Protein AF-A0A6P0S660-F1 (afdb_monomer)

Solvent-accessible surface area (backbone atoms only — not comparable to full-atom values): 26305 Å² total; per-residue (Å²): 134,66,50,49,58,50,36,36,39,40,36,33,32,82,85,46,79,47,79,43,80,58,82,64,66,58,41,40,29,13,41,28,92,85,27,76,46,61,42,56,48,92,73,38,41,55,52,30,27,26,38,37,55,44,75,46,98,70,72,25,65,47,44,29,44,31,32,2,41,98,85,70,53,66,30,96,83,47,29,28,46,77,86,39,82,38,65,60,47,75,64,46,70,67,41,41,36,37,54,40,89,79,25,38,32,36,31,42,62,45,78,54,67,82,84,73,91,85,76,81,72,41,60,60,41,39,39,38,75,57,100,56,95,64,76,53,77,39,50,60,60,39,37,42,35,45,32,42,32,52,60,54,39,34,40,38,40,38,39,39,33,32,40,33,90,45,94,53,69,40,36,31,40,34,42,49,74,52,47,86,70,40,45,78,81,47,40,38,36,37,46,77,98,42,76,48,69,64,76,94,61,59,69,73,62,45,53,54,55,37,56,54,32,53,77,68,74,44,75,50,72,45,82,43,75,80,48,81,36,38,39,39,32,46,41,43,78,43,47,52,69,40,46,33,39,44,36,42,30,33,37,34,71,45,52,77,56,94,38,21,39,43,50,68,46,74,47,50,47,53,68,83,83,52,49,66,56,75,46,94,65,92,64,85,70,96,59,96,70,84,77,78,68,81,82,38,68,22,12,78,74,24,69,62,31,30,73,53,78,61,46,54,64,59,90,91,61,76,59,94,32,52,44,48,48,39,37,40,37,33,54,67,44,62,66,75,48,77,52,39,96,63,47,58,69,42,79,50,81,54,87,48,36,35,41,38,30,60,31,90,90,51,26,58,49,73,54,51,46,40,40,40,36,24,59,36,41,85,50,68,44,75,36,73,46,75,52,72,59,98,91,44,78,47,74,48,78,46,79,43,56,33,64,60,76,62,75,90,74,58,77,65,46,80,44,76,46,79,39,80,64,38,83,88,32,62,65,67,59,45,53,51,48,54,55,50,48,53,50,51,62,74,63,52,56,96,71,23,28,32,39,46,30,42,33,58,100,58,77,51,62,78,51,101,56,70,39,113

pLDDT: mean 76.97, std 18.12, range [28.27, 97.56]

Sequence (468 aa):
MTTQHIHRLILEDDQGRKEYPLEGLSYSIGRDKRADIRIASMFVNRQQATLIRQVREDGSYFYQIVDGNAKGKPSTNGVLLNGQKCKAHYLQDQDEIIFGPQVRATYYTTDTRPNVPGKKPKLGGLYVQSPEENTNEFPLKHTEVQAKVTGNISRVEVTQTFENPFNSTLEATYIFPLPDEAAVDDMEIRIGDRTIKGNIKKRIEAQQIYQQAKKQGRTAGLLEQERDNIFTQSLANIKPGEQIDVVIRYTDSLKFLGGNYEFVFPMVVGPRYIPGTTIDTNTVGGGSAPTPMAMNQDTDLVPDASRLNAPILPPGSRSGHDIKVTVDIDAGVEIQDVHSPSHQIQIERQRYQMQVTLAKRDTIPNKDLILRYQVASDRTQTTVLTQADKRGGHFAVYLIPAIDYPQEQFVPKDVLFLIDTSGSQHGEPLKKCQELMRRFINGLNPNDTFNIMDFSDTTRQLSPVPLP

Foldseek 3Di:
DAWEKWKKKWKQAPVGIDIDTDDDQKFFEWCAPPGNHHHPDPFADNGQWMWGWDADPSRYIFIKIAAGDPVQDHDPVAKAWPNHGDRMDTDDAQIWIARGVRIIMGMHIDTPDDDDPDDAQAFFAKWFDDPDLDTDGFAFAEKEKEWEAEAQKIKIKIKIKTWAQDQDWTKIKGKDWAPQAKDWDWKWKDKPPDIDTDDDDDQVVLVVVVVVCVVVVHFDKRWDPPDSTMIMIITGGRHHGIMMMIIIIIMGGFDDDLQKTKDKDQLGPACPVQDADFDPDPDPDPDPDPDQSDDFGAHPVRNVRSVDPGGGHDPPRFRPYFYKYKYKHQNQAAWDDKDWPQADWDWDDDGRIIIIIGDPVRRTSNGMTMMMIGRAAQAWDKGKDWDADPVGIDIDIDTRGHSDDDLVPDDAEEEEAEAEPEPVCPDPNVVVVVVVVVVVVVVHRPRHWYWYWYDDPDIDIPDPDTHD

Secondary structure (DSSP, 8-state):
---EEEEEEEEEETTEEEEEEE-SSEEEEESSTT-SEE---TTS-SS-EEEEEEE-TTS-EEEEEEES-TTS---SS-EEETTEEESEEE--TT-EEEEETTEEEEEEEEEE----SS-----S-EEE--SSS---EE-EEEEEEEEEEETTEEEEEEEEEEE--SSS-EEEEEEEE--TT-EEEEEEEEETTEEEEP----HHHHHHHHHHHHHTT----EEEEEETTEEEEEEEEEPTT-EEEEEEEEEEEPEEETTEEEEEE--S--GGGS-SPBP--------S--S---SSPPBSS-TTGGG---PPPPTTPPPSSEEEEEEEEE-SS----EE-SSS-EEEEEETTEEEEEE-TTS-S-SS-EEEEEE---SS-EEEEEEEEETTEEEEEEEEE--S---GGGSPP-EEEEEEE-SGGGTTHHHHHHHHHHHHHHHTS-TT-EEEEEEESSSEEES-SS-B-

Mean predicted aligned error: 17.57 Å

Structure (mmCIF, N/CA/C/O backbone):
data_AF-A0A6P0S660-F1
#
_entry.id   AF-A0A6P0S660-F1
#
loop_
_atom_site.group_PDB
_atom_site.id
_atom_site.type_symbol
_atom_site.label_atom_id
_atom_site.label_alt_id
_atom_site.label_comp_id
_atom_site.label_asym_id
_atom_site.label_entity_id
_atom_site.label_seq_id
_atom_site.pdbx_PDB_ins_code
_atom_site.Cartn_x
_atom_site.Cartn_y
_atom_site.Cartn_z
_atom_site.occupancy
_atom_site.B_iso_or_equiv
_atom_site.auth_seq_id
_atom_site.auth_comp_id
_atom_site.auth_asym_id
_atom_site.auth_atom_id
_atom_site.pdbx_PDB_model_num
ATOM 1 N N . MET A 1 1 ? 15.408 -18.668 36.030 1.00 36.16 1 MET A N 1
ATOM 2 C CA . MET A 1 1 ? 14.703 -19.206 34.849 1.00 36.16 1 MET A CA 1
ATOM 3 C C . MET A 1 1 ? 15.468 -18.716 33.638 1.00 36.16 1 MET A C 1
ATOM 5 O O . MET A 1 1 ? 15.636 -17.515 33.504 1.00 36.16 1 MET A O 1
ATOM 9 N N . THR A 1 2 ? 16.044 -19.637 32.876 1.00 35.28 2 THR A N 1
ATOM 10 C CA . THR A 1 2 ? 16.971 -19.384 31.767 1.00 35.28 2 THR A CA 1
ATOM 11 C C . THR A 1 2 ? 16.223 -18.748 30.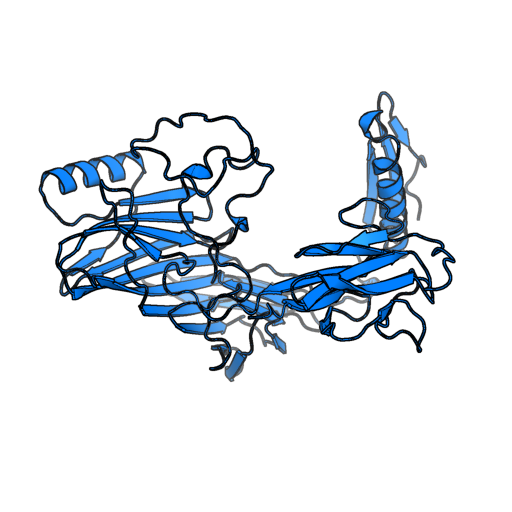597 1.00 35.28 2 THR A C 1
ATOM 13 O O . THR A 1 2 ? 15.323 -19.369 30.033 1.00 35.28 2 THR A O 1
ATOM 16 N N . THR A 1 3 ? 16.559 -17.505 30.250 1.00 43.00 3 THR A N 1
ATOM 17 C CA . THR A 1 3 ? 16.035 -16.815 29.065 1.00 43.00 3 THR A CA 1
ATOM 18 C C . THR A 1 3 ? 16.536 -17.557 27.826 1.00 43.00 3 THR A C 1
ATOM 20 O O . THR A 1 3 ? 17.725 -17.521 27.517 1.00 43.00 3 THR A O 1
ATOM 23 N N . GLN A 1 4 ? 15.663 -18.282 27.128 1.00 49.72 4 GLN A N 1
ATOM 24 C CA . GLN A 1 4 ? 15.999 -18.798 25.803 1.00 49.72 4 GLN A CA 1
ATOM 25 C C . GLN A 1 4 ? 15.756 -17.675 24.789 1.00 49.72 4 GLN A C 1
ATOM 27 O O . GLN A 1 4 ? 14.643 -17.181 24.635 1.00 49.72 4 GLN A O 1
ATOM 32 N N . HIS A 1 5 ? 16.815 -17.224 24.129 1.00 61.94 5 HIS A N 1
ATOM 33 C CA . HIS A 1 5 ? 16.694 -16.369 22.955 1.00 61.94 5 HIS A CA 1
ATOM 34 C C . HIS A 1 5 ? 16.551 -17.285 21.734 1.00 61.94 5 HIS A C 1
ATOM 36 O O . HIS A 1 5 ? 17.304 -18.251 21.584 1.00 61.94 5 HIS A O 1
ATOM 42 N N . ILE A 1 6 ? 15.564 -17.018 20.877 1.00 77.62 6 ILE A N 1
ATOM 43 C CA . ILE A 1 6 ? 15.485 -17.651 19.556 1.00 77.62 6 ILE A CA 1
ATOM 44 C C . ILE 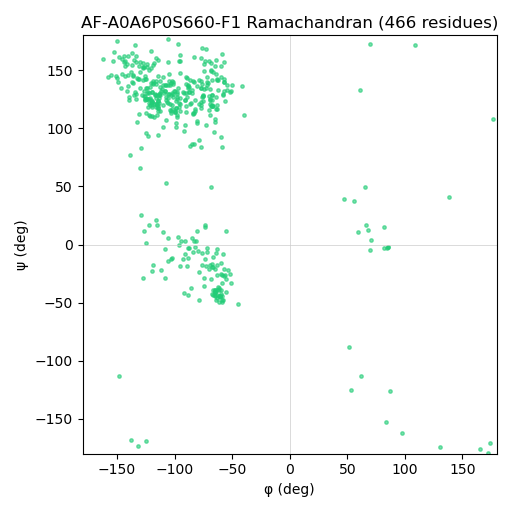A 1 6 ? 16.265 -16.757 18.601 1.00 77.62 6 ILE A C 1
ATOM 46 O O . ILE A 1 6 ? 16.005 -15.558 18.522 1.00 77.62 6 ILE A O 1
ATOM 50 N N . HIS A 1 7 ? 17.212 -17.344 17.880 1.00 84.38 7 HIS A N 1
ATOM 51 C CA . HIS A 1 7 ? 18.078 -16.633 16.948 1.00 84.38 7 HIS A CA 1
ATOM 52 C C . HIS A 1 7 ? 17.739 -17.033 15.519 1.00 84.38 7 HIS A C 1
ATOM 54 O O . HIS A 1 7 ? 17.578 -18.219 15.224 1.00 84.38 7 HIS A O 1
ATOM 60 N N . ARG A 1 8 ? 17.626 -16.053 14.625 1.00 91.00 8 ARG A N 1
ATOM 61 C CA . ARG A 1 8 ? 17.309 -16.271 13.209 1.00 91.00 8 ARG A CA 1
ATOM 62 C C . ARG A 1 8 ? 18.206 -15.412 12.336 1.00 91.00 8 ARG A C 1
ATOM 64 O O . ARG A 1 8 ? 18.523 -14.282 12.690 1.00 91.00 8 ARG A O 1
ATOM 71 N N . LEU A 1 9 ? 18.582 -15.943 11.182 1.00 88.25 9 LEU A N 1
ATOM 72 C CA . LEU A 1 9 ? 19.269 -15.199 10.136 1.00 88.25 9 LEU A CA 1
ATOM 73 C C . LEU A 1 9 ? 18.416 -15.226 8.871 1.00 88.25 9 LEU A C 1
ATOM 75 O O . LEU A 1 9 ? 18.149 -16.293 8.318 1.00 88.25 9 LEU A O 1
ATOM 79 N N . ILE A 1 10 ? 17.986 -14.057 8.414 1.00 88.19 10 ILE A N 1
ATOM 80 C CA . ILE A 1 10 ? 17.231 -13.908 7.172 1.00 88.19 10 ILE A CA 1
ATOM 81 C C . ILE A 1 10 ? 18.213 -13.505 6.086 1.00 88.19 10 ILE A C 1
ATOM 83 O O . ILE A 1 10 ? 18.742 -12.408 6.140 1.00 88.19 10 ILE A O 1
ATOM 87 N N . LEU A 1 11 ? 18.459 -14.387 5.125 1.00 91.62 11 LEU A N 1
ATOM 88 C CA . LEU A 1 11 ? 19.354 -14.172 3.994 1.00 91.62 11 LEU A CA 1
ATOM 89 C C . LEU A 1 11 ? 18.542 -13.792 2.752 1.00 91.62 11 LEU A C 1
ATOM 91 O O . LEU A 1 11 ? 17.595 -14.486 2.394 1.00 91.62 11 LEU A O 1
ATOM 95 N N . GLU A 1 12 ? 18.960 -12.744 2.059 1.00 90.50 12 GLU A N 1
ATOM 96 C CA . GLU A 1 12 ? 18.493 -12.368 0.727 1.00 90.50 12 GLU A CA 1
ATOM 97 C C . GLU A 1 12 ? 19.672 -12.509 -0.241 1.00 90.50 12 GLU A C 1
ATOM 99 O O . GLU A 1 12 ? 20.708 -11.866 -0.059 1.00 90.50 12 GLU A O 1
ATOM 104 N N . ASP A 1 13 ? 19.536 -13.404 -1.221 1.00 90.69 13 ASP A N 1
ATOM 105 C CA . ASP A 1 13 ? 20.529 -13.669 -2.268 1.00 90.69 13 ASP A CA 1
ATOM 106 C C . ASP A 1 13 ? 19.881 -13.685 -3.668 1.00 90.69 13 ASP A C 1
ATOM 108 O O . ASP A 1 13 ? 18.690 -13.399 -3.812 1.00 90.69 13 ASP A O 1
ATOM 112 N N . ASP A 1 14 ? 20.641 -14.046 -4.711 1.00 83.94 14 ASP A N 1
ATOM 113 C CA . ASP A 1 14 ? 20.173 -14.052 -6.111 1.00 83.94 14 ASP A CA 1
ATOM 114 C C . ASP A 1 14 ? 19.027 -15.060 -6.365 1.00 83.94 14 ASP A C 1
ATOM 116 O O . ASP A 1 14 ? 18.479 -15.133 -7.464 1.00 83.94 14 ASP A O 1
ATOM 120 N N . GLN A 1 15 ? 18.681 -15.896 -5.380 1.00 84.44 15 GLN A N 1
ATOM 121 C CA . GLN A 1 15 ? 17.580 -16.862 -5.430 1.00 84.44 15 GLN A CA 1
ATOM 122 C C . GLN A 1 15 ? 16.415 -16.465 -4.509 1.00 84.44 15 GLN A C 1
ATOM 124 O O . GLN A 1 15 ? 15.506 -17.267 -4.289 1.00 84.44 15 GLN A O 1
ATOM 129 N N . GLY A 1 16 ? 16.432 -15.244 -3.972 1.00 81.31 16 GLY A N 1
ATOM 130 C CA . GLY A 1 16 ? 15.388 -14.695 -3.118 1.00 81.31 16 GLY A CA 1
ATOM 131 C C . GLY A 1 16 ? 15.692 -14.808 -1.624 1.00 81.31 16 GLY A C 1
ATOM 132 O O . GLY A 1 16 ? 16.832 -14.966 -1.188 1.00 81.31 16 GLY A O 1
ATOM 133 N N . ARG A 1 17 ? 14.637 -14.677 -0.816 1.00 88.56 17 ARG A N 1
ATOM 134 C CA . ARG A 1 17 ? 14.717 -14.590 0.646 1.00 88.56 17 ARG A CA 1
ATOM 135 C C . ARG A 1 17 ? 14.585 -15.967 1.298 1.00 88.56 17 ARG A C 1
ATOM 137 O O . ARG A 1 17 ? 13.647 -16.704 1.001 1.00 88.56 17 ARG A O 1
ATOM 144 N N . LYS A 1 18 ? 15.496 -16.305 2.212 1.00 87.38 18 LYS A N 1
ATOM 145 C CA . LYS A 1 18 ? 15.530 -17.561 2.980 1.00 87.38 18 LYS A CA 1
ATOM 146 C C . LYS A 1 18 ? 15.761 -17.276 4.458 1.00 87.38 18 LYS A C 1
ATOM 148 O O . LYS A 1 18 ? 16.534 -16.393 4.812 1.00 87.38 18 LYS A O 1
ATOM 153 N N . GLU A 1 19 ? 15.125 -18.054 5.320 1.00 87.56 19 GLU A N 1
ATOM 154 C CA . GLU A 1 19 ? 15.242 -17.923 6.773 1.00 87.56 19 GLU A CA 1
ATOM 155 C C . GLU A 1 19 ? 15.975 -19.132 7.361 1.00 87.56 19 GLU A C 1
ATOM 157 O O . GLU A 1 19 ? 15.648 -20.276 7.046 1.00 87.56 19 GLU A O 1
ATOM 162 N N . TYR A 1 20 ? 16.955 -18.871 8.226 1.00 87.50 20 TYR A N 1
ATOM 163 C CA . TYR A 1 20 ? 17.748 -19.886 8.911 1.00 87.50 20 TYR A CA 1
ATOM 164 C C . TYR A 1 20 ? 17.580 -19.743 10.431 1.00 87.50 20 TYR A C 1
ATOM 166 O O . TYR A 1 20 ? 18.076 -18.765 11.002 1.00 87.50 20 TYR A O 1
ATOM 174 N N . PRO A 1 21 ? 16.906 -20.685 11.116 1.00 88.62 21 PRO A N 1
ATOM 175 C CA . PRO A 1 21 ? 16.933 -20.742 12.573 1.00 88.62 21 PRO A CA 1
ATOM 176 C C . PRO A 1 21 ? 18.331 -21.158 13.054 1.00 88.62 21 PRO A C 1
ATOM 178 O O . PRO A 1 21 ? 18.934 -22.093 12.522 1.00 88.62 21 PRO A O 1
ATOM 181 N N . LEU A 1 22 ? 18.858 -20.452 14.055 1.00 86.75 22 LEU A N 1
ATOM 182 C CA . LEU A 1 22 ? 20.211 -20.645 14.570 1.00 86.75 22 LEU A CA 1
ATOM 183 C C . LEU A 1 22 ? 20.182 -21.257 15.976 1.00 86.75 22 LEU A C 1
ATOM 185 O O . LEU A 1 22 ? 20.028 -20.558 16.975 1.00 86.75 22 LEU A O 1
ATOM 189 N N . GLU A 1 23 ? 20.430 -22.557 16.070 1.00 85.44 23 GLU A N 1
ATOM 190 C CA . GLU A 1 23 ? 20.448 -23.324 17.328 1.00 85.44 23 GLU A CA 1
ATOM 191 C C . GLU A 1 23 ? 21.814 -23.987 17.607 1.00 85.44 23 GLU A C 1
ATOM 193 O O . GLU A 1 23 ? 22.156 -24.290 18.756 1.00 85.44 23 GLU A O 1
ATOM 198 N N . GLY A 1 24 ? 22.610 -24.199 16.554 1.00 78.75 24 GLY A N 1
ATOM 199 C CA . GLY A 1 24 ? 23.901 -24.880 16.578 1.00 78.75 24 GLY A CA 1
ATOM 200 C C . GLY A 1 24 ? 25.037 -24.081 17.226 1.00 78.75 24 GLY A C 1
ATOM 201 O O . GLY A 1 24 ? 24.938 -22.890 17.499 1.00 78.75 24 GLY A O 1
ATOM 202 N N . LEU A 1 25 ? 26.161 -24.754 17.483 1.00 84.69 25 LEU A N 1
ATOM 203 C CA . LEU A 1 25 ? 27.344 -24.124 18.088 1.00 84.69 25 LEU A CA 1
ATOM 204 C C . LEU A 1 25 ? 28.117 -23.234 17.103 1.00 84.69 25 LEU A C 1
ATOM 206 O O . LEU A 1 25 ? 28.754 -22.263 17.511 1.00 84.69 25 LEU A O 1
ATOM 210 N N . SER A 1 26 ? 28.063 -23.550 15.810 1.00 89.50 26 SER A N 1
ATOM 211 C CA . SER A 1 26 ? 28.600 -22.703 14.752 1.00 89.50 26 SER A CA 1
ATOM 212 C C . SER A 1 26 ? 27.881 -22.940 13.428 1.00 89.50 26 SER A C 1
ATOM 214 O O . SER A 1 26 ? 27.279 -23.994 13.224 1.00 89.50 26 SER A O 1
ATOM 216 N N . TYR A 1 27 ? 27.958 -21.950 12.539 1.00 92.81 27 TYR A N 1
ATOM 217 C CA . TYR A 1 27 ? 27.461 -22.038 11.167 1.00 92.81 27 TYR A CA 1
ATOM 218 C C . TYR A 1 27 ? 28.494 -21.465 10.204 1.00 92.81 27 TYR A C 1
ATOM 220 O O . TYR A 1 27 ? 28.961 -20.338 10.374 1.00 92.81 27 TYR A O 1
ATOM 228 N N . SER A 1 28 ? 28.831 -22.222 9.167 1.00 91.25 28 SER A N 1
ATOM 229 C CA . SER A 1 28 ? 29.619 -21.745 8.037 1.00 91.25 28 SER A CA 1
ATOM 230 C C . SER A 1 28 ? 28.722 -21.062 7.002 1.00 91.25 28 SER A C 1
ATOM 232 O O . SER A 1 28 ? 27.702 -21.608 6.585 1.00 91.25 28 SER A O 1
ATOM 234 N N . ILE A 1 29 ? 29.111 -19.860 6.575 1.00 93.12 29 ILE A N 1
ATOM 235 C CA . ILE A 1 29 ? 28.369 -19.044 5.609 1.00 93.12 29 ILE A CA 1
ATOM 236 C C . ILE A 1 29 ? 29.207 -18.863 4.343 1.00 93.12 29 ILE A C 1
ATOM 238 O O . ILE A 1 29 ? 30.364 -18.437 4.407 1.00 93.12 29 ILE A O 1
ATOM 242 N N . GLY A 1 30 ? 28.634 -19.143 3.172 1.00 90.75 30 GLY A N 1
ATOM 243 C CA . GLY A 1 30 ? 29.290 -18.872 1.890 1.00 90.75 30 GLY A CA 1
ATOM 244 C C . GLY A 1 30 ? 28.650 -19.582 0.701 1.00 90.75 30 GLY A C 1
ATOM 245 O O . GLY A 1 30 ? 27.635 -20.261 0.832 1.00 90.75 30 GLY A O 1
ATOM 246 N N . ARG A 1 31 ? 29.253 -19.442 -0.486 1.00 90.75 31 ARG A N 1
ATOM 247 C CA . ARG A 1 31 ? 28.727 -20.069 -1.717 1.00 90.75 31 ARG A CA 1
ATOM 248 C C . ARG A 1 31 ? 29.064 -21.552 -1.881 1.00 90.75 31 ARG A C 1
ATOM 250 O O . ARG A 1 31 ? 28.645 -22.172 -2.863 1.00 90.75 31 ARG A O 1
ATOM 257 N N . ASP A 1 32 ? 29.880 -22.120 -0.989 1.00 89.06 32 ASP A N 1
ATOM 258 C CA . ASP A 1 32 ? 30.222 -23.542 -1.042 1.00 89.06 32 ASP A CA 1
ATOM 259 C C . ASP A 1 32 ? 28.966 -24.405 -0.844 1.00 89.06 32 ASP A C 1
ATOM 261 O O . ASP A 1 32 ? 28.086 -24.088 -0.049 1.00 89.06 32 ASP A O 1
ATOM 265 N N . LYS A 1 33 ? 28.881 -25.526 -1.567 1.00 86.12 33 LYS A N 1
ATOM 266 C CA . LYS A 1 33 ? 27.773 -26.482 -1.424 1.00 86.12 33 LYS A CA 1
ATOM 267 C C . LYS A 1 33 ? 27.749 -27.142 -0.043 1.00 86.12 33 LYS A C 1
ATOM 269 O O . LYS A 1 33 ? 26.717 -27.684 0.326 1.00 86.12 33 LYS A O 1
ATOM 274 N N . ARG A 1 34 ? 28.880 -27.133 0.669 1.00 87.88 34 ARG A N 1
ATOM 275 C CA . ARG A 1 34 ? 29.041 -27.688 2.019 1.00 87.88 34 ARG A CA 1
ATOM 276 C C . ARG A 1 34 ? 28.852 -26.653 3.135 1.00 87.88 34 ARG A C 1
ATOM 278 O O . ARG A 1 34 ? 29.084 -27.006 4.283 1.00 87.88 34 ARG A O 1
ATOM 285 N N . ALA A 1 35 ? 28.517 -25.401 2.813 1.00 87.56 35 ALA A N 1
ATOM 286 C CA . ALA A 1 35 ? 28.239 -24.384 3.825 1.00 87.56 35 ALA A CA 1
ATOM 287 C C . ALA A 1 35 ? 26.895 -24.667 4.513 1.00 87.56 35 ALA A C 1
ATOM 289 O O . ALA A 1 35 ? 25.932 -25.031 3.836 1.00 87.56 35 ALA A O 1
ATOM 290 N N . ASP A 1 36 ? 26.829 -24.463 5.829 1.00 91.06 36 ASP A N 1
ATOM 291 C CA . ASP A 1 36 ? 25.599 -24.646 6.612 1.00 91.06 36 ASP A CA 1
ATOM 292 C C . ASP A 1 36 ? 24.529 -23.634 6.181 1.00 91.06 36 ASP A C 1
ATOM 294 O O . ASP A 1 36 ? 23.354 -23.966 6.033 1.00 91.06 36 ASP A O 1
ATOM 298 N N . ILE A 1 37 ? 24.963 -22.399 5.912 1.00 93.25 37 ILE A N 1
ATOM 299 C CA . ILE A 1 37 ? 24.148 -21.329 5.339 1.00 93.25 37 ILE A CA 1
ATOM 300 C C . ILE A 1 37 ? 24.713 -21.016 3.959 1.00 93.25 37 ILE A C 1
ATOM 302 O O . ILE A 1 37 ? 25.674 -20.255 3.788 1.00 93.25 37 ILE A O 1
ATOM 306 N N . ARG A 1 38 ? 24.123 -21.662 2.954 1.00 93.12 38 ARG A N 1
ATOM 307 C CA . ARG A 1 38 ? 24.566 -21.536 1.571 1.00 93.12 38 ARG A CA 1
ATOM 308 C C . ARG A 1 38 ? 23.989 -20.283 0.930 1.00 93.12 38 ARG A C 1
ATOM 310 O O . ARG A 1 38 ? 22.774 -20.139 0.817 1.00 93.12 38 ARG A O 1
ATOM 317 N N . ILE A 1 39 ? 24.885 -19.449 0.419 1.00 91.31 39 ILE A N 1
ATOM 318 C CA . ILE A 1 39 ? 24.541 -18.241 -0.322 1.00 91.31 39 ILE A CA 1
ATOM 319 C C . ILE A 1 39 ? 24.639 -18.506 -1.823 1.00 91.31 39 ILE A C 1
ATOM 321 O O . ILE A 1 39 ? 25.689 -18.908 -2.334 1.00 91.31 39 ILE A O 1
ATOM 325 N N . ALA A 1 40 ? 23.553 -18.263 -2.548 1.00 89.50 40 ALA A N 1
ATOM 326 C CA . ALA A 1 40 ? 23.536 -18.298 -4.000 1.00 89.50 40 ALA A CA 1
ATOM 327 C C . ALA A 1 40 ? 23.954 -16.934 -4.559 1.00 89.50 40 ALA A C 1
ATOM 329 O O . ALA A 1 40 ? 23.117 -16.097 -4.864 1.00 89.50 40 ALA A O 1
ATOM 330 N N . SER A 1 41 ? 25.266 -16.718 -4.674 1.00 86.88 41 SER A N 1
ATOM 331 C CA . SER A 1 41 ? 25.809 -15.587 -5.425 1.00 86.88 41 SER A CA 1
ATOM 332 C C . SER A 1 41 ? 27.249 -15.827 -5.862 1.00 86.88 41 SER A C 1
ATOM 334 O O . SER A 1 41 ? 28.051 -16.438 -5.145 1.00 86.88 41 SER A O 1
ATOM 336 N N . MET A 1 42 ? 27.597 -15.332 -7.051 1.00 84.12 42 MET A N 1
ATOM 337 C CA . MET A 1 42 ? 28.964 -15.400 -7.576 1.00 84.12 42 MET A CA 1
ATOM 338 C C . MET A 1 42 ? 29.935 -14.442 -6.869 1.00 84.12 42 MET A C 1
ATOM 340 O O . MET A 1 42 ? 31.144 -14.667 -6.924 1.00 84.12 42 MET A O 1
ATOM 344 N N . PHE A 1 43 ? 29.419 -13.423 -6.174 1.00 80.38 43 PHE A N 1
ATOM 345 C CA . PHE A 1 43 ? 30.214 -12.380 -5.510 1.00 80.38 43 PHE A CA 1
ATOM 346 C C . PHE A 1 43 ? 30.638 -12.729 -4.078 1.00 80.38 43 PHE A C 1
ATOM 348 O O . PHE A 1 43 ? 31.375 -11.978 -3.436 1.00 80.38 43 PHE A O 1
ATOM 355 N N . VAL A 1 44 ? 30.195 -13.883 -3.583 1.00 85.75 44 VAL A N 1
ATOM 356 C CA . VAL A 1 44 ? 30.438 -14.354 -2.219 1.00 85.75 44 V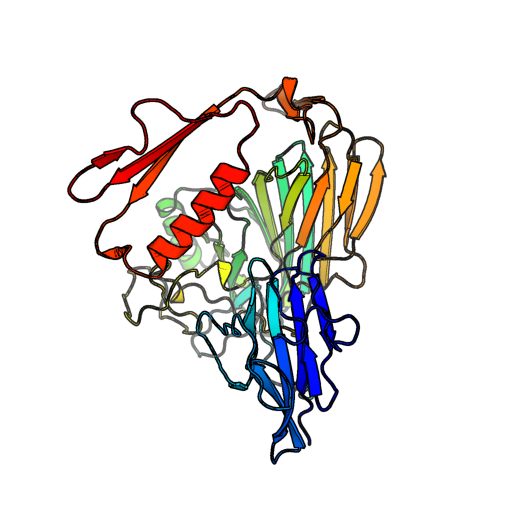AL A CA 1
ATOM 357 C C . VAL A 1 44 ? 31.533 -15.417 -2.222 1.00 85.75 44 VAL A C 1
ATOM 359 O O . VAL A 1 44 ? 31.604 -16.270 -3.112 1.00 85.75 44 VAL A O 1
ATOM 362 N N . ASN A 1 45 ? 32.426 -15.404 -1.231 1.00 84.44 45 ASN A N 1
ATOM 363 C CA . ASN A 1 45 ? 33.468 -16.426 -1.146 1.00 84.44 45 ASN A CA 1
ATOM 364 C C . ASN A 1 45 ? 32.891 -17.796 -0.783 1.00 84.44 45 ASN A C 1
ATOM 366 O O . ASN A 1 45 ? 31.807 -17.925 -0.215 1.00 84.44 45 ASN A O 1
ATOM 370 N N . ARG A 1 46 ? 33.637 -18.859 -1.113 1.00 83.69 46 ARG A N 1
ATOM 371 C CA . ARG A 1 46 ? 33.254 -20.228 -0.724 1.00 83.69 46 ARG A CA 1
ATOM 372 C C . ARG A 1 46 ? 33.042 -20.343 0.788 1.00 83.69 46 ARG A C 1
ATOM 374 O O . ARG A 1 46 ? 32.072 -20.954 1.213 1.00 83.69 46 ARG A O 1
ATOM 381 N N . GLN A 1 47 ? 33.913 -19.702 1.563 1.00 86.00 47 GLN A N 1
ATOM 382 C CA . GLN A 1 47 ? 33.792 -19.517 3.007 1.00 86.00 47 GLN A CA 1
ATOM 383 C C . GLN A 1 47 ? 33.887 -18.016 3.278 1.00 86.00 47 GLN A C 1
ATOM 385 O O . GLN A 1 47 ? 34.981 -17.457 3.273 1.00 86.00 47 GLN A O 1
ATOM 390 N N . GLN A 1 48 ? 32.737 -17.362 3.393 1.00 87.38 48 GLN A N 1
ATOM 391 C CA . GLN A 1 48 ? 32.637 -15.915 3.546 1.00 87.38 48 GLN A CA 1
ATOM 392 C C . GLN A 1 48 ? 32.689 -15.506 5.017 1.00 87.38 48 GLN A C 1
ATOM 394 O O . GLN A 1 48 ? 33.391 -14.560 5.354 1.00 87.38 48 GLN A O 1
ATOM 399 N N . ALA A 1 49 ? 31.974 -16.218 5.885 1.00 91.19 49 ALA A N 1
ATOM 400 C CA . ALA A 1 49 ? 31.927 -15.921 7.309 1.00 91.19 49 ALA A CA 1
ATOM 401 C C . ALA A 1 49 ? 31.632 -17.176 8.131 1.00 91.19 49 ALA A C 1
ATOM 403 O O . ALA A 1 49 ? 31.176 -18.195 7.604 1.00 91.19 49 ALA A O 1
ATOM 404 N N . THR A 1 50 ? 31.860 -17.081 9.435 1.00 90.25 50 THR A N 1
ATOM 405 C CA . THR A 1 50 ? 31.487 -18.106 10.409 1.00 90.25 50 THR A CA 1
ATOM 406 C C . THR A 1 50 ? 30.703 -17.457 11.545 1.00 90.25 50 THR A C 1
ATOM 408 O O . THR A 1 50 ? 31.166 -16.477 12.125 1.00 90.25 50 THR A O 1
ATOM 411 N N . LEU A 1 51 ? 29.534 -18.003 11.880 1.00 92.50 51 LEU A N 1
ATOM 412 C CA . LEU A 1 51 ? 28.827 -17.682 13.120 1.00 92.50 51 LEU A CA 1
ATOM 413 C C . LEU A 1 51 ? 29.304 -18.615 14.221 1.00 92.50 51 LEU A C 1
ATOM 415 O O . LEU A 1 51 ? 29.385 -19.823 14.008 1.00 92.50 51 LEU A O 1
ATOM 419 N N . ILE A 1 52 ? 29.588 -18.067 15.395 1.00 88.81 52 ILE A N 1
ATOM 420 C CA . ILE A 1 52 ? 30.025 -18.815 16.572 1.00 88.81 52 ILE A CA 1
ATOM 421 C C . ILE A 1 52 ? 29.089 -18.471 17.722 1.00 88.81 52 ILE A C 1
ATOM 423 O O . ILE A 1 52 ? 28.926 -17.300 18.068 1.00 88.81 52 ILE A O 1
ATOM 427 N N . ARG A 1 53 ? 28.477 -19.494 18.315 1.00 89.50 53 ARG A N 1
ATOM 428 C CA . ARG A 1 53 ? 27.622 -19.353 19.489 1.00 89.50 53 ARG A CA 1
ATOM 429 C C . ARG A 1 53 ? 28.476 -19.127 20.736 1.00 89.50 53 ARG A C 1
ATOM 431 O O . ARG A 1 53 ? 29.360 -19.922 21.039 1.00 89.50 53 ARG A O 1
ATOM 438 N N . GLN A 1 54 ? 28.166 -18.074 21.477 1.00 83.44 54 GLN A N 1
ATOM 439 C CA . GLN A 1 54 ? 28.741 -17.742 22.777 1.00 83.44 54 GLN A CA 1
ATOM 440 C C . GLN A 1 54 ? 27.657 -17.870 23.845 1.00 83.44 54 GLN A C 1
ATOM 442 O O . GLN A 1 54 ? 26.524 -17.441 23.633 1.00 83.44 54 GLN A O 1
ATOM 447 N N . VAL A 1 55 ? 27.984 -18.483 24.980 1.00 79.12 55 VAL A N 1
ATOM 448 C CA . VAL A 1 55 ? 27.045 -18.695 26.092 1.00 79.12 55 VAL A CA 1
ATOM 449 C C . VAL A 1 55 ? 27.309 -17.642 27.165 1.00 79.12 55 VAL A C 1
ATOM 451 O O . VAL A 1 55 ? 28.460 -17.395 27.519 1.00 79.12 55 VAL A O 1
ATOM 454 N N . ARG A 1 56 ? 26.250 -16.998 27.656 1.00 77.88 56 ARG A N 1
ATOM 455 C CA . ARG A 1 56 ? 26.299 -16.039 28.764 1.00 77.88 56 ARG A CA 1
ATOM 456 C C . ARG A 1 56 ? 26.260 -16.770 30.103 1.00 77.88 56 ARG A C 1
ATOM 458 O O . ARG A 1 56 ? 25.806 -17.908 30.192 1.00 77.88 56 ARG A O 1
ATOM 465 N N . GLU A 1 57 ? 26.682 -16.086 31.162 1.00 67.56 57 GLU A N 1
ATOM 466 C CA . GLU A 1 57 ? 26.649 -16.622 32.532 1.00 67.56 57 GLU A CA 1
ATOM 467 C C . GLU A 1 57 ? 25.231 -17.012 32.992 1.00 67.56 57 GLU A C 1
ATOM 469 O O . GLU A 1 57 ? 25.072 -17.918 33.805 1.00 67.56 57 GLU A O 1
ATOM 474 N N . ASP A 1 58 ? 24.192 -16.386 32.427 1.00 61.47 58 ASP A N 1
ATOM 475 C CA . ASP A 1 58 ? 22.780 -16.672 32.713 1.00 61.47 58 ASP A CA 1
ATOM 476 C C . ASP A 1 58 ? 22.208 -17.891 31.954 1.00 61.47 58 ASP A C 1
ATOM 478 O O . ASP A 1 58 ? 21.019 -18.197 32.080 1.00 61.47 58 ASP A O 1
ATOM 482 N N . GLY A 1 59 ? 23.039 -18.595 31.173 1.00 65.38 59 GLY A N 1
ATOM 483 C CA . GLY A 1 59 ? 22.672 -19.771 30.378 1.00 65.38 59 GLY A CA 1
ATOM 484 C C . GLY A 1 59 ? 22.009 -19.461 29.030 1.00 65.38 59 GLY A C 1
ATOM 485 O O . GLY A 1 59 ? 21.739 -20.387 28.259 1.00 65.38 59 GLY A O 1
ATOM 486 N N . SER A 1 60 ? 21.767 -18.186 28.717 1.00 73.06 60 SER A N 1
ATOM 487 C CA . SER A 1 60 ? 21.370 -17.744 27.381 1.00 73.06 60 SER A CA 1
ATOM 488 C C . SER A 1 60 ? 22.574 -17.735 26.428 1.00 73.06 60 SER A C 1
ATOM 490 O O . SER A 1 60 ? 23.721 -17.919 26.843 1.00 73.06 60 SER A O 1
ATOM 492 N N . TYR A 1 61 ? 22.352 -17.572 25.125 1.00 78.19 61 TYR A N 1
ATOM 493 C CA . TYR A 1 61 ? 23.441 -17.523 24.150 1.00 78.19 61 TYR A CA 1
ATOM 494 C C . TYR A 1 61 ? 23.236 -16.418 23.118 1.00 78.19 61 TYR A C 1
ATOM 496 O O . TYR A 1 61 ? 22.167 -15.829 23.026 1.00 78.19 61 TYR A O 1
ATOM 504 N N . PHE A 1 62 ? 24.294 -16.086 22.387 1.00 84.25 62 PHE A N 1
ATOM 505 C CA . PHE A 1 62 ? 24.304 -15.100 21.310 1.00 84.25 62 PHE A CA 1
ATOM 506 C C . PHE A 1 62 ? 25.321 -15.516 20.253 1.00 84.25 62 PHE A C 1
ATOM 508 O O . PHE A 1 62 ? 26.203 -16.332 20.525 1.00 84.25 62 PHE A O 1
ATOM 515 N N . TYR A 1 63 ? 25.204 -14.978 19.043 1.00 88.69 63 TYR A N 1
ATOM 516 C CA . TYR A 1 63 ? 26.131 -15.294 17.964 1.00 88.69 63 TYR A CA 1
ATOM 517 C C . TYR A 1 63 ? 27.124 -14.165 17.734 1.00 88.69 63 TYR A C 1
ATOM 519 O O . TYR A 1 63 ? 26.772 -12.990 17.694 1.00 88.69 63 TYR A O 1
ATOM 527 N N . GLN A 1 64 ? 28.379 -14.545 17.544 1.00 91.62 64 GLN A N 1
ATOM 528 C CA . GLN A 1 64 ? 29.408 -13.691 16.982 1.00 91.62 64 GLN A CA 1
ATOM 529 C C . GLN A 1 64 ? 29.605 -14.071 15.519 1.00 91.62 64 GLN A C 1
ATOM 531 O O . GLN A 1 64 ? 29.810 -15.247 15.220 1.00 91.62 64 GLN A O 1
ATOM 536 N N . ILE A 1 65 ? 29.576 -13.098 14.614 1.00 91.31 65 ILE A N 1
ATOM 537 C CA . ILE A 1 65 ? 30.040 -13.299 13.244 1.00 91.31 65 ILE A CA 1
ATOM 538 C C . ILE A 1 65 ? 31.536 -13.016 13.162 1.00 91.31 65 ILE A C 1
ATOM 540 O O . ILE A 1 65 ? 32.022 -12.046 13.739 1.00 91.31 65 ILE A O 1
ATOM 544 N N . VAL A 1 66 ? 32.262 -13.864 12.441 1.00 87.31 66 VAL A N 1
ATOM 545 C CA . VAL A 1 66 ? 33.690 -13.719 12.153 1.00 87.31 66 VAL A CA 1
ATOM 546 C C . VAL A 1 66 ? 33.894 -13.798 10.644 1.00 87.31 66 VAL A C 1
ATOM 548 O O . VAL A 1 66 ? 33.356 -14.692 9.989 1.00 87.31 66 VAL A O 1
ATOM 551 N N . ASP A 1 67 ? 34.659 -12.860 10.090 1.00 84.62 67 ASP A N 1
ATOM 552 C CA . ASP A 1 67 ? 35.022 -12.836 8.673 1.00 84.62 67 ASP A CA 1
ATOM 553 C C . ASP A 1 67 ? 35.944 -14.016 8.326 1.00 84.62 67 ASP A C 1
ATOM 555 O O . ASP A 1 67 ? 36.980 -14.235 8.961 1.00 84.62 67 ASP A O 1
ATOM 559 N N . GLY A 1 68 ? 35.575 -14.767 7.288 1.00 77.94 68 GLY A N 1
ATOM 560 C CA . GLY A 1 68 ? 36.308 -15.937 6.831 1.00 77.94 68 GLY A CA 1
ATOM 561 C C . GLY A 1 68 ? 35.981 -17.225 7.590 1.00 77.94 68 GLY A C 1
ATOM 562 O O . GLY A 1 68 ? 34.861 -17.446 8.058 1.00 77.94 68 GLY A O 1
ATOM 563 N N . ASN A 1 69 ? 36.948 -18.143 7.640 1.00 71.38 69 ASN A N 1
ATOM 564 C CA . ASN A 1 69 ? 36.740 -19.474 8.214 1.00 71.38 69 ASN A CA 1
ATOM 565 C C . ASN A 1 69 ? 37.170 -19.577 9.685 1.00 71.38 69 ASN A C 1
ATOM 567 O O . ASN A 1 69 ? 37.987 -18.798 10.169 1.00 71.38 69 ASN A O 1
ATOM 571 N N . ALA A 1 70 ? 36.700 -20.621 10.374 1.00 57.47 70 ALA A N 1
ATOM 572 C CA . ALA A 1 70 ? 37.035 -20.912 11.775 1.00 57.47 70 ALA A CA 1
ATOM 573 C C . ALA A 1 70 ? 38.546 -21.102 12.068 1.00 57.47 70 ALA A C 1
ATOM 575 O O . ALA A 1 70 ? 38.933 -21.204 13.226 1.00 57.47 70 ALA A O 1
ATOM 576 N N . LYS A 1 71 ? 39.409 -21.158 11.038 1.00 61.28 71 LYS A N 1
ATOM 577 C CA . LYS A 1 71 ? 40.879 -21.220 11.159 1.00 61.28 71 LYS A CA 1
ATOM 578 C C . LYS A 1 71 ? 41.553 -19.844 11.011 1.00 61.28 71 LYS A C 1
ATOM 580 O O . LYS A 1 71 ? 42.777 -19.781 10.950 1.00 61.28 71 LYS A O 1
ATOM 585 N N . GLY A 1 72 ? 40.775 -18.761 10.927 1.00 58.94 72 GLY A N 1
ATOM 586 C CA . GLY A 1 72 ? 41.269 -17.382 10.892 1.00 58.94 72 GLY A CA 1
ATOM 587 C C . GLY A 1 72 ? 41.735 -16.893 9.519 1.00 58.94 72 GLY A C 1
ATOM 588 O O . GLY A 1 72 ? 42.418 -15.873 9.444 1.00 58.94 72 GLY A O 1
ATOM 589 N N . LYS A 1 73 ? 41.400 -17.595 8.424 1.00 69.50 73 LYS A N 1
ATOM 590 C CA . LYS A 1 73 ? 41.683 -17.100 7.068 1.00 69.50 73 LYS A CA 1
ATOM 591 C C . LYS A 1 73 ? 40.560 -16.138 6.644 1.00 69.50 73 LYS A C 1
ATOM 593 O O . LYS A 1 73 ? 39.446 -16.632 6.461 1.00 69.50 73 LYS A O 1
ATOM 598 N N . PRO A 1 74 ? 40.832 -14.830 6.465 1.00 69.94 74 PRO A N 1
ATOM 599 C CA . PRO A 1 74 ? 39.810 -13.837 6.133 1.00 69.94 74 PRO A CA 1
ATOM 600 C C . PRO A 1 74 ? 39.248 -14.054 4.725 1.00 69.94 74 PRO A C 1
ATOM 602 O O . PRO A 1 74 ? 39.915 -14.641 3.861 1.00 69.94 74 PRO A O 1
ATOM 605 N N . SER A 1 75 ? 38.029 -13.572 4.483 1.00 72.19 75 SER A N 1
ATOM 606 C CA . SER A 1 75 ? 37.450 -13.569 3.142 1.00 72.19 75 SER A CA 1
ATOM 607 C C . SER A 1 75 ? 38.091 -12.474 2.276 1.00 72.19 75 SER A C 1
ATOM 609 O O . SER A 1 75 ? 38.625 -11.485 2.773 1.00 72.19 75 SER A O 1
ATOM 611 N N . THR A 1 76 ? 38.067 -12.636 0.952 1.00 65.62 76 THR A N 1
ATOM 612 C CA . THR A 1 76 ? 38.713 -11.686 0.026 1.00 65.62 76 THR A CA 1
ATOM 613 C C . THR A 1 76 ? 38.015 -10.323 0.001 1.00 65.62 76 THR A C 1
ATOM 615 O O . THR A 1 76 ? 38.668 -9.305 -0.211 1.00 65.62 76 THR A O 1
ATOM 618 N N . ASN A 1 77 ? 36.703 -10.296 0.257 1.00 65.12 77 ASN A N 1
ATOM 619 C CA . ASN A 1 77 ? 35.882 -9.083 0.175 1.00 65.12 77 ASN A CA 1
ATOM 620 C C . ASN A 1 77 ? 35.549 -8.489 1.556 1.00 65.12 77 ASN A C 1
ATOM 622 O O . ASN A 1 77 ? 35.128 -7.334 1.640 1.00 65.12 77 ASN A O 1
ATOM 626 N N . GLY A 1 78 ? 35.804 -9.238 2.634 1.00 71.81 78 GLY A N 1
ATOM 627 C CA . GLY A 1 78 ? 35.376 -8.899 3.987 1.00 71.81 78 GLY A CA 1
ATOM 628 C C . GLY A 1 78 ? 33.862 -9.017 4.167 1.00 71.81 78 GLY A C 1
ATOM 629 O O . GLY A 1 78 ? 33.111 -9.222 3.211 1.00 71.81 78 GLY A O 1
ATOM 630 N N . VAL A 1 79 ? 33.413 -8.869 5.409 1.00 79.38 79 VAL A N 1
ATOM 631 C CA . VAL A 1 79 ? 31.994 -8.737 5.759 1.00 79.38 79 VAL A CA 1
ATOM 632 C C . VAL A 1 79 ? 31.741 -7.294 6.177 1.00 79.38 79 VAL A C 1
ATOM 634 O O . VAL A 1 79 ? 32.512 -6.721 6.951 1.00 79.38 79 VAL A O 1
ATOM 637 N N . LEU A 1 80 ? 30.685 -6.696 5.634 1.00 80.94 80 LEU A N 1
ATOM 638 C CA . LEU A 1 80 ? 30.204 -5.379 6.034 1.00 80.94 80 LEU A CA 1
ATOM 639 C C . LEU A 1 80 ? 29.052 -5.580 7.014 1.00 80.94 80 LEU A C 1
ATOM 641 O O . LEU A 1 80 ? 28.096 -6.272 6.688 1.00 80.94 80 LEU A O 1
ATOM 645 N N . LEU A 1 81 ? 29.141 -4.980 8.192 1.00 81.12 81 LEU A N 1
ATOM 646 C CA . LEU A 1 81 ? 28.087 -5.000 9.194 1.00 81.12 81 LEU A CA 1
ATOM 647 C C . LEU A 1 81 ? 27.644 -3.565 9.469 1.00 81.12 81 LEU A C 1
ATOM 649 O O . LEU A 1 81 ? 28.485 -2.713 9.761 1.00 81.12 81 LEU A O 1
ATOM 653 N N . ASN A 1 82 ? 26.353 -3.282 9.280 1.00 76.06 82 ASN A N 1
ATOM 654 C CA . ASN A 1 82 ? 25.764 -1.939 9.369 1.00 76.06 82 ASN A CA 1
ATOM 655 C C . ASN A 1 82 ? 26.580 -0.878 8.590 1.00 76.06 82 ASN A C 1
ATOM 657 O O . ASN A 1 82 ? 26.809 0.241 9.044 1.00 76.06 82 ASN A O 1
ATOM 661 N N . GLY A 1 83 ? 27.093 -1.265 7.414 1.00 72.88 83 GLY A N 1
ATOM 662 C CA . GLY A 1 83 ? 27.896 -0.410 6.534 1.00 72.88 83 GLY A CA 1
ATOM 663 C C . GLY A 1 83 ? 29.400 -0.330 6.843 1.00 72.88 83 GLY A C 1
ATOM 664 O O . GLY A 1 83 ? 30.131 0.283 6.065 1.00 72.88 83 GLY A O 1
ATOM 665 N N . GLN A 1 84 ? 29.901 -0.969 7.907 1.00 76.81 84 GLN A N 1
ATOM 666 C CA . GLN A 1 84 ? 31.322 -0.951 8.284 1.00 76.81 84 GLN A CA 1
ATOM 667 C C . GLN A 1 84 ? 31.988 -2.323 8.138 1.00 76.81 84 GLN A C 1
ATOM 669 O O . GLN A 1 84 ? 31.406 -3.352 8.467 1.00 76.81 84 GLN A O 1
ATOM 674 N N . LYS A 1 85 ? 33.241 -2.371 7.657 1.00 80.38 85 LYS A N 1
ATOM 675 C CA . LYS A 1 85 ? 33.981 -3.642 7.558 1.00 80.38 85 LYS A CA 1
ATOM 676 C C . LYS A 1 85 ? 34.287 -4.176 8.953 1.00 80.38 85 LYS A C 1
ATOM 678 O O . LYS A 1 85 ? 34.965 -3.509 9.731 1.00 80.38 85 LYS A O 1
ATOM 683 N N . CYS A 1 86 ? 33.877 -5.407 9.233 1.00 75.19 86 CYS A N 1
ATOM 684 C CA . CYS A 1 86 ? 34.136 -6.067 10.507 1.00 75.19 86 CYS A CA 1
ATOM 685 C C . CYS A 1 86 ? 34.980 -7.335 10.314 1.00 75.19 86 CYS A C 1
ATOM 687 O O . CYS A 1 86 ? 34.740 -8.119 9.399 1.00 75.19 86 CYS A O 1
ATOM 689 N N . LYS A 1 87 ? 35.958 -7.558 11.203 1.00 80.62 87 LYS A N 1
ATOM 690 C CA . LYS A 1 87 ? 36.666 -8.850 11.306 1.00 80.62 87 LYS A CA 1
ATOM 691 C C . LYS A 1 87 ? 35.922 -9.828 12.211 1.00 80.62 87 LYS A C 1
ATOM 693 O O . LYS A 1 87 ? 35.898 -11.023 11.941 1.00 80.62 87 LYS A O 1
ATOM 698 N N . ALA A 1 88 ? 35.327 -9.308 13.280 1.00 81.75 88 ALA A N 1
ATOM 699 C CA . ALA A 1 88 ? 34.423 -10.029 14.155 1.00 81.75 88 ALA A CA 1
ATOM 700 C C . ALA A 1 88 ? 33.426 -9.042 14.774 1.00 81.75 88 ALA A C 1
ATOM 702 O O . ALA A 1 88 ? 33.798 -7.900 15.052 1.00 81.75 88 ALA A O 1
ATOM 703 N N . HIS A 1 89 ? 32.187 -9.470 14.992 1.00 85.44 89 HIS A N 1
ATOM 704 C CA . HIS A 1 89 ? 31.150 -8.656 15.621 1.00 85.44 89 HIS A CA 1
ATOM 705 C C . HIS A 1 89 ? 30.167 -9.530 16.398 1.00 85.44 89 HIS A C 1
ATOM 707 O O . HIS A 1 89 ? 29.804 -10.612 15.938 1.00 85.44 89 HIS A O 1
ATOM 713 N N . TYR A 1 90 ? 29.746 -9.077 17.577 1.00 85.75 90 TYR A N 1
ATOM 714 C CA . TYR A 1 90 ? 28.698 -9.742 18.348 1.00 85.75 90 TYR A CA 1
ATOM 715 C C . TYR A 1 90 ? 27.342 -9.275 17.847 1.00 85.75 90 TYR A C 1
ATOM 717 O O . TYR A 1 90 ? 27.008 -8.111 18.028 1.00 85.75 90 TYR A O 1
ATOM 725 N N . LEU A 1 91 ? 26.595 -10.180 17.222 1.00 83.00 91 LEU A N 1
ATOM 726 C CA . LEU A 1 91 ? 25.366 -9.832 16.528 1.00 83.00 91 LEU A CA 1
ATOM 727 C C . LEU A 1 91 ? 24.278 -9.371 17.503 1.00 83.00 91 LEU A C 1
ATOM 729 O O . LEU A 1 91 ? 23.954 -10.071 18.472 1.00 83.00 91 LEU A O 1
ATOM 733 N N . GLN A 1 92 ? 23.705 -8.214 17.199 1.00 83.81 92 GLN A N 1
ATOM 734 C CA . GLN A 1 92 ? 22.566 -7.592 17.863 1.00 83.81 92 GLN A CA 1
ATOM 735 C C . GLN A 1 92 ? 21.315 -7.715 16.992 1.00 83.81 92 GLN A C 1
ATOM 737 O O . GLN A 1 92 ? 21.409 -7.916 15.783 1.00 83.81 92 GLN A O 1
ATOM 742 N N . ASP A 1 93 ? 20.135 -7.635 17.612 1.00 78.75 93 ASP A N 1
ATOM 743 C CA . ASP A 1 93 ? 18.874 -7.694 16.868 1.00 78.75 93 ASP A CA 1
ATOM 744 C C . ASP A 1 93 ? 18.850 -6.634 15.756 1.00 78.75 93 ASP A C 1
ATOM 746 O O . ASP A 1 93 ? 19.196 -5.479 15.990 1.00 78.75 93 ASP A O 1
ATOM 750 N N . GLN A 1 94 ? 18.444 -7.057 14.560 1.00 79.75 94 GLN A N 1
ATOM 751 C CA . GLN A 1 94 ? 18.389 -6.276 13.323 1.00 79.75 94 GLN A CA 1
ATOM 752 C C . GLN A 1 94 ? 19.734 -5.864 12.715 1.00 79.75 94 GLN A C 1
ATOM 754 O O . GLN A 1 94 ? 19.737 -5.088 11.759 1.00 79.75 94 GLN A O 1
ATOM 759 N N . ASP A 1 95 ? 20.859 -6.428 13.165 1.00 83.44 95 ASP A N 1
ATOM 760 C CA . ASP A 1 95 ? 22.138 -6.223 12.479 1.00 83.44 95 ASP A CA 1
ATOM 761 C C . ASP A 1 95 ? 22.048 -6.650 11.007 1.00 83.44 95 ASP A C 1
ATOM 763 O O . ASP A 1 95 ? 21.732 -7.805 10.688 1.00 83.44 95 ASP A O 1
ATOM 767 N N . GLU A 1 96 ? 22.364 -5.713 10.109 1.00 86.81 96 GLU A N 1
ATOM 768 C CA . GLU A 1 96 ? 22.454 -5.957 8.675 1.00 86.81 96 GLU A CA 1
ATOM 769 C C . GLU A 1 96 ? 23.886 -6.357 8.306 1.00 86.81 96 GLU A C 1
ATOM 771 O O . GLU A 1 96 ? 24.859 -5.643 8.557 1.00 86.81 96 GLU A O 1
ATOM 776 N N . ILE A 1 97 ? 24.005 -7.517 7.670 1.00 90.19 97 ILE A N 1
ATOM 777 C CA . ILE A 1 97 ? 25.250 -8.150 7.258 1.00 90.19 97 ILE A CA 1
ATOM 778 C C . ILE A 1 97 ? 25.275 -8.202 5.736 1.00 90.19 97 ILE A C 1
ATOM 780 O O . ILE A 1 97 ? 24.533 -8.955 5.114 1.00 90.19 97 ILE A O 1
ATOM 784 N N . ILE A 1 98 ? 26.155 -7.437 5.110 1.00 87.94 98 ILE A N 1
ATOM 785 C CA . ILE A 1 98 ? 26.322 -7.415 3.659 1.00 87.94 98 ILE A CA 1
ATOM 786 C C . ILE A 1 98 ? 27.520 -8.298 3.295 1.00 87.94 98 ILE A C 1
ATOM 788 O O . ILE A 1 98 ? 28.664 -8.037 3.682 1.00 87.94 98 ILE A O 1
ATOM 792 N N . PHE A 1 99 ? 27.249 -9.357 2.529 1.00 85.25 99 PHE A N 1
ATOM 793 C CA . PHE A 1 99 ? 28.258 -10.317 2.064 1.00 85.25 99 PHE A CA 1
ATOM 794 C C . PHE A 1 99 ? 28.780 -9.999 0.659 1.00 85.25 99 PHE A C 1
ATOM 796 O O . PHE A 1 99 ? 29.838 -10.490 0.265 1.00 85.25 99 PHE A O 1
ATOM 803 N N . GLY A 1 100 ? 28.037 -9.197 -0.101 1.00 81.31 100 GLY A N 1
ATOM 804 C CA . GLY A 1 100 ? 28.366 -8.805 -1.463 1.00 81.31 100 GLY A CA 1
ATOM 805 C C . GLY A 1 100 ? 27.216 -8.031 -2.109 1.00 81.31 100 GLY A C 1
ATOM 806 O O . GLY A 1 100 ? 26.187 -7.800 -1.473 1.00 81.31 100 GLY A O 1
ATOM 807 N N . PRO A 1 101 ? 27.363 -7.612 -3.373 1.00 78.88 101 PRO A N 1
ATOM 808 C CA . PRO A 1 101 ? 26.301 -6.919 -4.084 1.00 78.88 101 PRO A CA 1
ATOM 809 C C . PRO A 1 101 ? 25.026 -7.761 -4.142 1.00 78.88 101 PRO A C 1
ATOM 811 O O . PRO A 1 101 ? 25.094 -8.920 -4.533 1.00 78.88 101 PRO A O 1
ATOM 814 N N . GLN A 1 102 ? 23.891 -7.168 -3.754 1.00 79.81 102 GLN A N 1
ATOM 815 C CA . GLN A 1 102 ? 22.574 -7.827 -3.683 1.00 79.81 102 GLN A CA 1
ATOM 816 C C . GLN A 1 102 ? 22.506 -9.045 -2.745 1.00 79.81 102 GLN A C 1
ATOM 818 O O . GLN A 1 102 ? 21.497 -9.739 -2.719 1.00 79.81 102 GLN A O 1
ATOM 823 N N . VAL A 1 103 ? 23.539 -9.263 -1.924 1.00 87.62 103 VAL A N 1
ATOM 824 C CA . VAL A 1 103 ? 23.564 -10.320 -0.919 1.00 87.62 103 VAL A CA 1
ATOM 825 C C . VAL A 1 103 ? 23.680 -9.709 0.462 1.00 87.62 103 VAL A C 1
ATOM 827 O O . VAL A 1 103 ? 24.751 -9.240 0.871 1.00 87.62 103 VAL A O 1
ATOM 830 N N . ARG A 1 104 ? 22.592 -9.801 1.215 1.00 92.19 104 ARG A N 1
ATOM 831 C CA . ARG A 1 104 ? 22.544 -9.358 2.605 1.00 92.19 104 ARG 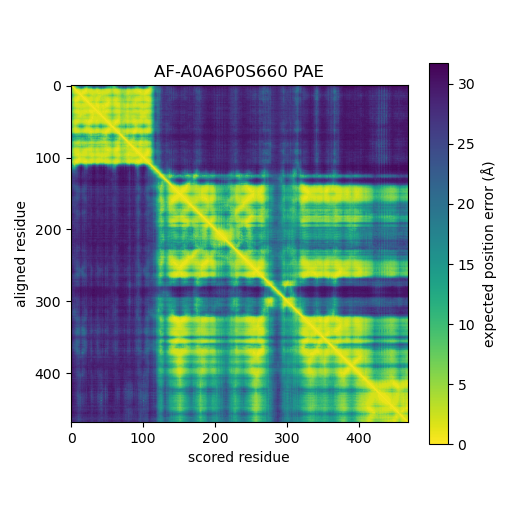A CA 1
ATOM 832 C C . ARG A 1 104 ? 21.884 -10.396 3.486 1.00 92.19 104 ARG A C 1
ATOM 834 O O . ARG A 1 104 ? 21.091 -11.208 3.022 1.00 92.19 104 ARG A O 1
ATOM 841 N N . ALA A 1 105 ? 22.195 -10.348 4.766 1.00 91.25 105 ALA A N 1
ATOM 842 C CA . ALA A 1 105 ? 21.425 -11.019 5.780 1.00 91.25 105 ALA A CA 1
ATOM 843 C C . ALA A 1 105 ? 21.084 -10.065 6.916 1.00 91.25 105 ALA A C 1
ATOM 845 O O . ALA A 1 105 ? 21.871 -9.184 7.238 1.00 91.25 105 ALA A O 1
ATOM 846 N N . THR A 1 106 ? 19.941 -10.278 7.546 1.00 85.25 106 THR A N 1
ATOM 847 C CA . THR A 1 106 ? 19.546 -9.572 8.762 1.00 85.25 106 THR A CA 1
ATOM 848 C C . THR A 1 106 ? 19.430 -10.589 9.880 1.00 85.25 106 THR A C 1
ATOM 850 O O . THR A 1 106 ? 18.760 -11.619 9.734 1.00 85.25 106 THR A O 1
ATOM 853 N N . TYR A 1 107 ? 20.125 -10.335 10.980 1.00 85.06 107 TYR A N 1
ATOM 854 C CA . TYR A 1 107 ? 20.064 -11.184 12.159 1.00 85.06 107 TYR A CA 1
ATOM 855 C C . TYR A 1 107 ? 18.959 -10.707 13.102 1.00 85.06 107 TYR A C 1
ATOM 857 O O . TYR A 1 107 ? 18.798 -9.513 13.317 1.00 85.06 107 TYR A O 1
ATOM 865 N N . TYR A 1 108 ? 18.205 -11.644 13.668 1.00 78.19 108 TYR A N 1
ATOM 866 C CA . TYR A 1 108 ? 17.129 -11.368 14.613 1.00 78.19 108 TYR A CA 1
ATOM 867 C C . TYR A 1 108 ? 17.307 -12.182 15.888 1.00 78.19 108 TYR A C 1
ATOM 869 O O . TYR A 1 108 ? 17.653 -13.371 15.835 1.00 78.19 108 TYR A O 1
ATOM 877 N N . THR A 1 109 ? 17.004 -11.566 17.029 1.00 74.31 109 THR A N 1
ATOM 878 C CA . THR A 1 109 ? 16.862 -12.265 18.309 1.00 74.31 109 THR A CA 1
ATOM 879 C C . THR A 1 109 ? 15.485 -11.981 18.893 1.00 74.31 109 THR A C 1
ATOM 881 O O . THR A 1 109 ? 15.040 -10.841 18.968 1.00 74.31 109 THR A O 1
ATOM 884 N N . THR A 1 110 ? 14.774 -13.026 19.311 1.00 63.34 110 THR A N 1
ATOM 885 C CA . THR A 1 110 ? 13.512 -12.863 20.042 1.00 63.34 110 THR A CA 1
ATOM 886 C C . THR A 1 110 ? 13.655 -13.469 21.428 1.00 63.34 110 THR A C 1
ATOM 888 O O . THR A 1 110 ? 13.924 -14.667 21.558 1.00 63.34 110 THR A O 1
ATOM 891 N N . ASP A 1 111 ? 13.456 -12.658 22.465 1.00 50.12 111 ASP A N 1
ATOM 892 C CA . ASP A 1 111 ? 13.348 -13.119 23.849 1.00 50.12 111 ASP A CA 1
ATOM 893 C C . ASP A 1 111 ? 12.112 -14.014 23.997 1.00 50.12 111 ASP A C 1
ATOM 895 O O . ASP A 1 111 ? 10.985 -13.523 23.915 1.00 50.12 111 ASP A O 1
ATOM 899 N N . THR A 1 112 ? 12.277 -15.301 24.327 1.00 36.88 112 THR A N 1
ATOM 900 C CA . THR A 1 112 ? 11.178 -16.015 24.987 1.00 36.88 112 THR A CA 1
ATOM 901 C C . THR A 1 112 ? 11.247 -15.707 26.476 1.00 36.88 112 THR A C 1
ATOM 903 O O . THR A 1 112 ? 11.863 -16.436 27.254 1.00 36.88 112 THR A O 1
ATOM 906 N N . ARG A 1 113 ? 10.631 -14.599 26.894 1.00 32.75 113 ARG A N 1
ATOM 907 C CA . ARG A 1 113 ? 10.194 -14.469 28.288 1.00 32.75 113 ARG A CA 1
ATOM 908 C C . ARG A 1 113 ? 8.788 -15.049 28.408 1.00 32.75 113 ARG A C 1
ATOM 910 O O . ARG A 1 113 ? 7.939 -14.741 27.568 1.00 32.75 113 ARG A O 1
ATOM 917 N N . PRO A 1 114 ? 8.491 -15.833 29.458 1.00 29.08 114 PRO A N 1
ATOM 918 C CA . PRO A 1 114 ? 7.118 -15.997 29.892 1.00 29.08 114 PRO A CA 1
ATOM 919 C C . PRO A 1 114 ? 6.563 -14.607 30.208 1.00 29.08 114 PRO A C 1
ATOM 921 O O . PRO A 1 114 ? 7.211 -13.796 30.869 1.00 29.08 114 PRO A O 1
ATOM 924 N N . ASN A 1 115 ? 5.376 -14.354 29.676 1.00 28.31 115 ASN A N 1
ATOM 925 C CA . ASN A 1 115 ? 4.588 -13.138 29.796 1.00 28.31 115 ASN A CA 1
ATOM 926 C C . ASN A 1 115 ? 4.659 -12.542 31.221 1.00 28.31 115 ASN A C 1
ATOM 928 O O . ASN A 1 115 ? 4.131 -13.134 32.163 1.00 28.31 115 ASN A O 1
ATOM 932 N N . VAL A 1 116 ? 5.299 -11.379 31.387 1.00 28.27 116 VAL A N 1
ATOM 933 C CA . VAL A 1 116 ? 5.138 -10.569 32.604 1.00 28.27 116 VAL A CA 1
ATOM 934 C C . VAL A 1 116 ? 3.787 -9.858 32.473 1.00 28.27 116 VAL A C 1
ATOM 936 O O . VAL A 1 116 ? 3.598 -9.109 31.510 1.00 28.27 116 VAL A O 1
ATOM 939 N N . PRO A 1 117 ? 2.823 -10.068 33.385 1.00 30.77 117 PRO A N 1
ATOM 940 C CA . PRO A 1 117 ? 1.572 -9.332 33.344 1.00 30.77 117 PRO A CA 1
ATOM 941 C C . PRO A 1 117 ? 1.864 -7.875 33.705 1.00 30.77 117 PRO A C 1
ATOM 943 O O . PRO A 1 117 ? 2.223 -7.584 34.843 1.00 30.77 117 PRO A O 1
ATOM 946 N N . GLY A 1 118 ? 1.723 -6.964 32.739 1.00 32.03 118 GLY A N 1
ATOM 947 C CA . GLY A 1 118 ? 1.754 -5.527 33.031 1.00 32.03 118 GLY A CA 1
ATOM 948 C C . GLY A 1 118 ? 2.525 -4.626 32.068 1.00 32.03 118 GLY A C 1
ATOM 949 O O . GLY A 1 118 ? 3.197 -3.720 32.532 1.00 32.03 118 GLY A O 1
ATOM 950 N N . LYS A 1 119 ? 2.445 -4.838 30.752 1.00 29.34 119 LYS A N 1
ATOM 951 C CA . LYS A 1 119 ? 2.346 -3.771 29.729 1.00 29.34 119 LYS A CA 1
ATOM 952 C C . LYS A 1 119 ? 2.360 -4.430 28.355 1.00 29.34 119 LYS A C 1
ATOM 954 O O . LYS A 1 119 ? 3.377 -4.957 27.917 1.00 29.34 119 LYS A O 1
ATOM 959 N N . LYS A 1 120 ? 1.206 -4.423 27.690 1.00 31.58 120 LYS A N 1
ATOM 960 C CA . LYS A 1 120 ? 1.092 -4.811 26.283 1.00 31.58 120 LYS A CA 1
ATOM 961 C C . LYS A 1 120 ? 1.662 -3.670 25.426 1.00 31.58 120 LYS A C 1
ATOM 963 O O . LYS A 1 120 ? 1.316 -2.520 25.704 1.00 31.58 120 LYS A O 1
ATOM 968 N N . PRO A 1 121 ? 2.511 -3.936 24.425 1.00 28.88 121 PRO A N 1
ATOM 969 C CA . PRO A 1 121 ? 2.764 -2.969 23.366 1.00 28.88 121 PRO A CA 1
ATOM 970 C C . PRO A 1 121 ? 1.524 -2.880 22.458 1.00 28.88 121 PRO A C 1
ATOM 972 O O . PRO A 1 121 ? 0.811 -3.871 22.292 1.00 28.88 121 PRO A O 1
ATOM 975 N N . LYS A 1 122 ? 1.220 -1.681 21.950 1.00 44.56 122 LYS A N 1
ATOM 976 C CA . LYS A 1 122 ? -0.125 -1.280 21.484 1.00 44.56 122 LYS A CA 1
ATOM 977 C C . LYS A 1 122 ? -0.034 -0.733 20.049 1.00 44.56 122 LYS A C 1
ATOM 979 O O . LYS A 1 122 ? 1.029 -0.273 19.673 1.00 44.56 122 LYS A O 1
ATOM 984 N N . LEU A 1 123 ? -1.102 -0.840 19.256 1.00 41.09 123 LEU A N 1
ATOM 985 C CA . LEU A 1 123 ? -1.208 -0.415 17.842 1.00 41.09 123 LEU A CA 1
ATOM 986 C C . LEU A 1 123 ? -2.043 0.868 17.720 1.00 41.09 123 LEU A C 1
ATOM 988 O O . LEU A 1 123 ? -2.612 1.307 18.722 1.00 41.09 123 LEU A O 1
ATOM 992 N N . GLY A 1 124 ? -2.168 1.407 16.496 1.00 47.91 124 GLY A N 1
ATOM 993 C CA . GLY A 1 124 ? -3.190 2.398 16.135 1.00 47.91 124 GLY A CA 1
ATOM 994 C C . GLY A 1 124 ? -4.550 2.058 16.743 1.00 47.91 124 GLY A C 1
ATOM 995 O O . GLY A 1 124 ? -4.946 0.892 16.818 1.00 47.91 124 GLY A O 1
ATOM 996 N N . GLY A 1 125 ? -5.217 3.074 17.273 1.00 53.09 125 GLY A N 1
ATOM 997 C CA . GLY A 1 125 ? -6.346 2.864 18.158 1.00 53.09 125 GLY A CA 1
ATOM 998 C C . GLY A 1 125 ? -6.860 4.153 18.769 1.00 53.09 125 GLY A C 1
ATOM 999 O O . GLY A 1 125 ? -6.484 5.253 18.366 1.00 53.09 125 GLY A O 1
ATOM 1000 N N . LEU A 1 126 ? -7.758 3.986 19.734 1.00 49.38 126 LEU A N 1
ATOM 1001 C CA . LEU A 1 126 ? -8.424 5.058 20.451 1.00 49.38 126 LEU A CA 1
ATOM 1002 C C . LEU A 1 126 ? -7.766 5.208 21.840 1.00 49.38 126 LEU A C 1
ATOM 1004 O O . LEU A 1 126 ? -7.722 4.264 22.631 1.00 49.38 126 LEU A O 1
ATOM 1008 N N . TYR A 1 127 ? -7.206 6.382 22.129 1.00 57.47 127 TYR A N 1
ATOM 1009 C CA . TYR A 1 127 ? -6.391 6.645 23.323 1.00 57.47 127 TYR A CA 1
ATOM 1010 C C . TYR A 1 127 ? -7.086 7.617 24.268 1.00 57.47 127 TYR A C 1
ATOM 1012 O O . TYR A 1 127 ? -7.473 8.695 23.840 1.00 57.47 127 TYR A O 1
ATOM 1020 N N . VAL A 1 128 ? -7.207 7.281 25.553 1.00 50.41 128 VAL A N 1
ATOM 1021 C CA . VAL A 1 128 ? -7.878 8.139 26.544 1.00 50.41 128 VAL A CA 1
ATOM 1022 C C . VAL A 1 128 ? -6.984 9.306 26.968 1.00 50.41 128 VAL A C 1
ATOM 1024 O O . VAL A 1 128 ? -5.820 9.097 27.311 1.00 50.41 128 VAL A O 1
ATOM 1027 N N . GLN A 1 129 ? -7.537 10.521 27.028 1.00 47.34 129 GLN A N 1
ATOM 1028 C CA . GLN A 1 129 ? -6.879 11.659 27.682 1.00 47.34 129 GLN A CA 1
ATOM 1029 C C . GLN A 1 129 ? -7.159 11.628 29.195 1.00 47.34 129 GLN A C 1
ATOM 1031 O O . GLN A 1 129 ? -8.300 11.800 29.618 1.00 47.34 129 GLN A O 1
ATOM 1036 N N . SER A 1 130 ? -6.126 11.406 30.017 1.00 39.47 130 SER A N 1
ATOM 1037 C CA . SER A 1 130 ? -6.196 11.471 31.487 1.00 39.47 130 SER A CA 1
ATOM 1038 C C . SER A 1 130 ? -5.218 12.533 32.022 1.00 39.47 130 SER A C 1
ATOM 1040 O O . SER A 1 130 ? -4.099 12.602 31.516 1.00 39.47 130 SER A O 1
ATOM 1042 N N . PRO A 1 131 ? -5.590 13.342 33.038 1.00 35.31 131 PRO A N 1
ATOM 1043 C CA . PRO A 1 131 ? -4.679 14.280 33.712 1.00 35.31 131 PRO A CA 1
ATOM 1044 C C . PRO A 1 131 ? -3.567 13.593 34.522 1.00 35.31 131 PRO A C 1
ATOM 1046 O O . PRO A 1 131 ? -2.561 14.218 34.839 1.00 35.31 131 PRO A O 1
ATOM 1049 N N . GLU A 1 132 ? -3.753 12.320 34.871 1.00 33.22 132 GLU A N 1
ATOM 1050 C CA . GLU A 1 132 ? -2.736 11.470 35.492 1.00 33.22 132 GLU A CA 1
ATOM 1051 C C . GLU A 1 132 ? -2.084 10.613 34.398 1.00 33.22 132 GLU A C 1
ATOM 1053 O O . GLU A 1 132 ? -2.810 9.997 33.616 1.00 33.22 132 GLU A O 1
ATOM 1058 N N . GLU A 1 133 ? -0.747 10.552 34.351 1.00 34.91 133 GLU A N 1
ATOM 1059 C CA . GLU A 1 133 ? 0.131 9.935 33.324 1.00 34.91 133 GLU A CA 1
ATOM 1060 C C . GLU A 1 133 ? -0.110 8.436 32.995 1.00 34.91 133 GLU A C 1
ATOM 1062 O O . GLU A 1 133 ? 0.684 7.800 32.300 1.00 34.91 133 GLU A O 1
ATOM 1067 N N . ASN A 1 134 ? -1.213 7.839 33.444 1.00 37.50 134 ASN A N 1
ATOM 1068 C CA . ASN A 1 134 ? -1.641 6.502 33.059 1.00 37.50 134 ASN A CA 1
ATOM 1069 C C . ASN A 1 134 ? -2.575 6.560 31.842 1.00 37.50 134 ASN A C 1
ATOM 1071 O O . ASN A 1 134 ? -3.785 6.759 31.961 1.00 37.50 134 ASN A O 1
ATOM 1075 N N . THR A 1 135 ? -2.015 6.333 30.651 1.00 45.69 135 THR A N 1
ATOM 1076 C CA . THR A 1 135 ? -2.787 6.119 29.419 1.00 45.69 135 THR A CA 1
ATOM 1077 C C . THR A 1 135 ? -3.578 4.813 29.523 1.00 45.69 135 THR A C 1
ATOM 1079 O O . THR A 1 135 ? -3.063 3.716 29.277 1.00 45.69 135 THR A O 1
ATOM 1082 N N . ASN A 1 136 ? -4.845 4.938 29.898 1.00 47.38 136 ASN A N 1
ATOM 1083 C CA . ASN A 1 136 ? -5.811 3.852 29.873 1.00 47.38 136 ASN A CA 1
ATOM 1084 C C . ASN A 1 136 ? -6.237 3.592 28.418 1.00 47.38 136 ASN A C 1
ATOM 1086 O O . ASN A 1 136 ? -6.636 4.503 27.697 1.00 47.38 136 ASN A O 1
ATOM 1090 N N . GLU A 1 137 ? -6.068 2.357 27.947 1.00 54.12 137 GLU A N 1
ATOM 1091 C CA . GLU A 1 137 ? -6.386 1.980 26.566 1.00 54.12 137 GLU A CA 1
ATOM 1092 C C . GLU A 1 137 ? -7.877 1.823 26.361 1.00 54.12 137 GLU A C 1
ATOM 1094 O O . GLU A 1 137 ? -8.544 1.153 27.147 1.00 54.12 137 GLU A O 1
ATOM 1099 N N . PHE A 1 138 ? -8.358 2.326 25.233 1.00 62.00 138 PHE A N 1
ATOM 1100 C CA . PHE A 1 138 ? -9.663 1.977 24.721 1.00 62.00 138 PHE A CA 1
ATOM 1101 C C . PHE A 1 138 ? -9.489 0.763 23.776 1.00 62.00 138 PHE A C 1
ATOM 1103 O O . PHE A 1 138 ? -8.952 0.908 22.676 1.00 62.00 138 PHE A O 1
ATOM 1110 N N . PRO A 1 139 ? -9.821 -0.467 24.209 1.00 65.12 139 PRO A N 1
ATOM 1111 C CA . PRO A 1 139 ? -9.475 -1.692 23.500 1.00 65.12 139 PRO A CA 1
ATOM 1112 C C . PRO A 1 139 ? -10.146 -1.763 22.125 1.00 65.12 139 PRO A C 1
ATOM 1114 O O . PRO A 1 139 ? -11.372 -1.810 22.021 1.00 65.12 139 PRO A O 1
ATOM 1117 N N . LEU A 1 140 ? -9.320 -1.846 21.078 1.00 75.50 140 LEU A N 1
ATOM 1118 C CA . LEU A 1 140 ? -9.737 -2.264 19.741 1.00 75.50 140 LEU A CA 1
ATOM 1119 C C . LEU A 1 140 ? -10.139 -3.744 19.794 1.00 75.50 140 LEU A C 1
ATOM 1121 O O . LEU A 1 140 ? -9.332 -4.596 20.171 1.00 75.50 140 LEU A O 1
ATOM 1125 N N . LYS A 1 141 ? -11.395 -4.037 19.460 1.00 79.19 141 LYS A N 1
ATOM 1126 C CA . LYS A 1 141 ? -11.994 -5.378 19.487 1.00 79.19 141 LYS A CA 1
ATOM 1127 C C . LYS A 1 141 ? -11.864 -6.091 18.152 1.00 79.19 141 LYS A C 1
ATOM 1129 O O . LYS A 1 141 ? -11.587 -7.287 18.135 1.00 79.19 141 LYS A O 1
ATOM 1134 N N . HIS A 1 142 ? -12.088 -5.365 17.061 1.00 84.25 142 HIS A N 1
ATOM 1135 C CA . HIS A 1 142 ? -12.110 -5.918 15.710 1.00 84.25 142 HIS A CA 1
ATOM 1136 C C . HIS A 1 142 ? -11.772 -4.844 14.683 1.00 84.25 142 HIS A C 1
ATOM 1138 O O . HIS A 1 142 ? -12.158 -3.687 14.851 1.00 84.25 142 HIS A O 1
ATOM 1144 N N . THR A 1 143 ? -11.092 -5.249 13.613 1.00 87.75 143 THR A N 1
ATOM 1145 C CA . THR A 1 143 ? -10.939 -4.439 12.402 1.00 87.75 143 THR A CA 1
ATOM 1146 C C . THR A 1 143 ? -11.503 -5.212 11.213 1.00 87.75 143 THR A C 1
ATOM 1148 O O . THR A 1 143 ? -11.096 -6.342 10.943 1.00 87.75 143 THR A O 1
ATOM 1151 N N . GLU A 1 144 ? -12.418 -4.588 10.481 1.00 92.81 144 GLU A N 1
ATOM 1152 C CA . GLU A 1 144 ? -12.949 -5.077 9.212 1.00 92.81 144 GLU A CA 1
ATOM 1153 C C . GLU A 1 144 ? -12.491 -4.145 8.091 1.00 92.81 144 GLU A C 1
ATOM 1155 O O . GLU A 1 144 ? -12.658 -2.929 8.178 1.00 92.81 144 GLU A O 1
ATOM 1160 N N . VAL A 1 145 ? -11.942 -4.714 7.025 1.00 94.62 145 VAL A N 1
ATOM 1161 C CA . VAL A 1 145 ? -11.484 -3.980 5.848 1.00 94.62 145 VAL A CA 1
ATOM 1162 C C . VAL A 1 145 ? -12.168 -4.545 4.616 1.00 94.62 145 VAL A C 1
ATOM 1164 O O . VAL A 1 145 ? -12.082 -5.742 4.333 1.00 94.62 145 VAL A O 1
ATOM 1167 N N . GLN A 1 146 ? -12.815 -3.665 3.863 1.00 97.56 146 GLN A N 1
ATOM 1168 C CA . GLN A 1 146 ? -13.408 -3.966 2.568 1.00 97.56 146 GLN A CA 1
ATOM 1169 C C . GLN A 1 146 ? -12.788 -3.045 1.527 1.00 97.56 146 GLN A C 1
ATOM 1171 O O . GLN A 1 146 ? -13.019 -1.838 1.535 1.00 97.56 146 GLN A O 1
ATOM 1176 N N . ALA A 1 147 ? -11.993 -3.611 0.630 1.00 97.12 147 ALA A N 1
ATOM 1177 C CA . ALA A 1 147 ? -11.386 -2.896 -0.476 1.00 97.12 147 ALA A CA 1
ATOM 1178 C C . ALA A 1 147 ? -12.052 -3.306 -1.789 1.00 97.12 147 ALA A C 1
ATOM 1180 O O . ALA A 1 147 ? -12.299 -4.484 -2.032 1.00 97.12 147 ALA A O 1
ATOM 1181 N N . LYS A 1 148 ? -12.325 -2.325 -2.645 1.00 96.31 148 LYS A N 1
ATOM 1182 C CA . LYS A 1 148 ? -12.770 -2.523 -4.023 1.00 96.31 148 LYS A CA 1
ATOM 1183 C C . LYS A 1 148 ? -11.782 -1.857 -4.953 1.00 96.31 148 LYS A C 1
ATOM 1185 O O . LYS A 1 148 ? -11.572 -0.652 -4.864 1.00 96.31 148 LYS A O 1
ATOM 1190 N N . VAL A 1 149 ? -11.182 -2.635 -5.831 1.00 95.44 149 VAL A N 1
ATOM 1191 C CA . VAL A 1 149 ? -10.206 -2.186 -6.809 1.00 95.44 149 VAL A CA 1
ATOM 1192 C C . VAL A 1 149 ? -10.857 -2.200 -8.182 1.00 95.44 149 VAL A C 1
ATOM 1194 O O . VAL A 1 149 ? -11.424 -3.207 -8.597 1.00 95.44 149 VAL A O 1
ATOM 1197 N N . THR A 1 150 ? -10.787 -1.076 -8.884 1.00 92.75 150 THR A N 1
ATOM 1198 C CA . THR A 1 150 ? -11.291 -0.918 -10.248 1.00 92.75 150 THR A CA 1
ATOM 1199 C C . THR A 1 150 ? -10.200 -0.277 -11.097 1.00 92.75 150 THR A C 1
ATOM 1201 O O . THR A 1 150 ? -9.812 0.870 -10.870 1.00 92.75 150 THR A O 1
ATOM 1204 N N . GLY A 1 151 ? -9.655 -1.040 -12.045 1.00 90.81 151 GLY A N 1
ATOM 1205 C CA . GLY A 1 151 ? -8.463 -0.655 -12.799 1.00 90.81 151 GLY A CA 1
ATOM 1206 C C . GLY A 1 151 ? -7.254 -0.484 -11.874 1.00 90.81 151 GLY A C 1
ATOM 1207 O O . GLY A 1 151 ? -6.783 -1.451 -11.275 1.00 90.81 151 GLY A O 1
ATOM 1208 N N . ASN A 1 152 ? -6.769 0.754 -11.750 1.00 91.19 152 ASN A N 1
ATOM 1209 C CA . ASN A 1 152 ? -5.658 1.130 -10.869 1.00 91.19 152 ASN A CA 1
ATOM 1210 C C . ASN A 1 152 ? -6.096 1.891 -9.608 1.00 91.19 152 ASN A C 1
ATOM 1212 O O . ASN A 1 152 ? -5.236 2.389 -8.892 1.00 91.19 152 ASN A O 1
ATOM 1216 N N . ILE A 1 153 ? -7.395 2.047 -9.354 1.00 92.56 153 ILE A N 1
ATOM 1217 C CA . ILE A 1 153 ? -7.897 2.794 -8.196 1.00 92.56 153 ILE A CA 1
ATOM 1218 C C . ILE A 1 153 ? -8.484 1.804 -7.202 1.00 92.56 153 ILE A C 1
ATOM 1220 O O . ILE A 1 153 ? -9.292 0.952 -7.568 1.00 92.56 153 ILE A O 1
ATOM 1224 N N . SER A 1 154 ? -8.109 1.936 -5.936 1.00 94.81 154 SER A N 1
ATOM 1225 C CA . SER A 1 154 ? -8.743 1.233 -4.830 1.00 94.81 154 SER A CA 1
ATOM 1226 C C . SER A 1 154 ? -9.637 2.184 -4.042 1.00 94.81 154 SER A C 1
ATOM 1228 O O . SER A 1 154 ? -9.296 3.345 -3.834 1.00 94.81 154 SER A O 1
ATOM 1230 N N . ARG A 1 155 ? -10.795 1.693 -3.605 1.00 95.12 155 ARG A N 1
ATOM 1231 C CA . ARG A 1 155 ? -11.637 2.315 -2.586 1.00 95.12 155 ARG A CA 1
ATOM 1232 C C . ARG A 1 155 ? -11.696 1.380 -1.396 1.00 95.12 155 ARG A C 1
ATOM 1234 O O . ARG A 1 155 ? -12.148 0.246 -1.533 1.00 95.12 155 ARG A O 1
ATOM 1241 N N . VAL A 1 156 ? -11.258 1.859 -0.243 1.00 95.31 156 VAL A N 1
ATOM 1242 C CA . VAL A 1 156 ? -11.142 1.057 0.971 1.00 95.31 156 VAL A CA 1
ATOM 1243 C C . VAL A 1 156 ? -12.074 1.617 2.030 1.00 95.31 156 VAL A C 1
ATOM 1245 O O . VAL A 1 156 ? -12.060 2.813 2.303 1.00 95.31 156 VAL A O 1
ATOM 1248 N N . GLU A 1 157 ? -12.886 0.747 2.621 1.00 95.50 157 GLU A N 1
ATOM 1249 C CA . GLU A 1 157 ? -13.653 1.007 3.831 1.00 95.50 157 GLU A CA 1
ATOM 1250 C C . GLU A 1 157 ? -13.030 0.228 4.988 1.00 95.50 157 GLU A C 1
ATOM 1252 O O . GLU A 1 157 ? -12.888 -0.994 4.926 1.00 95.50 157 GLU A O 1
ATOM 1257 N N . VAL A 1 158 ? -12.672 0.943 6.048 1.00 91.81 158 VAL A N 1
ATOM 1258 C CA . VAL A 1 158 ? -12.130 0.373 7.280 1.00 91.81 158 VAL A CA 1
ATOM 1259 C C . VAL A 1 158 ? -13.126 0.633 8.392 1.00 91.81 158 VAL A C 1
ATOM 1261 O O . VAL A 1 158 ? -13.474 1.783 8.636 1.00 91.81 158 VAL A O 1
ATOM 1264 N N . THR A 1 159 ? -13.572 -0.423 9.066 1.00 91.81 159 THR A N 1
ATOM 1265 C CA . THR A 1 159 ? -14.402 -0.341 10.270 1.00 91.81 159 THR A CA 1
ATOM 1266 C C . THR A 1 159 ? -13.624 -0.890 11.455 1.00 91.81 159 THR A C 1
ATOM 1268 O O . THR A 1 159 ? -13.243 -2.060 11.462 1.00 91.81 159 THR A O 1
ATOM 1271 N N . GLN A 1 160 ? -13.399 -0.054 12.463 1.00 87.00 160 GLN A N 1
ATOM 1272 C CA . GLN A 1 160 ? -12.740 -0.434 13.707 1.00 87.00 160 GLN A CA 1
ATOM 1273 C C . GLN A 1 160 ? -13.712 -0.328 14.872 1.00 87.00 160 GLN A C 1
ATOM 1275 O O . GLN A 1 160 ? -14.276 0.738 15.121 1.00 87.00 160 GLN A O 1
ATOM 1280 N N . THR A 1 161 ? -13.885 -1.435 15.588 1.00 87.19 161 THR A N 1
ATOM 1281 C CA . THR A 1 161 ? -14.801 -1.523 16.724 1.00 87.19 161 THR A CA 1
ATOM 1282 C C . THR A 1 161 ? -14.039 -1.427 18.034 1.00 87.19 161 THR A C 1
ATOM 1284 O O . THR A 1 161 ? -13.124 -2.203 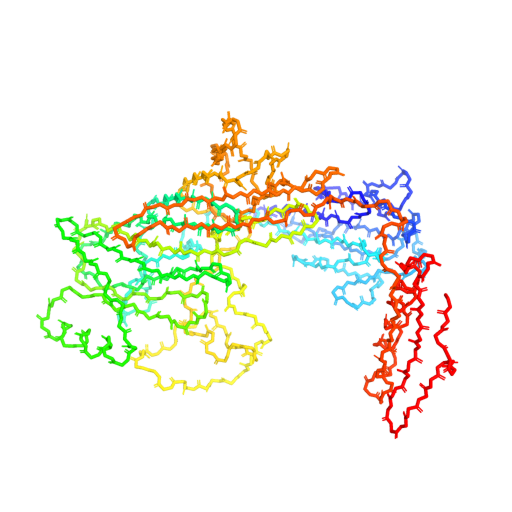18.306 1.00 87.19 161 THR A O 1
ATOM 1287 N N . PHE A 1 162 ? -14.472 -0.508 18.878 1.00 82.69 162 PHE A N 1
ATOM 1288 C CA . PHE A 1 162 ? -13.912 -0.196 20.179 1.00 82.69 162 PHE A CA 1
ATOM 1289 C C . PHE A 1 162 ? -14.992 -0.324 21.261 1.00 82.69 162 PHE A C 1
ATOM 1291 O O . PHE A 1 162 ? -16.174 -0.153 20.982 1.00 82.69 162 PHE A O 1
ATOM 1298 N N . GLU A 1 163 ? -14.611 -0.578 22.510 1.00 81.62 163 GLU A N 1
ATOM 1299 C CA . GLU A 1 163 ? -15.541 -0.616 23.654 1.00 81.62 163 GLU A CA 1
ATOM 1300 C C . GLU A 1 163 ? -14.915 0.102 24.849 1.00 81.62 163 GLU A C 1
ATOM 1302 O O . GLU A 1 163 ? -13.721 -0.077 25.069 1.00 81.62 163 GLU A O 1
ATOM 1307 N N . ASN A 1 164 ? -15.685 0.884 25.618 1.00 78.12 164 ASN A N 1
ATOM 1308 C CA . ASN A 1 164 ? -15.202 1.494 26.863 1.00 78.12 164 ASN A CA 1
ATOM 1309 C C . ASN A 1 164 ? -15.240 0.474 28.020 1.00 78.12 164 ASN A C 1
ATOM 1311 O O . ASN A 1 164 ? -16.322 0.238 28.561 1.00 78.12 164 ASN A O 1
ATOM 1315 N N . PRO A 1 165 ? -14.107 -0.097 28.477 1.00 72.19 165 PRO A N 1
ATOM 1316 C CA . PRO A 1 165 ? -14.110 -1.083 29.553 1.00 72.19 165 PRO A CA 1
ATOM 1317 C C . PRO A 1 165 ? -14.153 -0.443 30.950 1.00 72.19 165 PRO A C 1
ATOM 1319 O O . PRO A 1 165 ? -14.121 -1.162 31.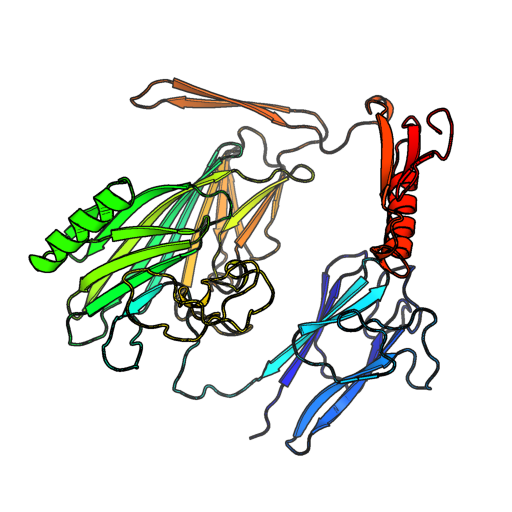947 1.00 72.19 165 PRO A O 1
ATOM 1322 N N . PHE A 1 166 ? -14.141 0.889 31.049 1.00 74.31 166 PHE A N 1
ATOM 1323 C CA . PHE A 1 166 ? -14.027 1.608 32.313 1.00 74.31 166 PHE A CA 1
ATOM 1324 C C . PHE A 1 166 ? -15.394 2.031 32.847 1.00 74.31 166 PHE A C 1
ATOM 1326 O O . PHE A 1 166 ? -16.354 2.211 32.105 1.00 74.31 166 PHE A O 1
ATOM 1333 N N . ASN A 1 167 ? -15.455 2.266 34.158 1.00 75.56 167 ASN A N 1
ATOM 1334 C CA . ASN A 1 167 ? -16.670 2.706 34.850 1.00 75.56 167 ASN A CA 1
ATOM 1335 C C . ASN A 1 167 ? -16.882 4.231 34.801 1.00 75.56 167 ASN A C 1
ATOM 1337 O O . ASN A 1 167 ? -17.801 4.745 35.437 1.00 75.56 167 ASN A O 1
ATOM 1341 N N . SER A 1 168 ? -16.041 4.960 34.066 1.00 72.62 168 SER A N 1
ATOM 1342 C CA . SER A 1 168 ? -16.127 6.408 33.877 1.00 72.62 168 SER A CA 1
ATOM 1343 C C . SER A 1 168 ? -16.348 6.777 32.411 1.00 72.62 168 SER A C 1
ATOM 1345 O O . SER A 1 168 ? -16.016 6.028 31.491 1.00 72.62 168 SER A O 1
ATOM 1347 N N . THR A 1 169 ? -16.916 7.963 32.201 1.00 73.25 169 THR A N 1
ATOM 1348 C CA . THR A 1 169 ? -17.014 8.575 30.876 1.00 73.25 169 THR A CA 1
ATOM 1349 C C . THR A 1 169 ? -15.640 9.054 30.414 1.00 73.25 169 THR A C 1
ATOM 1351 O O . THR A 1 169 ? -14.920 9.664 31.203 1.00 73.25 169 THR A O 1
ATOM 1354 N N . LEU A 1 170 ? -15.295 8.824 29.145 1.00 69.69 170 LEU A N 1
ATOM 1355 C CA . LEU A 1 170 ? -13.961 9.103 28.607 1.00 69.69 170 LEU A CA 1
ATOM 1356 C C . LEU A 1 170 ? -13.980 10.069 27.418 1.00 69.69 170 LEU A C 1
ATOM 1358 O O . LEU A 1 170 ? -14.933 10.114 26.636 1.00 69.69 170 LEU A O 1
ATOM 1362 N N . GLU A 1 171 ? -12.890 10.824 27.281 1.00 65.75 171 GLU A N 1
ATOM 1363 C CA . GLU A 1 171 ? -12.478 11.479 26.036 1.00 65.75 171 GLU A CA 1
ATOM 1364 C C . GLU A 1 171 ? -11.333 10.665 25.436 1.00 65.75 171 GLU A C 1
ATOM 1366 O O . GLU A 1 171 ? -10.460 10.203 26.176 1.00 65.75 171 GLU A O 1
ATOM 1371 N N . ALA A 1 172 ? -11.331 10.475 24.117 1.00 65.19 172 ALA A N 1
ATOM 1372 C CA . ALA A 1 172 ? -10.300 9.691 23.469 1.00 65.19 172 ALA A CA 1
ATOM 1373 C C . ALA A 1 172 ? -9.915 10.183 22.069 1.00 65.19 172 ALA A C 1
ATOM 1375 O O . ALA A 1 172 ? -10.751 10.673 21.320 1.00 65.19 172 ALA A O 1
ATOM 1376 N N . THR A 1 173 ? -8.645 10.022 21.711 1.00 66.19 173 THR A N 1
ATOM 1377 C CA . THR A 1 173 ? -8.073 10.393 20.417 1.00 66.19 173 THR A CA 1
ATOM 1378 C C . THR A 1 173 ? -7.821 9.142 19.590 1.00 66.19 173 THR A C 1
ATOM 1380 O O . THR A 1 173 ? -7.110 8.242 20.020 1.00 66.19 173 THR A O 1
ATOM 1383 N N . TYR A 1 174 ? -8.418 9.075 18.412 1.00 70.56 174 TYR A N 1
ATOM 1384 C CA . TYR A 1 174 ? -8.262 8.015 17.432 1.00 70.56 174 TYR A CA 1
ATOM 1385 C C . TYR A 1 174 ? -7.152 8.373 16.442 1.00 70.56 174 TYR A C 1
ATOM 1387 O O . TYR A 1 174 ? -7.171 9.480 15.907 1.00 70.56 174 TYR A O 1
ATOM 1395 N N . ILE A 1 175 ? -6.216 7.456 16.189 1.00 66.88 175 ILE A N 1
ATOM 1396 C CA . ILE A 1 175 ? -5.128 7.642 15.216 1.00 66.88 175 ILE A CA 1
ATOM 1397 C C . ILE A 1 175 ? -5.159 6.503 14.197 1.00 66.88 175 ILE A C 1
ATOM 1399 O O . ILE A 1 175 ? -5.072 5.334 14.584 1.00 66.88 175 ILE A O 1
ATOM 1403 N N . PHE A 1 176 ? -5.228 6.844 12.907 1.00 69.81 176 PHE A N 1
ATOM 1404 C CA . PHE A 1 176 ? -5.225 5.873 11.812 1.00 69.81 176 PHE A CA 1
ATOM 1405 C C . PHE A 1 176 ? -4.144 6.173 10.764 1.00 69.81 176 PHE A C 1
ATOM 1407 O O . PHE A 1 176 ? -4.092 7.298 10.253 1.00 69.81 176 PHE A O 1
ATOM 1414 N N . PRO A 1 177 ? -3.295 5.184 10.429 1.00 66.44 177 PRO A N 1
ATOM 1415 C CA . PRO A 1 177 ? -2.341 5.297 9.338 1.00 66.44 177 PRO A CA 1
ATOM 1416 C C . PRO A 1 177 ? -3.038 5.128 7.985 1.00 66.44 177 PRO A C 1
ATOM 1418 O O . PRO A 1 177 ? -3.882 4.247 7.822 1.00 66.44 177 PRO A O 1
ATOM 1421 N N . LEU A 1 178 ? -2.638 5.914 6.991 1.00 67.38 178 LEU A N 1
ATOM 1422 C CA . LEU A 1 178 ? -3.052 5.726 5.604 1.00 67.38 178 LEU A CA 1
ATOM 1423 C C . LEU A 1 178 ? -1.875 5.353 4.693 1.00 67.38 178 LEU A C 1
ATOM 1425 O O . LEU A 1 178 ? -0.718 5.593 5.054 1.00 67.38 178 LEU A O 1
ATOM 1429 N N . PRO A 1 179 ? -2.156 4.737 3.528 1.00 68.69 179 PRO A N 1
ATOM 1430 C CA . PRO A 1 179 ? -1.199 4.659 2.428 1.00 68.69 179 PRO A CA 1
ATOM 1431 C C . PRO A 1 179 ? -0.728 6.045 1.969 1.00 68.69 179 PRO A C 1
ATOM 1433 O O . PRO A 1 179 ? -1.440 7.030 2.149 1.00 68.69 179 PRO A O 1
ATOM 1436 N N . ASP A 1 180 ? 0.448 6.091 1.333 1.00 61.62 180 ASP A N 1
ATOM 1437 C CA . ASP A 1 180 ? 1.135 7.350 1.010 1.00 61.62 180 ASP A CA 1
ATOM 1438 C C . ASP A 1 180 ? 0.370 8.278 0.041 1.00 61.62 180 ASP A C 1
ATOM 1440 O O . ASP A 1 180 ? 0.560 9.487 0.072 1.00 61.62 180 ASP A O 1
ATOM 1444 N N . GLU A 1 181 ? -0.493 7.721 -0.813 1.00 69.56 181 GLU A N 1
ATOM 1445 C CA . GLU A 1 181 ? -1.260 8.454 -1.838 1.00 69.56 181 GLU A CA 1
ATOM 1446 C C . GLU A 1 181 ? -2.778 8.407 -1.567 1.00 69.56 181 GLU A C 1
ATOM 1448 O O . GLU A 1 181 ? -3.603 8.669 -2.449 1.00 69.56 181 GLU A O 1
ATOM 1453 N N . ALA A 1 182 ? -3.172 8.045 -0.342 1.00 78.94 182 ALA A N 1
ATOM 1454 C CA . ALA A 1 182 ? -4.571 7.864 0.003 1.00 78.94 182 ALA A CA 1
ATOM 1455 C C . ALA A 1 182 ? -5.279 9.191 0.305 1.00 78.94 182 ALA A C 1
ATOM 1457 O O . ALA A 1 182 ? -4.808 10.027 1.074 1.00 78.94 182 ALA A O 1
ATOM 1458 N N . ALA A 1 183 ? -6.490 9.338 -0.226 1.00 80.81 183 ALA A N 1
ATOM 1459 C CA . ALA A 1 183 ? -7.365 10.473 0.040 1.00 80.81 183 ALA A CA 1
ATOM 1460 C C . ALA A 1 183 ? -8.625 10.017 0.785 1.00 80.81 183 ALA A C 1
ATOM 1462 O O . ALA A 1 183 ? -9.415 9.239 0.250 1.00 80.81 183 ALA A O 1
ATOM 1463 N N . VAL A 1 184 ? -8.829 10.513 2.012 1.00 80.88 184 VAL A N 1
ATOM 1464 C CA . VAL A 1 184 ? -10.065 10.282 2.782 1.00 80.88 184 VAL A CA 1
ATOM 1465 C C . VAL A 1 184 ? -11.181 11.156 2.232 1.00 80.88 184 VAL A C 1
ATOM 1467 O O . VAL A 1 184 ? -11.042 12.377 2.167 1.00 80.88 184 VAL A O 1
ATOM 1470 N N . ASP A 1 185 ? -12.311 10.542 1.898 1.00 81.81 185 ASP A N 1
ATOM 1471 C CA . ASP A 1 185 ? -13.490 11.252 1.394 1.00 81.81 185 ASP A CA 1
ATOM 1472 C C . ASP A 1 185 ? -14.731 11.107 2.282 1.00 81.81 185 ASP A C 1
ATOM 1474 O O . ASP A 1 185 ? -15.648 11.924 2.179 1.00 81.81 185 ASP A O 1
ATOM 1478 N N . ASP A 1 186 ? -14.764 10.120 3.181 1.00 85.12 186 ASP A N 1
ATOM 1479 C CA . ASP A 1 186 ? -15.885 9.925 4.098 1.00 85.12 186 ASP A CA 1
ATOM 1480 C C . ASP A 1 186 ? -15.420 9.303 5.419 1.00 85.12 186 ASP A C 1
ATOM 1482 O O . ASP A 1 186 ? -14.535 8.445 5.465 1.00 85.12 186 ASP A O 1
ATOM 1486 N N . MET A 1 187 ? -16.042 9.748 6.506 1.00 83.62 187 MET A N 1
ATOM 1487 C CA . MET A 1 187 ? -15.794 9.237 7.840 1.00 83.62 187 MET A CA 1
ATOM 1488 C C . MET A 1 187 ? -17.067 9.274 8.674 1.00 83.62 187 MET A C 1
ATOM 1490 O O . MET A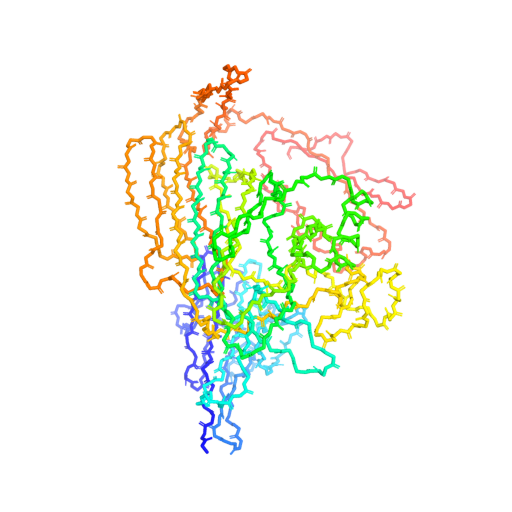 1 187 ? -17.782 10.277 8.735 1.00 83.62 187 MET A O 1
ATOM 1494 N N . GLU A 1 188 ? -17.327 8.178 9.371 1.00 87.62 188 GLU A N 1
ATOM 1495 C CA . GLU A 1 188 ? -18.501 7.997 10.203 1.00 87.62 188 GLU A CA 1
ATOM 1496 C C . GLU A 1 188 ? -18.103 7.363 11.533 1.00 87.62 188 GLU A C 1
ATOM 1498 O O . GLU A 1 188 ? -17.293 6.445 11.580 1.00 87.62 188 GLU A O 1
ATOM 1503 N N . ILE A 1 189 ? -18.690 7.844 12.623 1.00 84.50 189 ILE A N 1
ATOM 1504 C CA . ILE A 1 189 ? -18.536 7.250 13.945 1.00 84.50 189 ILE A CA 1
ATOM 1505 C C . ILE A 1 189 ? -19.907 6.888 14.476 1.00 84.50 189 ILE A C 1
ATOM 1507 O O . ILE A 1 189 ? -20.796 7.737 14.559 1.00 84.50 189 ILE A O 1
ATOM 1511 N N . ARG A 1 190 ? -20.075 5.629 14.859 1.00 88.06 190 ARG A N 1
ATOM 1512 C CA . ARG A 1 190 ? -21.302 5.103 15.451 1.00 88.06 190 ARG A CA 1
ATOM 1513 C C . ARG A 1 190 ? -21.053 4.875 16.931 1.00 88.06 190 ARG A C 1
ATOM 1515 O O . ARG A 1 190 ? -20.115 4.172 17.277 1.00 88.06 190 ARG A O 1
ATOM 1522 N N . ILE A 1 191 ? -21.855 5.500 17.786 1.00 82.31 191 ILE A N 1
ATOM 1523 C CA . ILE A 1 191 ? -21.757 5.418 19.247 1.00 82.31 191 ILE A CA 1
ATOM 1524 C C . ILE A 1 191 ? -23.164 5.147 19.785 1.00 82.31 191 ILE A C 1
ATOM 1526 O O . ILE A 1 191 ? -24.014 6.043 19.762 1.00 82.31 191 ILE A O 1
ATOM 1530 N N . GLY A 1 192 ? -23.433 3.912 20.219 1.00 76.25 192 GLY A N 1
ATOM 1531 C CA . GLY A 1 192 ? -24.797 3.477 20.543 1.00 76.25 192 GLY A CA 1
ATOM 1532 C C . GLY A 1 192 ? -25.762 3.742 19.376 1.00 76.25 192 GLY A C 1
ATOM 1533 O O . GLY A 1 192 ? -25.480 3.371 18.240 1.00 76.25 192 GLY A O 1
ATOM 1534 N N . ASP A 1 193 ? -26.858 4.461 19.630 1.00 77.12 193 ASP A N 1
ATOM 1535 C CA . ASP A 1 193 ? -27.859 4.825 18.606 1.00 77.12 193 ASP A CA 1
ATOM 1536 C C . ASP A 1 193 ? -27.483 6.069 17.774 1.00 77.12 193 ASP A C 1
ATOM 1538 O O . ASP A 1 193 ? -28.278 6.569 16.973 1.00 77.12 193 ASP A O 1
ATOM 1542 N N . ARG A 1 194 ? -26.297 6.647 17.997 1.00 78.25 194 ARG A N 1
ATOM 1543 C CA . ARG A 1 194 ? -25.889 7.922 17.397 1.00 78.25 194 ARG A CA 1
ATOM 1544 C C . ARG A 1 194 ? -24.871 7.693 16.295 1.00 78.25 194 ARG A C 1
ATOM 1546 O O . ARG A 1 194 ? -23.828 7.092 16.519 1.00 78.25 194 ARG A O 1
ATOM 1553 N N . THR A 1 195 ? -25.123 8.289 15.136 1.00 84.50 195 THR A N 1
ATOM 1554 C CA . THR A 1 195 ? -24.167 8.341 14.027 1.00 84.50 195 THR A CA 1
ATOM 1555 C C . THR A 1 195 ? -23.658 9.765 13.849 1.00 84.50 195 THR A C 1
ATOM 1557 O O . THR A 1 195 ? -24.427 10.690 13.588 1.00 84.50 195 THR A O 1
ATOM 1560 N N . ILE A 1 196 ? -22.350 9.943 13.978 1.00 79.06 196 ILE A N 1
ATOM 1561 C CA . ILE A 1 196 ? -21.637 11.192 13.731 1.00 79.06 196 ILE A CA 1
ATOM 1562 C C . ILE A 1 196 ? -20.973 11.058 12.368 1.00 79.06 196 ILE A C 1
ATOM 1564 O O . ILE A 1 196 ? -20.101 10.217 12.189 1.00 79.06 196 ILE A O 1
ATOM 1568 N N . LYS A 1 197 ? -21.372 11.887 11.406 1.00 80.38 197 LYS A N 1
ATOM 1569 C CA . LYS A 1 197 ? -20.707 11.954 10.102 1.00 80.38 197 LYS A CA 1
ATOM 1570 C C . LYS A 1 197 ? -19.730 13.116 10.075 1.00 80.38 197 LYS A C 1
ATOM 1572 O O . LYS A 1 197 ? -20.098 14.239 10.430 1.00 80.38 197 LYS A O 1
ATOM 1577 N N . GLY A 1 198 ? -18.500 12.839 9.661 1.00 71.38 198 GLY A N 1
ATOM 1578 C CA . GLY A 1 198 ? -17.501 13.856 9.382 1.00 71.38 198 GLY A CA 1
ATOM 1579 C C . GLY A 1 198 ? -17.973 14.719 8.218 1.00 71.38 198 GLY A C 1
ATOM 1580 O O . GLY A 1 198 ? -18.342 14.211 7.164 1.00 71.38 198 GLY A O 1
ATOM 1581 N N . ASN A 1 199 ? -17.993 16.034 8.412 1.00 68.06 199 ASN A N 1
ATOM 1582 C CA . ASN A 1 199 ? -18.209 16.975 7.322 1.00 68.06 199 ASN A CA 1
ATOM 1583 C C . ASN A 1 199 ? -16.860 17.604 6.983 1.00 68.06 199 ASN A C 1
ATOM 1585 O O . ASN A 1 199 ? -16.267 18.269 7.836 1.00 68.06 199 ASN A O 1
ATOM 1589 N N . ILE A 1 200 ? -16.365 17.365 5.769 1.00 65.44 200 ILE A N 1
ATOM 1590 C CA . ILE A 1 200 ? -15.063 17.870 5.335 1.00 65.44 200 ILE A CA 1
ATOM 1591 C C . ILE A 1 200 ? -15.148 19.395 5.218 1.00 65.44 200 ILE A C 1
ATOM 1593 O O . ILE A 1 200 ? -15.942 19.946 4.454 1.00 65.44 200 ILE A O 1
ATOM 1597 N N . LYS A 1 201 ? -14.322 20.084 6.005 1.00 67.50 201 LYS A N 1
ATOM 1598 C CA . LYS A 1 201 ? -14.263 21.546 6.107 1.00 67.50 201 LYS A CA 1
ATOM 1599 C C . LYS A 1 201 ? -12.814 22.016 6.057 1.00 67.50 201 LYS A C 1
ATOM 1601 O O . LYS A 1 201 ? -11.891 21.247 6.309 1.00 67.50 201 LYS A O 1
ATOM 1606 N N . LYS A 1 202 ? -12.601 23.303 5.770 1.00 66.69 202 LYS A N 1
ATOM 1607 C CA . LYS A 1 202 ? -11.265 23.910 5.890 1.00 66.69 202 LYS A CA 1
ATOM 1608 C C . LYS A 1 202 ? -10.811 23.864 7.358 1.00 66.69 202 LYS A C 1
ATOM 1610 O O . LYS A 1 202 ? -11.617 24.123 8.248 1.00 66.69 202 LYS A O 1
ATOM 1615 N N . ARG A 1 203 ? -9.520 23.601 7.606 1.00 65.19 203 ARG A N 1
ATOM 1616 C CA . ARG A 1 203 ? -8.931 23.376 8.949 1.00 65.19 203 ARG A CA 1
ATOM 1617 C C . ARG A 1 203 ? -9.391 24.387 10.018 1.00 65.19 203 ARG A C 1
ATOM 1619 O O . ARG A 1 203 ? -9.879 23.982 11.067 1.00 65.19 203 ARG A O 1
ATOM 1626 N N . ILE A 1 204 ? -9.301 25.692 9.739 1.00 69.69 204 ILE A N 1
ATOM 1627 C CA . ILE A 1 204 ? -9.662 26.757 10.702 1.00 69.69 204 ILE A CA 1
ATOM 1628 C C . ILE A 1 204 ? -11.163 26.737 11.045 1.00 69.69 204 ILE A C 1
ATOM 1630 O O . ILE A 1 204 ? -11.540 26.892 12.205 1.00 69.69 204 ILE A O 1
ATOM 1634 N N . GLU A 1 205 ? -12.022 26.520 10.045 1.00 73.56 205 GLU A N 1
ATOM 1635 C CA . GLU A 1 205 ? -13.478 26.439 10.229 1.00 73.56 205 GLU A CA 1
ATOM 1636 C C . GLU A 1 205 ? -13.848 25.221 11.092 1.00 73.56 205 GLU A C 1
ATOM 1638 O O . GLU A 1 205 ? -14.640 25.336 12.028 1.00 73.56 205 GLU A O 1
ATOM 1643 N N . ALA A 1 206 ? -13.224 24.067 10.826 1.00 68.44 206 ALA A N 1
ATOM 1644 C CA . ALA A 1 206 ? -13.449 22.835 11.579 1.00 68.44 206 ALA A CA 1
ATOM 1645 C C . ALA A 1 206 ? -13.083 22.986 13.071 1.00 68.44 206 ALA A C 1
ATOM 1647 O O . ALA A 1 206 ? -13.876 22.621 13.945 1.00 68.44 206 ALA A O 1
ATOM 1648 N N . GLN A 1 207 ? -11.928 23.593 13.374 1.00 67.19 207 GLN A N 1
ATOM 1649 C CA . GLN A 1 207 ? -11.457 23.821 14.749 1.00 67.19 207 GLN A CA 1
ATOM 1650 C C . GLN A 1 207 ? -12.425 24.680 15.575 1.00 67.19 207 GLN A C 1
ATOM 1652 O O . GLN A 1 207 ? -12.712 24.364 16.732 1.00 67.19 207 GLN A O 1
ATOM 1657 N N . GLN A 1 208 ? -12.965 25.752 14.989 1.00 75.50 208 GLN A N 1
ATOM 1658 C CA . GLN A 1 208 ? -13.900 26.647 15.679 1.00 75.50 208 GLN A CA 1
ATOM 1659 C C . GLN A 1 208 ? -15.210 25.937 16.047 1.00 75.50 208 GLN A C 1
ATOM 1661 O O . GLN A 1 208 ? -15.678 26.055 17.185 1.00 75.50 208 GLN A O 1
ATOM 1666 N N . ILE A 1 209 ? -15.765 25.155 15.113 1.00 73.00 209 ILE A N 1
ATOM 1667 C CA . ILE A 1 209 ? -16.995 24.374 15.320 1.00 73.00 209 ILE A CA 1
ATOM 1668 C C . ILE A 1 209 ? -16.804 23.371 16.466 1.00 73.00 209 ILE A C 1
ATOM 1670 O O . ILE A 1 209 ? -17.658 23.269 17.353 1.00 73.00 209 ILE A O 1
ATOM 1674 N N . TYR A 1 210 ? -15.667 22.670 16.491 1.00 68.44 210 TYR A N 1
ATOM 1675 C CA . TYR A 1 210 ? -15.346 21.705 17.542 1.00 68.44 210 TYR A CA 1
ATOM 1676 C C . TYR A 1 210 ? -15.255 22.350 18.929 1.00 68.44 210 TYR A C 1
ATOM 1678 O O . TYR A 1 210 ? -15.900 21.887 19.872 1.00 68.44 210 TYR A O 1
ATOM 1686 N N . GLN A 1 211 ? -14.512 23.453 19.059 1.00 72.75 211 GLN A N 1
ATOM 1687 C CA . GLN A 1 211 ? -14.348 24.143 20.343 1.00 72.75 211 GLN A CA 1
ATOM 1688 C C . GLN A 1 211 ? -15.684 24.652 20.899 1.00 72.75 211 GLN A C 1
ATOM 1690 O O . GLN A 1 211 ? -15.934 24.580 22.105 1.00 72.75 211 GLN A O 1
ATOM 1695 N N . GLN A 1 212 ? -16.574 25.134 20.029 1.00 76.56 212 GLN A N 1
ATOM 1696 C CA . GLN A 1 212 ? -17.913 25.555 20.428 1.00 76.56 212 GLN A CA 1
ATOM 1697 C C . GLN A 1 212 ? -18.766 24.372 20.908 1.00 76.56 212 GLN A C 1
ATOM 1699 O O . GLN A 1 212 ? -19.434 24.481 21.936 1.00 76.56 212 GLN A O 1
ATOM 1704 N N . ALA A 1 213 ? -18.724 23.237 20.206 1.00 71.06 213 ALA A N 1
ATOM 1705 C CA . ALA A 1 213 ? -19.470 22.042 20.589 1.00 71.06 213 ALA A CA 1
ATOM 1706 C C . ALA A 1 213 ? -18.968 21.434 21.912 1.00 71.06 213 ALA A C 1
ATOM 1708 O O . ALA A 1 213 ? -19.792 21.068 22.756 1.00 71.06 213 ALA A O 1
ATOM 1709 N N . LYS A 1 214 ? -17.643 21.423 22.140 1.00 68.19 214 LYS A N 1
ATOM 1710 C CA . LYS A 1 214 ? -17.030 20.990 23.409 1.00 68.19 214 LYS A CA 1
ATOM 1711 C C . LYS A 1 214 ? -17.522 21.835 24.584 1.00 68.19 214 LYS A C 1
ATOM 1713 O O . LYS A 1 214 ? -17.986 21.290 25.581 1.00 68.19 214 LYS A O 1
ATOM 1718 N N . LYS A 1 215 ? -17.518 23.167 24.443 1.00 74.88 215 LYS A N 1
ATOM 1719 C CA . LYS A 1 215 ? -18.041 24.092 25.471 1.00 74.88 215 LYS A CA 1
ATOM 1720 C C . LYS A 1 215 ? -19.521 23.867 25.798 1.00 74.88 215 LYS A C 1
ATOM 1722 O O . LYS A 1 215 ? -19.957 24.199 26.893 1.00 74.88 215 LYS A O 1
ATOM 1727 N N . GLN A 1 216 ? -20.290 23.313 24.863 1.00 76.50 216 GLN A N 1
ATOM 1728 C CA . GLN A 1 216 ? -21.717 23.020 25.026 1.00 76.50 216 GLN A CA 1
ATOM 1729 C C . GLN A 1 216 ? -21.994 21.606 25.570 1.00 76.50 216 GLN A C 1
ATOM 1731 O O . GLN A 1 216 ? -23.156 21.212 25.642 1.00 76.50 216 GLN A O 1
ATOM 1736 N N . GLY A 1 217 ? -20.961 20.818 25.903 1.00 69.38 217 GLY A N 1
ATOM 1737 C CA . GLY A 1 217 ? -21.115 19.436 26.375 1.00 69.38 217 GLY A CA 1
ATOM 1738 C C . GLY A 1 217 ? -21.665 18.472 25.314 1.00 69.38 217 GLY A C 1
ATOM 1739 O O . GLY A 1 217 ? -22.161 17.395 25.646 1.00 69.38 217 GLY A O 1
ATOM 1740 N N . ARG A 1 218 ? -21.618 18.851 24.030 1.00 68.94 218 ARG A N 1
ATOM 1741 C CA . ARG A 1 218 ? -22.061 17.997 22.923 1.00 68.94 218 ARG A CA 1
ATOM 1742 C C . ARG A 1 218 ? -20.942 17.037 22.536 1.00 68.94 218 ARG A C 1
ATOM 1744 O O . ARG A 1 218 ? -19.788 17.437 22.435 1.00 68.94 218 ARG A O 1
ATOM 1751 N N . THR A 1 219 ? -21.296 15.790 22.232 1.00 57.50 219 THR A N 1
ATOM 1752 C CA . THR A 1 219 ? -20.377 14.878 21.535 1.00 57.50 219 THR A CA 1
ATOM 1753 C C . THR A 1 219 ? -20.087 15.454 20.153 1.00 57.50 219 THR A C 1
ATOM 1755 O O . THR A 1 219 ? -21.003 15.592 19.339 1.00 57.50 219 THR A O 1
ATOM 1758 N N . ALA A 1 220 ? -18.830 15.797 19.906 1.00 59.06 220 ALA A N 1
ATOM 1759 C CA . ALA A 1 220 ? -18.344 16.309 18.636 1.00 59.06 220 ALA A CA 1
ATOM 1760 C C . ALA A 1 220 ? -17.026 15.620 18.290 1.00 59.06 220 ALA A C 1
ATOM 1762 O O . ALA A 1 220 ? -16.245 15.298 19.183 1.00 59.06 220 ALA A O 1
ATOM 1763 N N . GLY A 1 221 ? -16.808 15.397 16.997 1.00 58.88 221 GLY A N 1
ATOM 1764 C CA . GLY A 1 221 ? -15.546 14.918 16.453 1.00 58.88 221 GLY A CA 1
ATOM 1765 C C . GLY A 1 221 ? -14.870 16.024 15.655 1.00 58.88 221 GLY A C 1
ATOM 1766 O O . GLY A 1 221 ? -15.545 16.720 14.898 1.00 58.88 221 GLY A O 1
ATOM 1767 N N . LEU A 1 222 ? -13.561 16.186 15.822 1.00 59.56 222 LEU A N 1
ATOM 1768 C CA . LEU A 1 222 ? -12.731 17.003 14.938 1.00 59.56 222 LEU A CA 1
ATOM 1769 C C . LEU A 1 222 ? -11.738 16.085 14.245 1.00 59.56 222 LEU A C 1
ATOM 1771 O O . LEU A 1 222 ? -10.958 15.426 14.926 1.00 59.56 222 LEU A O 1
ATOM 1775 N N . LEU A 1 223 ? -11.801 16.048 12.916 1.00 58.94 223 LEU A N 1
ATOM 1776 C CA . LEU A 1 223 ? -10.846 15.334 12.083 1.00 58.94 223 LEU A CA 1
ATOM 1777 C C . LEU A 1 223 ? -9.781 16.323 11.618 1.00 58.94 223 LEU A C 1
ATOM 1779 O O . LEU A 1 223 ? -10.103 17.309 10.950 1.00 58.94 223 LEU A O 1
ATOM 1783 N N . GLU A 1 224 ? -8.525 16.054 11.956 1.00 56.25 224 GLU A N 1
ATOM 1784 C CA . GLU A 1 224 ? -7.387 16.813 11.451 1.00 56.25 224 GLU A CA 1
ATOM 1785 C C . GLU A 1 224 ? -6.451 15.867 10.702 1.00 56.25 224 GLU A C 1
ATOM 1787 O O . GLU A 1 224 ? -5.983 14.863 11.239 1.00 56.25 224 GLU A O 1
ATOM 1792 N N . GLN A 1 225 ? -6.172 16.198 9.441 1.00 53.38 225 GLN A N 1
ATOM 1793 C CA . GLN A 1 225 ? -5.024 15.642 8.741 1.00 53.38 225 GLN A CA 1
ATOM 1794 C C . GLN A 1 225 ? -3.792 16.313 9.350 1.00 53.38 225 GLN A C 1
ATOM 1796 O O . GLN A 1 225 ? -3.553 17.503 9.111 1.00 53.38 225 GLN A O 1
ATOM 1801 N N . GLU A 1 226 ? -3.073 15.605 10.221 1.00 47.84 226 GLU A N 1
ATOM 1802 C CA . GLU A 1 226 ? -1.837 16.127 10.809 1.00 47.84 226 GLU A CA 1
ATOM 1803 C C . GLU A 1 226 ? -0.707 16.092 9.772 1.00 47.84 226 GLU A C 1
ATOM 1805 O O . GLU A 1 226 ? 0.067 17.049 9.713 1.00 47.84 226 GLU A O 1
ATOM 1810 N N . ARG A 1 227 ? -0.674 15.059 8.907 1.00 54.78 227 ARG A N 1
ATOM 1811 C CA . ARG A 1 227 ? 0.265 14.879 7.778 1.00 54.78 227 ARG A CA 1
ATOM 1812 C C . ARG A 1 227 ? -0.362 14.081 6.633 1.00 54.78 227 ARG A C 1
ATOM 1814 O O . ARG A 1 227 ? -1.462 13.558 6.791 1.00 54.78 227 ARG A O 1
ATOM 1821 N N . ASP A 1 228 ? 0.363 13.944 5.523 1.00 52.06 228 ASP A N 1
ATOM 1822 C CA . ASP A 1 228 ? -0.093 13.251 4.310 1.00 52.06 228 ASP A CA 1
ATOM 1823 C C . ASP A 1 228 ? -0.645 11.838 4.605 1.00 52.06 228 ASP A C 1
ATOM 1825 O O . ASP A 1 228 ? -1.664 11.470 4.031 1.00 52.06 228 ASP A O 1
ATOM 1829 N N . ASN A 1 229 ? -0.104 11.118 5.608 1.00 56.66 229 ASN A N 1
ATOM 1830 C CA . ASN A 1 229 ? -0.406 9.689 5.827 1.00 56.66 229 ASN A CA 1
ATOM 1831 C C . ASN A 1 229 ? -0.883 9.317 7.249 1.00 56.66 229 ASN A C 1
ATOM 1833 O O . ASN A 1 229 ? -0.923 8.133 7.589 1.00 56.66 229 ASN A O 1
ATOM 1837 N N . ILE A 1 230 ? -1.222 10.292 8.107 1.00 61.62 230 ILE A N 1
ATOM 1838 C CA . ILE A 1 230 ? -1.783 10.034 9.451 1.00 61.62 230 ILE A CA 1
ATOM 1839 C C . ILE A 1 230 ? -2.976 10.942 9.729 1.00 61.62 230 ILE A C 1
ATOM 1841 O O . ILE A 1 230 ? -2.898 12.168 9.602 1.00 61.62 230 ILE A O 1
ATOM 1845 N N . PHE A 1 231 ? -4.058 10.315 10.191 1.00 64.38 231 PHE A N 1
ATOM 1846 C CA . PHE A 1 231 ? -5.304 10.970 10.557 1.00 64.38 231 PHE A CA 1
ATOM 1847 C C . PHE A 1 231 ? -5.549 10.844 12.054 1.00 64.38 231 PHE A C 1
ATOM 1849 O O . PHE A 1 231 ? -5.517 9.738 12.598 1.00 64.38 231 PHE A O 1
ATOM 1856 N N . THR A 1 232 ? -5.843 11.979 12.689 1.00 61.75 232 THR A N 1
ATOM 1857 C CA . THR A 1 232 ? -6.120 12.060 14.123 1.00 61.75 232 THR A CA 1
ATOM 1858 C C . THR A 1 232 ? -7.535 12.601 14.338 1.00 61.75 232 THR A C 1
ATOM 1860 O O . THR A 1 232 ? -7.924 13.613 13.748 1.00 61.75 232 THR A O 1
ATOM 1863 N N . GLN A 1 233 ? -8.322 11.935 15.187 1.00 68.06 233 GLN A N 1
ATOM 1864 C CA . GLN A 1 233 ? -9.662 12.381 15.558 1.00 68.06 233 GLN A CA 1
ATOM 1865 C C . GLN A 1 233 ? -9.916 12.330 17.061 1.00 68.06 233 GLN A C 1
ATOM 1867 O O . GLN A 1 233 ? -9.854 11.277 17.680 1.00 68.06 233 GLN A O 1
ATOM 1872 N N . SER A 1 234 ? -10.332 13.456 17.633 1.00 65.81 234 SER A N 1
ATOM 1873 C CA . SER A 1 234 ? -10.753 13.529 19.036 1.00 65.81 234 SER A CA 1
ATOM 1874 C C . SER A 1 234 ? -12.241 13.204 19.194 1.00 65.81 234 SER A C 1
ATOM 1876 O O . SER A 1 234 ? -13.083 13.775 18.499 1.00 65.81 234 SER A O 1
ATOM 1878 N N . LEU A 1 235 ? -12.566 12.317 20.132 1.00 70.31 235 LEU A N 1
ATOM 1879 C CA . LEU A 1 235 ? -13.905 11.943 20.580 1.00 70.31 235 LEU A CA 1
ATOM 1880 C C . LEU A 1 235 ? -14.092 12.331 22.045 1.00 70.31 235 LEU A C 1
ATOM 1882 O O . LEU A 1 235 ? -13.194 12.161 22.863 1.00 70.31 235 LEU A O 1
ATOM 1886 N N . ALA A 1 236 ? -15.281 12.816 22.394 1.00 65.69 236 ALA A N 1
ATOM 1887 C CA . ALA A 1 236 ? -15.607 13.217 23.758 1.00 65.69 236 ALA A CA 1
ATOM 1888 C C . ALA A 1 236 ? -16.893 12.551 24.258 1.00 65.69 236 ALA A C 1
ATOM 1890 O O . ALA A 1 236 ? -17.813 12.310 23.476 1.00 65.69 236 ALA A O 1
ATOM 1891 N N . ASN A 1 237 ? -16.991 12.362 25.577 1.00 69.19 237 ASN A N 1
ATOM 1892 C CA . ASN A 1 237 ? -18.199 11.910 26.275 1.00 69.19 237 ASN A CA 1
ATOM 1893 C C . ASN A 1 237 ? -18.648 10.472 25.925 1.00 69.19 237 ASN A C 1
ATOM 1895 O O . ASN A 1 237 ? -19.816 10.248 25.609 1.00 69.19 237 ASN A O 1
ATOM 1899 N N . ILE A 1 238 ? -17.720 9.512 25.976 1.00 76.25 238 ILE A N 1
ATOM 1900 C CA . ILE A 1 238 ? -17.973 8.082 25.740 1.00 76.25 238 ILE A CA 1
ATOM 1901 C C . ILE A 1 238 ? -18.328 7.389 27.059 1.00 76.25 238 ILE A C 1
ATOM 1903 O O . ILE A 1 238 ? -17.506 7.377 27.973 1.00 76.25 238 ILE A O 1
ATOM 1907 N N . LYS A 1 239 ? -19.516 6.796 27.183 1.00 83.19 239 LYS A N 1
ATOM 1908 C CA . LYS A 1 239 ? -20.013 6.203 28.438 1.00 83.19 239 LYS A CA 1
ATOM 1909 C C . LYS A 1 239 ? -19.382 4.838 28.756 1.00 83.19 239 LYS A C 1
ATOM 1911 O O . LYS A 1 239 ? -18.880 4.174 27.849 1.00 83.19 239 LYS A O 1
ATOM 1916 N N . PRO A 1 240 ? -19.428 4.388 30.024 1.00 82.88 240 PRO A N 1
ATOM 1917 C CA . PRO A 1 240 ? -19.062 3.023 30.411 1.00 82.88 240 PRO A CA 1
ATOM 1918 C C . PRO A 1 240 ? -19.793 1.954 29.590 1.00 82.88 240 PRO A C 1
ATOM 1920 O O . PRO A 1 240 ? -21.013 2.028 29.445 1.00 82.88 240 PRO A O 1
ATOM 1923 N N . GLY A 1 241 ? -19.057 0.971 29.062 1.00 80.94 241 GLY A N 1
ATOM 1924 C CA . GLY A 1 241 ? -19.594 -0.132 28.252 1.00 80.94 241 GLY A CA 1
ATOM 1925 C C . GLY A 1 241 ? -20.093 0.258 26.856 1.00 80.94 241 GLY A C 1
ATOM 1926 O O . GLY A 1 241 ? -20.642 -0.583 26.149 1.00 80.94 241 GLY A O 1
ATOM 1927 N N . GLU A 1 242 ? -19.944 1.519 26.443 1.00 84.12 242 GLU A N 1
ATOM 1928 C CA . GLU A 1 242 ? -20.416 1.983 25.139 1.00 84.12 242 GLU A CA 1
ATOM 1929 C C . GLU A 1 242 ? -19.480 1.493 24.022 1.00 84.12 242 GLU A C 1
ATOM 1931 O O . GLU A 1 242 ? -18.258 1.670 24.092 1.00 84.12 242 GLU A O 1
ATOM 1936 N N . GLN A 1 243 ? -20.062 0.861 22.999 1.00 86.31 243 GLN A N 1
ATOM 1937 C CA . GLN A 1 243 ? -19.352 0.446 21.791 1.00 86.31 243 GLN A CA 1
ATOM 1938 C C . GLN A 1 243 ? -19.269 1.610 20.800 1.00 86.31 243 GLN A C 1
ATOM 1940 O O . GLN A 1 243 ? -20.237 2.355 20.611 1.00 86.31 243 GLN A O 1
ATOM 1945 N N . ILE A 1 244 ? -18.115 1.728 20.148 1.00 84.50 244 ILE A N 1
ATOM 1946 C CA . ILE A 1 244 ? -17.843 2.709 19.104 1.00 84.50 244 ILE A CA 1
ATOM 1947 C C . ILE A 1 244 ? -17.374 1.987 17.849 1.00 84.50 244 ILE A C 1
ATOM 1949 O O . ILE A 1 244 ? -16.361 1.294 17.898 1.00 84.50 244 ILE A O 1
ATOM 1953 N N . ASP A 1 245 ? -18.039 2.225 16.723 1.00 88.56 245 ASP A N 1
ATOM 1954 C CA . ASP A 1 245 ? -17.505 1.858 15.412 1.00 88.56 245 ASP A CA 1
ATOM 1955 C C . ASP A 1 245 ? -16.991 3.110 14.703 1.00 88.56 245 ASP A C 1
ATOM 1957 O O . ASP A 1 245 ? -17.748 4.052 14.456 1.00 88.56 245 ASP A O 1
ATOM 1961 N N . VAL A 1 246 ? -15.706 3.114 14.363 1.00 86.19 246 VAL A N 1
ATOM 1962 C CA . VAL A 1 246 ? -15.078 4.139 13.526 1.00 86.19 246 VAL A CA 1
ATOM 1963 C C . VAL A 1 246 ? -14.986 3.595 12.107 1.00 86.19 246 VAL A C 1
ATOM 1965 O O . VAL A 1 246 ? -14.321 2.589 11.876 1.00 86.19 246 VAL A O 1
ATOM 1968 N N . VAL A 1 247 ? -15.662 4.249 11.165 1.00 90.44 247 VAL A N 1
ATOM 1969 C CA . VAL A 1 247 ? -15.710 3.878 9.749 1.00 90.44 247 VAL A CA 1
ATOM 1970 C C . VAL A 1 247 ? -15.014 4.951 8.926 1.00 90.44 247 VAL A C 1
ATOM 1972 O O . VAL A 1 247 ? -15.426 6.109 8.942 1.00 90.44 247 VAL A O 1
ATOM 1975 N N . ILE A 1 248 ? -13.981 4.573 8.181 1.00 87.62 248 ILE A N 1
ATOM 1976 C CA . ILE A 1 248 ? -13.214 5.471 7.310 1.00 87.62 248 ILE A CA 1
ATOM 1977 C C . ILE A 1 248 ? -13.286 4.941 5.894 1.00 87.62 248 ILE A C 1
ATOM 1979 O O . ILE A 1 248 ? -13.099 3.743 5.676 1.00 87.62 248 ILE A O 1
ATOM 1983 N N . ARG A 1 249 ? -13.524 5.833 4.933 1.00 91.00 249 ARG A N 1
ATOM 1984 C CA . ARG A 1 249 ? -13.459 5.520 3.510 1.00 91.00 249 ARG A CA 1
ATOM 1985 C C . ARG A 1 249 ? -12.449 6.416 2.825 1.00 91.00 249 ARG A C 1
ATOM 1987 O O . ARG A 1 249 ? -12.487 7.639 2.972 1.00 91.00 249 ARG A O 1
ATOM 1994 N N . TYR A 1 250 ? -11.570 5.789 2.063 1.00 89.69 250 TYR A N 1
ATOM 1995 C CA . TYR A 1 250 ? -10.566 6.488 1.283 1.00 89.69 250 TYR A CA 1
ATOM 1996 C C . TYR A 1 250 ? -10.376 5.836 -0.079 1.00 89.69 250 TYR A C 1
ATOM 1998 O O . TYR A 1 250 ? -10.760 4.682 -0.303 1.00 89.69 250 TYR A O 1
ATOM 2006 N N . THR A 1 251 ? -9.770 6.589 -0.987 1.00 91.69 251 THR A N 1
ATOM 2007 C CA . THR A 1 251 ? -9.304 6.091 -2.280 1.00 91.69 251 THR A CA 1
ATOM 2008 C C . THR A 1 251 ? -7.792 6.151 -2.368 1.00 91.69 251 THR A C 1
ATOM 2010 O O . THR A 1 251 ? -7.208 7.098 -1.856 1.00 91.69 251 THR A O 1
ATOM 2013 N N . ASP A 1 252 ? -7.180 5.188 -3.047 1.00 89.81 252 ASP A N 1
ATOM 2014 C CA . ASP A 1 252 ? -5.733 5.140 -3.278 1.00 89.81 252 ASP A CA 1
ATOM 2015 C C . ASP A 1 252 ? -5.419 4.655 -4.704 1.00 89.81 252 ASP A C 1
ATOM 2017 O O . ASP A 1 252 ? -6.148 3.824 -5.258 1.00 89.81 252 ASP A O 1
ATOM 2021 N N . SER A 1 253 ? -4.344 5.179 -5.298 1.00 90.56 253 SER A N 1
ATOM 2022 C CA . SER A 1 253 ? -3.885 4.813 -6.644 1.00 90.56 253 SER A CA 1
ATOM 2023 C C . SER A 1 253 ? -2.789 3.753 -6.578 1.00 90.56 253 SER A C 1
ATOM 2025 O O . SER A 1 253 ? -1.717 3.962 -6.020 1.00 90.56 253 SER A O 1
ATOM 2027 N N . LEU A 1 254 ? -3.032 2.616 -7.220 1.00 92.56 254 LEU A N 1
ATOM 2028 C CA . LEU A 1 254 ? -2.146 1.461 -7.179 1.00 92.56 254 LEU A CA 1
ATOM 2029 C C . LEU A 1 254 ? -0.928 1.648 -8.078 1.00 92.56 254 LEU A C 1
ATOM 2031 O O . LEU A 1 254 ? -1.035 2.038 -9.247 1.00 92.56 254 LEU A O 1
ATOM 2035 N N . LYS A 1 255 ? 0.244 1.297 -7.543 1.00 90.50 255 LYS A N 1
ATOM 2036 C CA . LYS A 1 255 ? 1.504 1.328 -8.289 1.00 90.50 255 LYS A CA 1
ATOM 2037 C C . LYS A 1 255 ? 1.544 0.184 -9.294 1.00 90.50 255 LYS A C 1
ATOM 2039 O O . LYS A 1 255 ? 1.231 -0.953 -8.949 1.00 90.50 255 LYS A O 1
ATOM 2044 N N . PHE A 1 256 ? 1.965 0.493 -10.519 1.00 89.94 256 PHE A N 1
ATOM 2045 C CA . PHE A 1 256 ? 2.200 -0.492 -11.571 1.00 89.94 256 PHE A CA 1
ATOM 2046 C C . PHE A 1 256 ? 3.702 -0.738 -11.730 1.00 89.94 256 PHE A C 1
ATOM 2048 O O . PHE A 1 256 ? 4.440 0.171 -12.113 1.00 89.94 256 PHE A O 1
ATOM 2055 N N . LEU A 1 257 ? 4.163 -1.954 -11.437 1.00 86.94 257 LEU A N 1
ATOM 2056 C CA . LEU A 1 257 ? 5.574 -2.325 -11.527 1.00 86.94 257 LEU A CA 1
ATOM 2057 C C . LEU A 1 257 ? 5.727 -3.731 -12.109 1.00 86.94 257 LEU A C 1
ATOM 2059 O O . LEU A 1 257 ? 5.141 -4.691 -11.610 1.00 86.94 257 LEU A O 1
ATOM 2063 N N . GLY A 1 258 ? 6.536 -3.854 -13.165 1.00 86.06 258 GLY A N 1
ATOM 2064 C CA . GLY A 1 258 ? 6.862 -5.148 -13.773 1.00 86.06 258 GLY A CA 1
ATOM 2065 C C . GLY A 1 258 ? 5.630 -5.954 -14.198 1.00 86.06 258 GLY A C 1
ATOM 2066 O O . GLY A 1 258 ? 5.592 -7.159 -13.981 1.00 86.06 258 GLY A O 1
ATOM 2067 N N . GLY A 1 259 ? 4.590 -5.290 -14.713 1.00 90.62 259 GLY A N 1
ATOM 2068 C CA . GLY A 1 259 ? 3.351 -5.946 -15.146 1.00 90.62 259 GLY A CA 1
ATOM 2069 C C . GLY A 1 259 ? 2.305 -6.196 -14.052 1.00 90.62 259 GLY A C 1
ATOM 2070 O O . GLY A 1 259 ? 1.215 -6.695 -14.351 1.00 90.62 259 GLY A O 1
ATOM 2071 N N . ASN A 1 260 ? 2.614 -5.839 -12.805 1.00 93.25 260 ASN A N 1
ATOM 2072 C CA . ASN A 1 260 ? 1.755 -6.045 -11.645 1.00 93.25 260 ASN A CA 1
ATOM 2073 C C . ASN A 1 260 ? 1.211 -4.723 -11.121 1.00 93.25 260 ASN A C 1
ATOM 2075 O O . ASN A 1 260 ? 1.938 -3.731 -11.081 1.00 93.25 260 ASN A O 1
ATOM 2079 N N . TYR A 1 261 ? -0.026 -4.743 -10.638 1.00 94.69 261 TYR A N 1
ATOM 2080 C CA . TYR A 1 261 ? -0.486 -3.748 -9.678 1.00 94.69 261 TYR A CA 1
ATOM 2081 C C . TYR A 1 261 ? -0.201 -4.232 -8.255 1.00 94.69 261 TYR A C 1
ATOM 2083 O O . TYR A 1 261 ? -0.303 -5.427 -7.958 1.00 94.69 261 TYR A O 1
ATOM 2091 N N . GLU A 1 262 ? 0.155 -3.298 -7.376 1.00 94.19 262 GLU A N 1
ATOM 2092 C CA . GLU A 1 262 ? 0.393 -3.559 -5.958 1.00 94.19 262 GLU A CA 1
ATOM 2093 C C . GLU A 1 262 ? -0.628 -2.805 -5.100 1.00 94.19 262 GLU A C 1
ATOM 2095 O O . GLU A 1 262 ? -0.677 -1.575 -5.120 1.00 94.19 262 GLU A O 1
ATOM 2100 N N . PHE A 1 263 ? -1.431 -3.556 -4.344 1.00 94.06 263 PHE A N 1
ATOM 2101 C CA . PHE A 1 263 ? -2.302 -3.046 -3.290 1.00 94.06 263 PHE A CA 1
ATOM 2102 C C . PHE A 1 263 ? -1.625 -3.229 -1.936 1.00 94.06 263 PHE A C 1
ATOM 2104 O O . PHE A 1 263 ? -1.207 -4.336 -1.588 1.00 94.06 263 PHE A O 1
ATOM 2111 N N . VAL A 1 264 ? -1.533 -2.143 -1.168 1.00 89.81 264 VAL A N 1
ATOM 2112 C CA . VAL A 1 264 ? -0.925 -2.140 0.163 1.00 89.81 264 VAL A CA 1
ATOM 2113 C C . VAL A 1 264 ? -1.943 -1.640 1.173 1.00 89.81 264 VAL A C 1
ATOM 2115 O O . VAL A 1 264 ? -2.430 -0.519 1.068 1.00 89.81 264 VAL A O 1
ATOM 2118 N N . PHE A 1 265 ? -2.232 -2.460 2.179 1.00 88.31 265 PHE A N 1
ATOM 2119 C CA . PHE A 1 265 ? -3.030 -2.053 3.325 1.00 88.31 265 PHE A CA 1
ATOM 2120 C C . PHE A 1 265 ? -2.157 -2.034 4.589 1.00 88.31 265 PHE A C 1
ATOM 2122 O O . PHE A 1 265 ? -1.685 -3.100 5.011 1.00 88.31 265 PHE A O 1
ATOM 2129 N N . PRO A 1 266 ? -1.936 -0.855 5.200 1.00 79.44 266 PRO A N 1
ATOM 2130 C CA . PRO A 1 266 ? -1.162 -0.751 6.426 1.00 79.44 266 PRO A CA 1
ATOM 2131 C C . PRO A 1 266 ? -1.940 -1.374 7.587 1.00 79.44 266 PRO A C 1
ATOM 2133 O O . PRO A 1 266 ? -3.052 -0.957 7.908 1.00 79.44 266 PRO A O 1
ATOM 2136 N N . MET A 1 267 ? -1.352 -2.383 8.228 1.00 76.38 267 MET A N 1
ATOM 2137 C CA . MET A 1 267 ? -1.947 -3.037 9.406 1.00 76.38 267 MET A CA 1
ATOM 2138 C C . MET A 1 267 ? -1.244 -2.643 10.703 1.00 76.38 267 MET A C 1
ATOM 2140 O O . MET A 1 267 ? -1.757 -2.908 11.790 1.00 76.38 267 MET A O 1
ATOM 2144 N N . VAL A 1 268 ? -0.064 -2.028 10.600 1.00 63.38 268 VAL A N 1
ATOM 2145 C CA . VAL A 1 268 ? 0.747 -1.613 11.742 1.00 63.38 268 VAL A CA 1
ATOM 2146 C C . VAL A 1 268 ? 1.050 -0.128 11.635 1.00 63.38 268 VAL A C 1
ATOM 2148 O O . VAL A 1 268 ? 1.470 0.364 10.592 1.00 63.38 268 VAL A O 1
ATOM 2151 N N . VAL A 1 269 ? 0.904 0.589 12.748 1.00 53.12 269 VAL A N 1
ATOM 2152 C CA . VAL A 1 269 ? 1.475 1.932 12.876 1.00 53.12 269 VAL A CA 1
ATOM 2153 C C . VAL A 1 269 ? 2.963 1.758 13.186 1.00 53.12 269 VAL A C 1
ATOM 2155 O O . VAL A 1 269 ? 3.349 1.546 14.332 1.00 53.12 269 VAL A O 1
ATOM 2158 N N . GLY A 1 270 ? 3.792 1.701 12.143 1.00 49.62 270 GLY A N 1
ATOM 2159 C CA . GLY A 1 270 ? 5.244 1.533 12.261 1.00 49.62 270 GLY A CA 1
ATOM 2160 C C . GLY A 1 270 ? 6.020 2.857 12.179 1.00 49.62 270 GLY A C 1
ATOM 2161 O O . GLY A 1 270 ? 5.453 3.884 11.809 1.00 49.62 270 GLY A O 1
ATOM 2162 N N . PRO A 1 271 ? 7.344 2.851 12.424 1.00 39.66 271 PRO A N 1
ATOM 2163 C CA . PRO A 1 271 ? 8.205 4.040 12.329 1.00 39.66 271 PRO A CA 1
ATOM 2164 C C . PRO A 1 271 ? 8.297 4.650 10.917 1.00 39.66 271 PRO A C 1
ATOM 2166 O O . PRO A 1 271 ? 8.866 5.723 10.754 1.00 39.66 271 PRO A O 1
ATOM 2169 N N . ARG A 1 272 ? 7.683 4.030 9.894 1.00 46.56 272 ARG A N 1
ATOM 2170 C CA . ARG A 1 272 ? 7.532 4.586 8.534 1.00 46.56 272 ARG A CA 1
ATOM 2171 C C . ARG A 1 272 ? 6.924 5.995 8.525 1.00 46.56 272 ARG A C 1
ATOM 2173 O O . ARG A 1 272 ? 7.189 6.755 7.603 1.00 46.56 272 ARG A O 1
ATOM 2180 N N . TYR A 1 273 ? 6.147 6.347 9.548 1.00 50.75 273 TYR A N 1
ATOM 2181 C CA . TYR A 1 273 ? 5.522 7.663 9.678 1.00 50.75 273 TYR A CA 1
ATOM 2182 C C . TYR A 1 273 ? 6.382 8.717 10.404 1.00 50.75 273 TYR A C 1
ATOM 2184 O O . TYR A 1 273 ? 5.973 9.875 10.524 1.00 50.75 273 TYR A O 1
ATOM 2192 N N . ILE A 1 274 ? 7.567 8.320 10.883 1.00 53.69 274 ILE A N 1
ATOM 2193 C CA . ILE A 1 274 ? 8.600 9.185 11.464 1.00 53.69 274 ILE A CA 1
ATOM 2194 C C . ILE A 1 274 ? 9.943 8.861 10.778 1.00 53.69 274 ILE A C 1
ATOM 2196 O O . ILE A 1 274 ? 10.841 8.288 11.394 1.00 53.69 274 ILE A O 1
ATOM 2200 N N . PRO A 1 275 ? 10.089 9.129 9.466 1.00 45.78 275 PRO A N 1
ATOM 2201 C CA . PRO A 1 275 ? 11.384 9.002 8.804 1.00 45.78 275 PRO A CA 1
ATOM 2202 C C . PRO A 1 275 ? 12.391 10.010 9.372 1.00 45.78 275 PRO A C 1
ATOM 2204 O O . PRO A 1 275 ? 12.000 11.039 9.911 1.00 45.78 275 PRO A O 1
ATOM 2207 N N . GLY A 1 276 ? 13.688 9.752 9.206 1.00 46.94 276 GLY A N 1
ATOM 2208 C CA . GLY A 1 276 ? 14.754 10.699 9.550 1.00 46.94 276 GLY A CA 1
ATOM 2209 C C . GLY A 1 276 ? 15.586 10.309 10.771 1.00 46.94 276 GLY A C 1
ATOM 2210 O O . GLY A 1 276 ? 15.304 9.339 11.472 1.00 46.94 276 GLY A O 1
ATOM 2211 N N . THR A 1 277 ? 16.653 11.065 10.997 1.00 61.84 277 THR A N 1
ATOM 2212 C CA . THR A 1 277 ? 17.502 10.975 12.187 1.00 61.84 277 THR A CA 1
ATOM 2213 C C . THR A 1 277 ? 16.946 11.856 13.291 1.00 61.84 277 THR A C 1
ATOM 2215 O O . THR A 1 277 ? 16.571 12.998 13.037 1.00 61.84 277 THR A O 1
ATOM 2218 N N . THR A 1 278 ? 16.908 11.334 14.514 1.00 59.03 278 THR A N 1
ATOM 2219 C CA . THR A 1 278 ? 16.415 12.050 15.694 1.00 59.03 278 THR A CA 1
ATOM 2220 C C . THR A 1 278 ? 17.199 13.342 15.917 1.00 59.03 278 THR A C 1
ATOM 2222 O O . THR A 1 278 ? 18.431 13.320 15.942 1.00 59.03 278 THR A O 1
ATOM 2225 N N . ILE A 1 279 ? 16.493 14.460 16.077 1.00 70.06 279 ILE A N 1
ATOM 2226 C CA . ILE A 1 279 ? 17.073 15.765 16.399 1.00 70.06 279 ILE A CA 1
ATOM 2227 C C . ILE A 1 279 ? 16.836 16.070 17.879 1.00 70.06 279 ILE A C 1
ATOM 2229 O O . ILE A 1 279 ? 15.712 16.025 18.366 1.00 70.06 279 ILE A O 1
ATOM 2233 N N . ASP A 1 280 ? 17.894 16.432 18.606 1.00 54.59 280 ASP A N 1
ATOM 2234 C CA . ASP A 1 280 ? 17.836 16.728 20.051 1.00 54.59 280 ASP A CA 1
ATOM 2235 C C . ASP A 1 280 ? 17.173 18.087 20.389 1.00 54.59 280 ASP A C 1
ATOM 2237 O O . ASP A 1 280 ? 17.304 18.614 21.496 1.00 54.59 280 ASP A O 1
ATOM 2241 N N . THR A 1 281 ? 16.455 18.708 19.450 1.00 49.19 281 THR A N 1
ATOM 2242 C CA . THR A 1 281 ? 15.875 20.043 19.632 1.00 49.19 281 THR A CA 1
ATOM 2243 C C . THR A 1 281 ? 14.398 19.971 20.003 1.00 49.19 281 THR A C 1
ATOM 2245 O O . THR A 1 281 ? 13.545 19.854 19.127 1.00 49.19 281 THR A O 1
ATOM 2248 N N . ASN A 1 282 ? 14.097 20.142 21.297 1.00 45.50 282 ASN A N 1
ATOM 2249 C CA . ASN A 1 282 ? 12.761 20.475 21.811 1.00 45.50 282 ASN A CA 1
ATOM 2250 C C . ASN A 1 282 ? 12.272 21.800 21.195 1.00 45.50 282 ASN A C 1
ATOM 2252 O O . ASN A 1 282 ? 12.416 22.870 21.795 1.00 45.50 282 ASN A O 1
ATOM 2256 N N . THR A 1 283 ? 11.700 21.753 19.994 1.00 42.03 283 THR A N 1
ATOM 2257 C CA . THR A 1 283 ? 11.117 22.932 19.352 1.00 42.03 283 THR A CA 1
ATOM 2258 C C . THR A 1 283 ? 9.617 22.897 19.579 1.00 42.03 283 THR A C 1
ATOM 2260 O O . THR A 1 283 ? 8.884 22.120 18.981 1.00 42.03 283 THR A O 1
ATOM 2263 N N . VAL A 1 284 ? 9.168 23.744 20.501 1.00 43.28 284 VAL A N 1
ATOM 2264 C CA . VAL A 1 284 ? 7.768 23.935 20.883 1.00 43.28 284 VAL A CA 1
ATOM 2265 C C . VAL A 1 284 ? 6.964 24.387 19.655 1.00 43.28 284 VAL A C 1
ATOM 2267 O O . VAL A 1 284 ? 6.896 25.574 19.342 1.00 43.28 284 VAL A O 1
ATOM 2270 N N . GLY A 1 285 ? 6.365 23.443 18.928 1.00 35.72 285 GLY A N 1
ATOM 2271 C CA . GLY A 1 285 ? 5.389 23.741 17.884 1.00 35.72 285 GLY A CA 1
ATOM 2272 C C . GLY A 1 285 ? 4.126 24.322 18.520 1.00 35.72 285 GLY A C 1
ATOM 2273 O O . GLY A 1 285 ? 3.497 23.668 19.347 1.00 35.72 285 GLY A O 1
ATOM 2274 N N . GLY A 1 286 ? 3.761 25.555 18.157 1.00 31.14 286 GLY A N 1
ATOM 2275 C CA . GLY A 1 286 ? 2.642 26.331 18.713 1.00 31.14 286 GLY A CA 1
ATOM 2276 C C . GLY A 1 286 ? 1.233 25.810 18.385 1.00 31.14 286 GLY A C 1
ATOM 2277 O O . GLY A 1 286 ? 0.383 26.576 17.935 1.00 31.14 286 GLY A O 1
ATOM 2278 N N . GLY A 1 287 ? 0.978 24.516 18.584 1.00 38.16 287 GLY A N 1
ATOM 2279 C CA . GLY A 1 287 ? -0.340 23.887 18.508 1.00 38.16 287 GLY A CA 1
ATOM 2280 C C . GLY A 1 287 ? -0.988 23.770 19.889 1.00 38.16 287 GLY A C 1
ATOM 2281 O O . GLY A 1 287 ? -0.313 23.590 20.896 1.00 38.16 287 GLY A O 1
ATOM 2282 N N . SER A 1 288 ? -2.316 23.856 19.950 1.00 36.28 288 SER A N 1
ATOM 2283 C CA . SER A 1 288 ? -3.113 23.877 21.191 1.00 36.28 288 SER A CA 1
ATOM 2284 C C . SER A 1 288 ? -3.224 22.527 21.929 1.00 36.28 288 SER A C 1
ATOM 2286 O O . SER A 1 288 ? -4.121 22.367 22.757 1.00 36.28 288 SER A O 1
ATOM 2288 N N . ALA A 1 289 ? -2.364 21.550 21.630 1.00 34.69 289 ALA A N 1
ATOM 2289 C CA . ALA A 1 289 ? -2.317 20.274 22.338 1.00 34.69 289 ALA A CA 1
ATOM 2290 C C . ALA A 1 289 ? -1.427 20.422 23.591 1.00 34.69 289 ALA A C 1
ATOM 2292 O O . ALA A 1 289 ? -0.266 20.812 23.459 1.00 34.69 289 ALA A O 1
ATOM 2293 N N . PRO A 1 290 ? -1.933 20.166 24.810 1.00 34.75 290 PRO A N 1
ATOM 2294 C CA . PRO A 1 290 ? -1.141 20.345 26.019 1.00 34.75 290 PRO A CA 1
ATOM 2295 C C . PRO A 1 290 ? -0.147 19.184 26.201 1.00 34.75 290 PRO A C 1
ATOM 2297 O O . PRO A 1 290 ? -0.561 18.038 26.325 1.00 34.75 290 PRO A O 1
ATOM 2300 N N . THR A 1 291 ? 1.147 19.530 26.289 1.00 33.78 291 THR A N 1
ATOM 2301 C CA . THR A 1 291 ? 2.321 18.731 26.736 1.00 33.78 291 THR A CA 1
ATOM 2302 C C . THR A 1 291 ? 2.694 17.441 25.962 1.00 33.78 291 THR A C 1
ATOM 2304 O O . THR A 1 291 ? 1.837 16.598 25.712 1.00 33.78 291 THR A O 1
ATOM 2307 N N . PRO A 1 292 ? 3.988 17.228 25.616 1.00 33.47 292 PRO A N 1
ATOM 2308 C CA . PRO A 1 292 ? 4.436 16.051 24.871 1.00 33.47 292 PRO A CA 1
ATOM 2309 C C . PRO A 1 292 ? 4.519 14.819 25.782 1.00 33.47 292 PRO A C 1
ATOM 2311 O O . PRO A 1 292 ? 5.295 14.778 26.735 1.00 33.47 292 PRO A O 1
ATOM 2314 N N . MET A 1 293 ? 3.719 13.798 25.480 1.00 41.38 293 MET A N 1
ATOM 2315 C CA . MET A 1 293 ? 3.773 12.486 26.128 1.00 41.38 293 MET A CA 1
ATOM 2316 C C . MET A 1 293 ? 4.843 11.639 25.420 1.00 41.38 293 MET A C 1
ATOM 2318 O O . MET A 1 293 ? 4.561 10.952 24.449 1.00 41.38 293 MET A O 1
ATOM 2322 N N . ALA A 1 294 ? 6.101 11.755 25.849 1.00 42.34 294 ALA A N 1
ATOM 2323 C CA . ALA A 1 294 ? 7.271 11.283 25.104 1.00 42.34 294 ALA A CA 1
ATOM 2324 C C . ALA A 1 294 ? 7.343 9.748 24.912 1.00 42.34 294 ALA A C 1
ATOM 2326 O O . ALA A 1 294 ? 7.727 9.014 25.823 1.00 42.34 294 ALA A O 1
ATOM 2327 N N . MET A 1 295 ? 7.060 9.267 23.695 1.00 48.91 295 MET A N 1
ATOM 2328 C CA . MET A 1 295 ? 7.602 7.993 23.181 1.00 48.91 295 MET A CA 1
ATOM 2329 C C . MET A 1 295 ? 8.287 8.131 21.817 1.00 48.91 295 MET A C 1
ATOM 2331 O O . MET A 1 295 ? 9.235 7.397 21.551 1.00 48.91 295 MET A O 1
ATOM 2335 N N . ASN A 1 296 ? 7.863 9.084 20.987 1.00 49.12 296 ASN A N 1
ATOM 2336 C CA . ASN A 1 296 ? 8.482 9.374 19.697 1.00 49.12 296 ASN A CA 1
ATOM 2337 C C . ASN A 1 296 ? 9.386 10.615 19.793 1.00 49.12 296 ASN A C 1
ATOM 2339 O O . ASN A 1 296 ? 9.047 11.576 20.483 1.00 49.12 296 ASN A O 1
ATOM 2343 N N . GLN A 1 297 ? 10.547 10.574 19.134 1.00 58.31 297 GLN A N 1
ATOM 2344 C CA . GLN A 1 297 ? 11.503 11.686 19.068 1.00 58.31 297 GLN A CA 1
ATOM 2345 C C . GLN A 1 297 ? 11.370 12.401 17.727 1.00 58.31 297 GLN A C 1
ATOM 2347 O O . GLN A 1 297 ? 11.233 11.741 16.696 1.00 58.31 297 GLN A O 1
ATOM 2352 N N . ASP A 1 298 ? 11.418 13.733 17.756 1.00 65.19 298 ASP A N 1
ATOM 2353 C CA . ASP A 1 298 ? 11.462 14.564 16.553 1.00 65.19 298 ASP A CA 1
ATOM 2354 C C . ASP A 1 298 ? 12.674 14.177 15.701 1.00 65.19 298 ASP A C 1
ATOM 2356 O O . ASP A 1 298 ? 13.741 13.860 16.228 1.00 65.19 298 ASP A O 1
ATOM 2360 N N . THR A 1 299 ? 12.517 14.181 14.383 1.00 65.94 299 THR A N 1
ATOM 2361 C CA . THR A 1 299 ? 13.591 13.898 13.427 1.00 65.94 299 THR A CA 1
ATOM 2362 C C . THR A 1 299 ? 13.815 15.083 12.493 1.00 65.94 299 THR A C 1
ATOM 2364 O O . THR A 1 299 ? 12.995 15.994 12.398 1.00 65.94 299 THR A O 1
ATOM 2367 N N . ASP A 1 300 ? 14.930 15.075 11.772 1.00 59.31 300 ASP A N 1
ATOM 2368 C CA . ASP A 1 300 ? 15.261 16.067 10.744 1.00 59.31 300 ASP A CA 1
ATOM 2369 C C . ASP A 1 300 ? 14.223 16.139 9.610 1.00 59.31 300 ASP A C 1
ATOM 2371 O O . ASP A 1 300 ? 13.958 17.215 9.075 1.00 59.31 300 ASP A O 1
ATOM 2375 N N . LEU A 1 301 ? 13.607 15.005 9.272 1.00 50.53 301 LEU A N 1
ATOM 2376 C CA . LEU A 1 301 ? 12.522 14.927 8.292 1.00 50.53 301 LEU A CA 1
ATOM 2377 C C . LEU A 1 301 ? 11.141 15.124 8.926 1.00 50.53 301 LEU A C 1
ATOM 2379 O O . LEU A 1 301 ? 10.176 15.426 8.223 1.00 50.53 301 LEU A O 1
ATOM 2383 N N . VAL A 1 302 ? 11.040 14.958 10.246 1.00 55.91 302 VAL A N 1
ATOM 2384 C CA . VAL A 1 302 ? 9.794 15.024 11.008 1.00 55.91 302 VAL A CA 1
ATOM 2385 C C . VAL A 1 302 ? 9.994 15.778 12.332 1.00 55.91 302 VAL A C 1
ATOM 2387 O O . VAL A 1 302 ? 10.038 15.167 13.404 1.00 55.91 302 VAL A O 1
ATOM 2390 N N . PRO A 1 303 ? 10.061 17.121 12.291 1.00 51.38 303 PRO A N 1
ATOM 2391 C CA . PRO A 1 303 ? 10.438 17.938 13.449 1.00 51.38 303 PRO A CA 1
ATOM 2392 C C . PRO A 1 303 ? 9.392 18.016 14.572 1.00 51.38 303 PRO A C 1
ATOM 2394 O O . PRO A 1 303 ? 9.632 18.675 15.574 1.00 51.38 303 PRO A O 1
ATOM 2397 N N . ASP A 1 304 ? 8.221 17.402 14.392 1.00 54.22 304 ASP A N 1
ATOM 2398 C CA . ASP A 1 304 ? 7.140 17.317 15.379 1.00 54.22 304 ASP A CA 1
ATOM 2399 C C . ASP A 1 304 ? 6.648 15.870 15.586 1.00 54.22 304 ASP A C 1
ATOM 2401 O O . ASP A 1 304 ? 5.490 15.624 15.934 1.00 54.22 304 ASP A O 1
ATOM 2405 N N . ALA A 1 305 ? 7.501 14.875 15.322 1.00 57.06 305 ALA A N 1
ATOM 2406 C CA . ALA A 1 305 ? 7.199 13.454 15.505 1.00 57.06 305 ALA A CA 1
ATOM 2407 C C . ALA A 1 305 ? 6.735 13.094 16.921 1.00 57.06 305 ALA A C 1
ATOM 2409 O O . ALA A 1 305 ? 5.922 12.186 17.081 1.00 57.06 305 ALA A O 1
ATOM 2410 N N . SER A 1 306 ? 7.198 13.831 17.928 1.00 58.88 306 SER A N 1
ATOM 2411 C CA . SER A 1 306 ? 6.785 13.715 19.329 1.00 58.88 306 SER A CA 1
ATOM 2412 C C . SER A 1 306 ? 5.287 13.947 19.567 1.00 58.88 306 SER A C 1
ATOM 2414 O O . SER A 1 306 ? 4.760 13.566 20.613 1.00 58.88 306 SER A O 1
ATOM 2416 N N . ARG A 1 307 ? 4.564 14.534 18.603 1.00 55.69 307 ARG A N 1
ATOM 2417 C CA . ARG A 1 307 ? 3.097 14.671 18.648 1.00 55.69 307 ARG A CA 1
ATOM 2418 C C . ARG A 1 307 ? 2.358 13.391 18.261 1.00 55.69 307 ARG A C 1
ATOM 2420 O O . ARG A 1 307 ? 1.212 13.206 18.666 1.00 55.69 307 ARG A O 1
ATOM 2427 N N . LEU A 1 308 ? 2.999 12.507 17.498 1.00 52.16 308 LEU A N 1
ATOM 2428 C CA . LEU A 1 308 ? 2.432 11.220 17.123 1.00 52.16 308 LEU A CA 1
ATOM 2429 C C . LEU A 1 308 ? 2.623 10.259 18.291 1.00 52.16 308 LEU A C 1
ATOM 2431 O O . LEU A 1 308 ? 3.727 9.795 18.527 1.00 52.16 308 LEU A O 1
ATOM 2435 N N . ASN A 1 309 ? 1.564 9.935 19.025 1.00 51.50 309 ASN A N 1
ATOM 2436 C CA . ASN A 1 309 ? 1.651 9.058 20.199 1.00 51.50 309 ASN A CA 1
ATOM 2437 C C . ASN A 1 309 ? 1.039 7.683 19.926 1.00 51.50 309 ASN A C 1
ATOM 2439 O O . ASN A 1 309 ? 0.176 7.214 20.667 1.00 51.50 309 ASN A O 1
ATOM 2443 N N . ALA A 1 310 ? 1.486 7.036 18.848 1.00 45.47 310 ALA A N 1
ATOM 2444 C CA . ALA A 1 310 ? 1.145 5.650 18.562 1.00 45.47 310 ALA A CA 1
ATOM 2445 C C . ALA A 1 310 ? 2.307 4.738 18.994 1.00 45.47 310 ALA A C 1
ATOM 2447 O O . ALA A 1 310 ? 3.398 4.840 18.428 1.00 45.47 310 ALA A O 1
ATOM 2448 N N . PRO A 1 311 ? 2.125 3.865 19.999 1.00 42.09 311 PRO A N 1
ATOM 2449 C CA . PRO A 1 311 ? 3.113 2.839 20.311 1.00 42.09 311 PRO A CA 1
ATOM 2450 C C . PRO A 1 311 ? 3.388 1.953 19.085 1.00 42.09 311 PRO A C 1
ATOM 2452 O O . PRO A 1 311 ? 2.486 1.608 18.325 1.00 42.09 311 PRO A O 1
ATOM 2455 N N . ILE A 1 312 ? 4.657 1.598 18.891 1.00 46.19 312 ILE A N 1
ATOM 2456 C CA . ILE A 1 312 ? 5.096 0.657 17.857 1.00 46.19 312 ILE A CA 1
ATOM 2457 C C . ILE A 1 312 ? 5.076 -0.742 18.480 1.00 46.19 312 ILE A C 1
ATOM 2459 O O . ILE A 1 312 ? 5.616 -0.944 19.571 1.00 46.19 312 ILE A O 1
ATOM 2463 N N . LEU A 1 313 ? 4.465 -1.723 17.807 1.00 40.91 313 LEU A N 1
ATOM 2464 C CA . LEU A 1 313 ? 4.553 -3.120 18.240 1.00 40.91 313 LEU A CA 1
ATOM 2465 C C . LEU A 1 313 ? 5.980 -3.655 18.043 1.00 40.91 313 LEU A C 1
ATOM 2467 O O . LEU A 1 313 ? 6.471 -3.656 16.914 1.00 40.91 313 LEU A O 1
ATOM 2471 N N . PRO A 1 314 ? 6.630 -4.193 19.091 1.00 41.09 314 PRO A N 1
ATOM 2472 C CA . PRO A 1 314 ? 7.859 -4.953 18.948 1.00 41.09 314 PRO A CA 1
ATOM 2473 C C . PRO A 1 314 ? 7.644 -6.186 18.055 1.00 41.09 314 PRO A C 1
ATOM 2475 O O . PRO A 1 314 ? 6.592 -6.836 18.159 1.00 41.09 314 PRO A O 1
ATOM 2478 N N . PRO A 1 315 ? 8.633 -6.568 17.230 1.00 38.97 315 PRO A N 1
ATOM 2479 C CA . PRO A 1 315 ? 8.588 -7.805 16.456 1.00 38.97 315 PRO A CA 1
ATOM 2480 C C . PRO A 1 315 ? 8.251 -9.023 17.336 1.00 38.97 315 PRO A C 1
ATOM 2482 O O . PRO A 1 315 ? 8.815 -9.203 18.412 1.00 38.97 315 PRO A O 1
ATOM 2485 N N . GLY A 1 316 ? 7.301 -9.858 16.900 1.00 39.75 316 GLY A N 1
ATOM 2486 C CA . GLY A 1 316 ? 6.869 -11.057 17.639 1.00 39.75 316 GLY A CA 1
ATOM 2487 C C . GLY A 1 316 ? 5.795 -10.828 18.713 1.00 39.75 316 GLY A C 1
ATOM 2488 O O . GLY A 1 316 ? 5.325 -11.795 19.314 1.00 39.75 316 GLY A O 1
ATOM 2489 N N . SER A 1 317 ? 5.355 -9.586 18.935 1.00 39.78 317 SER A N 1
ATOM 2490 C CA . SER A 1 317 ? 4.197 -9.300 19.788 1.00 39.78 317 SER A CA 1
ATOM 2491 C C . SER A 1 317 ? 2.873 -9.560 19.051 1.00 39.78 317 SER A C 1
ATOM 2493 O O . SER A 1 317 ? 2.746 -9.328 17.848 1.00 39.78 317 SER A O 1
ATOM 2495 N N . ARG A 1 318 ? 1.875 -10.102 19.766 1.00 44.31 318 ARG A N 1
ATOM 2496 C CA . ARG A 1 318 ? 0.545 -10.382 19.207 1.00 44.31 318 ARG A CA 1
ATOM 2497 C C . ARG A 1 318 ? -0.397 -9.221 19.512 1.00 44.31 318 ARG A C 1
ATOM 2499 O O . ARG A 1 318 ? -0.606 -8.886 20.678 1.00 44.31 318 ARG A O 1
ATOM 2506 N N . SER A 1 319 ? -1.020 -8.688 18.467 1.00 53.94 319 SER A N 1
ATOM 2507 C CA . SER A 1 319 ? -2.236 -7.884 18.577 1.00 53.94 319 SER A CA 1
ATOM 2508 C C . SER A 1 319 ? -3.297 -8.606 19.428 1.00 53.94 319 SER A C 1
ATOM 2510 O O . SER A 1 319 ? -3.512 -9.810 19.292 1.00 53.94 319 SER A O 1
ATOM 2512 N N . GLY A 1 320 ? -3.978 -7.880 20.316 1.00 58.62 320 GLY A N 1
ATOM 2513 C CA . GLY A 1 320 ? -5.087 -8.430 21.105 1.00 58.62 320 GLY A CA 1
ATOM 2514 C C . GLY A 1 320 ? -6.371 -8.695 20.306 1.00 58.62 320 GLY A C 1
ATOM 2515 O O . GLY A 1 320 ? -7.302 -9.255 20.878 1.00 58.62 320 GLY A O 1
ATOM 2516 N N . HIS A 1 321 ? -6.422 -8.292 19.034 1.00 67.75 321 HIS A N 1
ATOM 2517 C CA . HIS A 1 321 ? -7.580 -8.404 18.149 1.00 67.75 321 HIS A CA 1
ATOM 2518 C C . HIS A 1 321 ? -7.198 -9.035 16.808 1.00 67.75 321 HIS A C 1
ATOM 2520 O O . HIS A 1 321 ? -6.039 -8.970 16.382 1.00 67.75 321 HIS A O 1
ATOM 2526 N N . ASP A 1 322 ? -8.198 -9.601 16.141 1.00 76.19 322 ASP A N 1
ATOM 2527 C CA . ASP A 1 322 ? -8.062 -10.116 14.787 1.00 76.19 322 ASP A CA 1
ATOM 2528 C C . ASP A 1 322 ? -8.521 -9.058 13.764 1.00 76.19 322 ASP A C 1
ATOM 2530 O O . ASP A 1 322 ? -9.272 -8.129 14.081 1.00 76.19 322 ASP A O 1
ATOM 2534 N N . ILE A 1 323 ? -8.040 -9.195 12.531 1.00 85.12 323 ILE A N 1
ATOM 2535 C CA . ILE A 1 323 ? -8.436 -8.390 11.378 1.00 85.12 323 ILE A CA 1
ATOM 2536 C C . ILE A 1 323 ? -9.043 -9.285 10.301 1.00 85.12 323 ILE A C 1
ATOM 2538 O O . ILE A 1 323 ? -8.541 -10.376 10.016 1.00 85.12 323 ILE A O 1
ATOM 2542 N N . LYS A 1 324 ? -10.114 -8.807 9.672 1.00 92.44 324 LYS A N 1
ATOM 2543 C CA . LYS A 1 324 ? -10.677 -9.406 8.464 1.00 92.44 324 LYS A CA 1
ATOM 2544 C C . LYS A 1 324 ? -10.504 -8.437 7.308 1.00 92.44 324 LYS A C 1
ATOM 2546 O O . LYS A 1 324 ? -10.911 -7.284 7.400 1.00 92.44 324 LYS A O 1
ATOM 2551 N N . VAL A 1 325 ? -9.902 -8.917 6.224 1.00 94.56 325 VAL A N 1
ATOM 2552 C CA . VAL A 1 325 ? -9.716 -8.142 4.995 1.00 94.56 325 VAL A CA 1
ATOM 2553 C C . VAL A 1 325 ? -10.351 -8.888 3.838 1.00 94.56 325 VAL A C 1
ATOM 2555 O O . VAL A 1 325 ? -10.113 -10.085 3.668 1.00 94.56 325 VAL A O 1
ATOM 2558 N N . THR A 1 326 ? -11.145 -8.162 3.059 1.00 97.31 326 THR A N 1
ATOM 2559 C CA . THR A 1 326 ? -11.713 -8.602 1.784 1.00 97.31 326 THR A CA 1
ATOM 2560 C C . THR A 1 326 ? -11.338 -7.583 0.717 1.00 97.31 326 THR A C 1
ATOM 2562 O O . THR A 1 326 ? -11.557 -6.389 0.914 1.00 97.31 326 THR A O 1
ATOM 2565 N N . VAL A 1 327 ? -10.762 -8.041 -0.391 1.00 97.56 327 VAL A N 1
ATOM 2566 C CA . VAL A 1 327 ? -10.382 -7.208 -1.537 1.00 97.56 327 VAL A CA 1
ATOM 2567 C C . VAL A 1 327 ? -11.084 -7.744 -2.778 1.00 97.56 327 VAL A C 1
ATOM 2569 O O . VAL A 1 327 ? -10.754 -8.830 -3.246 1.00 97.56 327 VAL A O 1
ATOM 2572 N N . ASP A 1 328 ? -12.036 -6.986 -3.310 1.00 97.06 328 ASP A N 1
ATOM 2573 C CA . ASP A 1 328 ? -12.665 -7.255 -4.601 1.00 97.06 328 ASP A CA 1
ATOM 2574 C C . ASP A 1 328 ? -11.880 -6.524 -5.692 1.00 97.06 328 ASP A C 1
ATOM 2576 O O . ASP A 1 328 ? -11.701 -5.312 -5.613 1.00 97.06 328 ASP A O 1
ATOM 2580 N N . ILE A 1 329 ? -11.410 -7.234 -6.712 1.00 96.25 329 ILE A N 1
ATOM 2581 C CA . ILE A 1 329 ? -10.562 -6.697 -7.777 1.00 96.25 329 ILE A CA 1
ATOM 2582 C C . ILE A 1 329 ? -11.264 -6.866 -9.115 1.00 96.25 329 ILE A C 1
ATOM 2584 O O . ILE A 1 329 ? -11.555 -7.986 -9.524 1.00 96.25 329 ILE A O 1
ATOM 2588 N N . ASP A 1 330 ? -11.467 -5.752 -9.809 1.00 93.88 330 ASP A N 1
ATOM 2589 C CA . ASP A 1 330 ? -11.872 -5.676 -11.208 1.00 93.88 330 ASP A CA 1
ATOM 2590 C C . ASP A 1 330 ? -10.830 -4.858 -11.980 1.00 93.88 330 ASP A C 1
ATOM 2592 O O . ASP A 1 330 ? -10.862 -3.627 -12.024 1.00 93.88 330 ASP A O 1
ATOM 2596 N N . ALA A 1 331 ? -9.852 -5.539 -12.573 1.00 91.25 331 ALA A N 1
ATOM 2597 C CA . ALA A 1 331 ? -8.797 -4.878 -13.337 1.00 91.25 331 ALA A CA 1
ATOM 2598 C C . ALA A 1 331 ? -9.263 -4.413 -14.732 1.00 91.25 331 ALA A C 1
ATOM 2600 O O . ALA A 1 331 ? -8.492 -3.785 -15.456 1.00 91.25 331 ALA A O 1
ATOM 2601 N N . GLY A 1 332 ? -10.482 -4.773 -15.158 1.00 89.94 332 GLY A N 1
ATOM 2602 C CA . GLY A 1 332 ? -10.953 -4.609 -16.537 1.00 89.94 332 GLY A CA 1
ATOM 2603 C C . GLY A 1 332 ? -10.283 -5.528 -17.564 1.00 89.94 332 GLY A C 1
ATOM 2604 O O . GLY A 1 332 ? -10.677 -5.530 -18.730 1.00 89.94 332 GLY A O 1
ATOM 2605 N N . VAL A 1 333 ? -9.291 -6.318 -17.152 1.00 90.88 333 VAL A N 1
ATOM 2606 C CA . VAL A 1 333 ? -8.596 -7.331 -17.954 1.00 90.88 333 VAL A CA 1
ATOM 2607 C C . VAL A 1 333 ? -8.452 -8.627 -17.164 1.00 90.88 333 VAL A C 1
ATOM 2609 O O . VAL A 1 333 ? -8.767 -8.696 -15.977 1.00 90.88 333 VAL A O 1
ATOM 2612 N N . GLU A 1 334 ? -7.998 -9.686 -17.830 1.00 90.69 334 GLU A N 1
ATOM 2613 C CA . GLU A 1 334 ? -7.745 -10.959 -17.168 1.00 90.69 334 GLU A CA 1
ATOM 2614 C C . GLU A 1 334 ? -6.543 -10.872 -16.217 1.00 90.69 334 GLU A C 1
ATOM 2616 O O . GLU A 1 334 ? -5.431 -10.552 -16.631 1.00 90.69 334 GLU A O 1
ATOM 2621 N N . ILE A 1 335 ? -6.770 -11.229 -14.953 1.00 92.25 335 ILE A N 1
ATOM 2622 C CA . ILE A 1 335 ? -5.728 -11.304 -13.928 1.00 92.25 335 ILE A CA 1
ATOM 2623 C C . ILE A 1 335 ? -5.001 -12.651 -14.050 1.00 92.25 335 ILE A C 1
ATOM 2625 O O . ILE A 1 335 ? -5.606 -13.704 -13.840 1.00 92.25 335 ILE A O 1
ATOM 2629 N N . GLN A 1 336 ? -3.717 -12.630 -14.404 1.00 90.44 336 GLN A N 1
ATOM 2630 C CA . GLN A 1 336 ? -2.935 -13.840 -14.696 1.00 90.44 336 GLN A CA 1
ATOM 2631 C C . GLN A 1 336 ? -2.485 -14.561 -13.421 1.00 90.44 336 GLN A C 1
ATOM 2633 O O . GLN A 1 336 ? -2.684 -15.767 -13.288 1.00 90.44 336 GLN A O 1
ATOM 2638 N N . ASP A 1 337 ? -1.933 -13.805 -12.476 1.00 91.50 337 ASP A N 1
ATOM 2639 C CA . ASP A 1 337 ? -1.433 -14.296 -11.193 1.00 91.50 337 ASP A CA 1
ATOM 2640 C C . ASP A 1 337 ? -1.838 -13.341 -10.072 1.00 91.50 337 ASP A C 1
ATOM 2642 O O . ASP A 1 337 ? -1.930 -12.132 -10.295 1.00 91.50 337 ASP A O 1
ATOM 2646 N N . VAL A 1 338 ? -2.064 -13.886 -8.875 1.00 94.12 338 VAL A N 1
ATOM 2647 C CA . VAL A 1 338 ? -2.286 -13.115 -7.650 1.00 94.12 338 VAL A CA 1
ATOM 2648 C C . VAL A 1 338 ? -1.567 -13.787 -6.500 1.00 94.12 338 VAL A C 1
ATOM 2650 O O . VAL A 1 338 ? -1.828 -14.945 -6.177 1.00 94.12 338 VAL A O 1
ATOM 2653 N N . HIS A 1 339 ? -0.713 -13.030 -5.826 1.00 94.50 339 HIS A N 1
ATOM 2654 C CA . HIS A 1 339 ? 0.008 -13.508 -4.661 1.00 94.50 339 HIS A CA 1
ATOM 2655 C C . HIS A 1 339 ? 0.205 -12.394 -3.636 1.00 94.50 339 HIS A C 1
ATOM 2657 O O . HIS A 1 339 ? 0.165 -11.201 -3.936 1.00 94.50 339 HIS A O 1
ATOM 2663 N N . SER A 1 340 ? 0.457 -12.796 -2.395 1.00 93.88 340 SER A N 1
ATOM 2664 C CA . SER A 1 340 ? 0.867 -11.883 -1.337 1.00 93.88 340 SER A CA 1
ATOM 2665 C C . SER A 1 340 ? 2.230 -12.319 -0.802 1.00 93.88 340 SER A C 1
ATOM 2667 O O . SER A 1 340 ? 2.361 -13.451 -0.336 1.00 93.88 340 SER A O 1
ATOM 2669 N N . PRO A 1 341 ? 3.261 -11.453 -0.844 1.00 88.31 341 PRO A N 1
ATOM 2670 C CA . PRO A 1 341 ? 4.537 -11.750 -0.202 1.00 88.31 341 PRO A CA 1
ATOM 2671 C C . PRO A 1 341 ? 4.461 -11.645 1.330 1.00 88.31 341 PRO A C 1
ATOM 2673 O O . PRO A 1 341 ? 5.399 -12.063 2.007 1.00 88.31 341 PRO A O 1
ATOM 2676 N N . SER A 1 342 ? 3.385 -11.070 1.887 1.00 82.81 342 SER A N 1
ATOM 2677 C CA . SER A 1 342 ? 3.268 -10.826 3.326 1.00 82.81 342 SER A CA 1
ATOM 2678 C C . SER A 1 342 ? 2.277 -11.733 4.055 1.00 82.81 342 SER A C 1
ATOM 2680 O O . SER A 1 342 ? 2.529 -12.018 5.225 1.00 82.81 342 SER A O 1
ATOM 2682 N N . HIS A 1 343 ? 1.216 -12.234 3.414 1.00 88.06 343 HIS A N 1
ATOM 2683 C CA . HIS A 1 343 ? 0.169 -13.037 4.067 1.00 88.06 343 HIS A CA 1
ATOM 2684 C C . HIS A 1 343 ? -0.260 -14.250 3.231 1.00 88.06 343 HIS A C 1
ATOM 2686 O O . HIS A 1 343 ? -0.183 -14.244 2.006 1.00 88.06 343 HIS A O 1
ATOM 2692 N N . GLN A 1 344 ? -0.774 -15.293 3.883 1.00 89.88 344 GLN A N 1
ATOM 2693 C CA . GLN A 1 344 ? -1.533 -16.343 3.212 1.00 89.88 344 GLN A CA 1
ATOM 2694 C C . GLN A 1 344 ? -2.933 -15.826 2.876 1.00 89.88 344 GLN A C 1
ATOM 2696 O O . GLN A 1 344 ? -3.659 -15.325 3.739 1.00 89.88 344 GLN A O 1
ATOM 2701 N N . ILE A 1 345 ? -3.317 -15.989 1.614 1.00 94.38 345 ILE A N 1
ATOM 2702 C CA . ILE A 1 345 ? -4.573 -15.482 1.064 1.00 94.38 345 ILE A CA 1
ATOM 2703 C C . ILE A 1 345 ? -5.438 -16.620 0.523 1.00 94.38 345 ILE A C 1
ATOM 2705 O O . ILE A 1 345 ? -4.938 -17.664 0.104 1.00 94.38 345 ILE A O 1
ATOM 2709 N N . GLN A 1 346 ? -6.747 -16.407 0.540 1.00 95.69 346 GLN A N 1
ATOM 2710 C CA . GLN A 1 346 ? -7.737 -17.219 -0.152 1.00 95.69 346 GLN A CA 1
ATOM 2711 C C . GLN A 1 346 ? -8.267 -16.416 -1.334 1.00 95.69 346 GLN A C 1
ATOM 2713 O O . GLN A 1 346 ? -8.500 -15.214 -1.212 1.00 95.69 346 GLN A O 1
ATOM 2718 N N . ILE A 1 347 ? -8.415 -17.078 -2.478 1.00 94.94 347 ILE A N 1
ATOM 2719 C CA . ILE A 1 347 ? -8.748 -16.434 -3.746 1.00 94.94 347 ILE A CA 1
ATOM 2720 C C . ILE A 1 347 ? -9.988 -17.106 -4.326 1.00 94.94 347 ILE A C 1
ATOM 2722 O O . ILE A 1 347 ? -9.993 -18.316 -4.554 1.00 94.94 347 ILE A O 1
ATOM 2726 N N . GLU A 1 348 ? -11.005 -16.307 -4.623 1.00 94.50 348 GLU A N 1
ATOM 2727 C CA . GLU A 1 348 ? -12.188 -16.718 -5.370 1.00 94.50 348 GLU A CA 1
ATOM 2728 C C . GLU A 1 348 ? -12.224 -15.964 -6.703 1.00 94.50 348 GLU A C 1
ATOM 2730 O O . GLU A 1 348 ? -12.324 -14.737 -6.747 1.00 94.50 348 GLU A O 1
ATOM 2735 N N . ARG A 1 349 ? -12.101 -16.696 -7.816 1.00 90.69 349 ARG A N 1
ATOM 2736 C CA . ARG A 1 349 ? -11.996 -16.111 -9.159 1.00 90.69 349 ARG A CA 1
ATOM 2737 C C . ARG A 1 349 ? -13.320 -16.198 -9.911 1.00 90.69 349 ARG A C 1
ATOM 2739 O O . ARG A 1 349 ? -13.885 -17.278 -10.060 1.00 90.69 349 ARG A O 1
ATOM 2746 N N . GLN A 1 350 ? -13.754 -15.073 -10.473 1.00 81.75 350 GLN A N 1
ATOM 2747 C CA . GLN A 1 350 ? -14.934 -14.949 -11.328 1.00 81.75 350 GLN A CA 1
ATOM 2748 C C . GLN A 1 350 ? -14.573 -14.211 -12.627 1.00 81.75 350 GLN A C 1
ATOM 2750 O O . GLN A 1 350 ? -14.783 -13.012 -12.764 1.00 81.75 350 GLN A O 1
ATOM 2755 N N . ARG A 1 351 ? -14.029 -14.935 -13.613 1.00 75.25 351 ARG A N 1
ATOM 2756 C CA . ARG A 1 351 ? -13.602 -14.420 -14.933 1.00 75.25 351 ARG A CA 1
ATOM 2757 C C . ARG A 1 351 ? -12.667 -13.191 -14.859 1.00 75.25 351 ARG A C 1
ATOM 2759 O O . ARG A 1 351 ? -11.456 -13.396 -14.848 1.00 75.25 351 ARG A O 1
ATOM 2766 N N . TYR A 1 352 ? -13.212 -11.970 -14.816 1.00 75.62 352 TYR A N 1
ATOM 2767 C CA . TYR A 1 352 ? -12.482 -10.688 -14.727 1.00 75.62 352 TYR A CA 1
ATOM 2768 C C . TYR A 1 352 ? -12.478 -10.074 -13.321 1.00 75.62 352 TYR A C 1
ATOM 2770 O O . TYR A 1 352 ? -11.727 -9.139 -13.061 1.00 75.62 352 TYR A O 1
ATOM 2778 N N . GLN A 1 353 ? -13.303 -10.613 -12.426 1.00 88.00 353 GLN A N 1
ATOM 2779 C CA . GLN A 1 353 ? -13.375 -10.214 -11.032 1.00 88.00 353 GLN A CA 1
ATOM 2780 C C . GLN A 1 353 ? -12.703 -11.260 -10.154 1.00 88.00 353 GLN A C 1
ATOM 2782 O O . GLN A 1 353 ? -12.734 -12.464 -10.435 1.00 88.00 353 GLN A O 1
ATOM 2787 N N . MET A 1 354 ? -12.086 -10.802 -9.078 1.00 93.69 354 MET A N 1
ATOM 2788 C CA . MET A 1 354 ? -11.439 -11.668 -8.111 1.00 93.69 354 MET A CA 1
ATOM 2789 C C . MET A 1 354 ? -11.675 -11.146 -6.710 1.00 93.69 354 MET A C 1
ATOM 2791 O O . MET A 1 354 ? -11.466 -9.968 -6.456 1.00 93.69 354 MET A O 1
ATOM 2795 N N . GLN A 1 355 ? -12.071 -12.029 -5.804 1.00 96.31 355 GLN A N 1
ATOM 2796 C CA . GLN A 1 355 ? -12.138 -11.713 -4.389 1.00 96.31 355 GLN A CA 1
ATOM 2797 C C . GLN A 1 355 ? -10.961 -12.368 -3.673 1.00 96.31 355 GLN A C 1
ATOM 2799 O O . GLN A 1 355 ? -10.703 -13.563 -3.831 1.00 96.31 355 GLN A O 1
ATOM 2804 N N . VAL A 1 356 ? -10.245 -11.575 -2.884 1.00 96.44 356 VAL A N 1
ATOM 2805 C CA . VAL A 1 356 ? -9.120 -12.015 -2.062 1.00 96.44 356 VAL A CA 1
ATOM 2806 C C . VAL A 1 356 ? -9.461 -11.788 -0.598 1.00 96.44 356 VAL A C 1
ATOM 2808 O O . VAL A 1 356 ? -9.848 -10.689 -0.207 1.00 96.44 356 VAL A O 1
ATOM 2811 N N . THR A 1 357 ? -9.297 -12.817 0.227 1.00 96.06 357 THR A N 1
ATOM 2812 C CA . THR A 1 357 ? -9.481 -12.734 1.682 1.00 96.06 357 THR A CA 1
ATOM 2813 C C . THR A 1 357 ? -8.261 -13.274 2.422 1.00 96.06 357 THR A C 1
ATOM 2815 O O . THR A 1 357 ? -7.482 -14.059 1.878 1.00 96.06 357 THR A O 1
ATOM 2818 N N . LEU A 1 358 ? -8.056 -12.849 3.670 1.00 90.25 358 LEU A N 1
ATOM 2819 C CA . LEU A 1 358 ? -6.994 -13.414 4.510 1.00 90.25 358 LEU A CA 1
ATOM 2820 C C . LEU A 1 358 ? -7.337 -14.840 4.945 1.00 90.25 358 LEU A C 1
ATOM 2822 O O . LEU A 1 358 ? -8.457 -15.129 5.369 1.00 90.25 358 LEU A O 1
ATOM 2826 N N . ALA A 1 359 ? -6.343 -15.728 4.931 1.00 86.62 359 ALA A N 1
ATOM 2827 C CA . ALA A 1 359 ? -6.481 -17.031 5.562 1.00 86.62 359 ALA A CA 1
ATOM 2828 C C . ALA A 1 359 ? -6.557 -16.890 7.096 1.00 86.62 359 ALA A C 1
ATOM 2830 O O . ALA A 1 359 ? -5.916 -16.030 7.695 1.00 86.62 359 ALA A O 1
ATOM 2831 N N . LYS A 1 360 ? -7.266 -17.811 7.766 1.00 75.38 360 LYS A N 1
ATOM 2832 C CA . LYS A 1 360 ? -7.500 -17.789 9.230 1.00 75.38 360 LYS A CA 1
ATOM 2833 C C . LYS A 1 360 ? -6.243 -17.683 10.111 1.00 75.38 360 LYS A C 1
ATOM 2835 O O . LYS A 1 360 ? -6.362 -17.343 11.279 1.00 75.38 360 LYS A O 1
ATOM 2840 N N . ARG A 1 361 ? -5.061 -18.050 9.604 1.00 72.06 361 ARG A N 1
ATOM 2841 C CA . ARG A 1 361 ? -3.794 -18.005 10.361 1.00 72.06 361 ARG A CA 1
ATOM 2842 C C . ARG A 1 361 ? -3.072 -16.659 10.269 1.00 72.06 361 ARG A C 1
ATOM 2844 O O . ARG A 1 361 ? -2.147 -16.438 11.039 1.00 72.06 361 ARG A O 1
ATOM 2851 N N . ASP A 1 362 ? -3.507 -15.787 9.366 1.00 77.06 362 ASP A N 1
ATOM 2852 C CA . ASP A 1 362 ? -2.882 -14.500 9.049 1.00 77.06 362 ASP A CA 1
ATOM 2853 C C . ASP A 1 362 ? -3.809 -13.314 9.382 1.00 77.06 362 ASP A C 1
ATOM 2855 O O . ASP A 1 362 ? -3.629 -12.205 8.896 1.00 77.06 362 ASP A O 1
ATOM 2859 N N . THR A 1 363 ? -4.793 -13.529 10.260 1.00 76.81 363 THR A N 1
ATOM 2860 C CA . THR A 1 363 ? -5.706 -12.492 10.770 1.00 76.81 363 THR A CA 1
ATOM 2861 C C . THR A 1 363 ? -5.093 -11.660 11.900 1.00 76.81 363 THR A C 1
ATOM 2863 O O . THR A 1 363 ? -5.814 -10.945 12.588 1.00 76.81 363 THR A O 1
ATOM 2866 N N . ILE A 1 364 ? -3.783 -11.760 12.145 1.00 75.12 364 ILE A N 1
ATOM 2867 C CA . ILE A 1 364 ? -3.090 -11.003 13.193 1.00 75.12 364 ILE A CA 1
ATOM 2868 C C . ILE A 1 364 ? -2.404 -9.797 12.534 1.00 75.12 364 ILE A C 1
ATOM 2870 O O . ILE A 1 364 ? -1.464 -10.004 11.766 1.00 75.12 364 ILE A O 1
ATOM 2874 N N . PRO A 1 365 ? -2.802 -8.550 12.849 1.00 70.88 365 PRO A N 1
ATOM 2875 C CA . PRO A 1 365 ? -2.233 -7.352 12.232 1.00 70.88 365 PRO A CA 1
ATOM 2876 C C . PRO A 1 365 ? -0.850 -7.028 12.820 1.00 70.88 365 PRO A C 1
ATOM 2878 O O . PRO A 1 365 ? -0.722 -6.256 13.767 1.00 70.88 365 PRO A O 1
ATOM 2881 N N . ASN A 1 366 ? 0.199 -7.668 12.300 1.00 67.94 366 ASN A N 1
ATOM 2882 C CA . ASN A 1 366 ? 1.585 -7.481 12.757 1.00 67.94 366 ASN A CA 1
ATOM 2883 C C . ASN A 1 366 ? 2.571 -7.077 11.648 1.00 67.94 366 ASN A C 1
ATOM 2885 O O . ASN A 1 366 ? 3.760 -6.910 11.921 1.00 67.94 366 ASN A O 1
ATOM 2889 N N . LYS A 1 367 ? 2.085 -6.919 10.416 1.00 73.50 367 LYS A N 1
ATOM 2890 C CA . LYS A 1 367 ? 2.813 -6.446 9.230 1.00 73.50 367 LYS A CA 1
ATOM 2891 C C . LYS A 1 367 ? 1.804 -6.005 8.172 1.00 73.50 367 LYS A C 1
ATOM 2893 O O . LYS A 1 367 ? 0.666 -6.461 8.193 1.00 73.50 367 LYS A O 1
ATOM 2898 N N . ASP A 1 368 ? 2.228 -5.182 7.225 1.00 83.44 368 ASP A N 1
ATOM 2899 C CA . ASP A 1 368 ? 1.341 -4.687 6.170 1.00 83.44 368 ASP A CA 1
ATOM 2900 C C . ASP A 1 368 ? 0.904 -5.798 5.209 1.00 83.44 368 ASP A C 1
ATOM 2902 O O . ASP A 1 368 ? 1.684 -6.686 4.831 1.00 83.44 368 ASP A O 1
ATOM 2906 N N . LEU A 1 369 ? -0.354 -5.743 4.776 1.00 87.62 369 LEU A N 1
ATOM 2907 C CA . LEU A 1 369 ? -0.830 -6.594 3.696 1.00 87.62 369 LEU A CA 1
ATOM 2908 C C . LEU A 1 369 ? -0.371 -6.008 2.369 1.00 87.62 369 LEU A C 1
ATOM 2910 O O . LEU A 1 369 ? -0.729 -4.890 2.023 1.00 87.62 369 LEU A O 1
ATOM 2914 N N . ILE A 1 370 ? 0.396 -6.797 1.626 1.00 91.12 370 ILE A N 1
ATOM 2915 C CA . ILE A 1 370 ? 0.842 -6.490 0.274 1.00 91.12 370 ILE A CA 1
ATOM 2916 C C . ILE A 1 370 ? 0.195 -7.530 -0.624 1.00 91.12 370 ILE A C 1
ATOM 2918 O O . ILE A 1 370 ? 0.392 -8.728 -0.420 1.00 91.12 370 ILE A O 1
ATOM 2922 N N . LEU A 1 371 ? -0.578 -7.087 -1.601 1.00 94.69 371 LEU A N 1
ATOM 2923 C CA . LEU A 1 371 ? -1.208 -7.932 -2.600 1.00 94.69 371 LEU A CA 1
ATOM 2924 C C . LEU A 1 371 ? -0.704 -7.507 -3.973 1.00 94.69 371 LEU A C 1
ATOM 2926 O O . LEU A 1 371 ? -0.828 -6.344 -4.352 1.00 94.69 371 LEU A O 1
ATOM 2930 N N . ARG A 1 372 ? -0.132 -8.453 -4.714 1.00 95.44 372 ARG A N 1
ATOM 2931 C CA . ARG A 1 372 ? 0.349 -8.243 -6.076 1.00 95.44 372 ARG A CA 1
ATOM 2932 C C . ARG A 1 372 ? -0.498 -9.062 -7.020 1.00 95.44 372 ARG A C 1
ATOM 2934 O O . ARG A 1 372 ? -0.690 -10.256 -6.794 1.00 95.44 372 ARG A O 1
ATOM 2941 N N . TYR A 1 373 ? -1.002 -8.412 -8.057 1.00 94.50 373 TYR A N 1
ATOM 2942 C CA . TYR A 1 373 ? -1.775 -9.081 -9.087 1.00 94.50 373 TYR A CA 1
ATOM 2943 C C . TYR A 1 373 ? -1.315 -8.651 -10.477 1.00 94.50 373 TYR A C 1
ATOM 2945 O O . TYR A 1 373 ? -1.175 -7.461 -10.778 1.00 94.50 373 TYR A O 1
ATOM 2953 N N . GLN A 1 374 ? -1.057 -9.646 -11.319 1.00 94.00 374 GLN A N 1
ATOM 2954 C CA . GLN A 1 374 ? -0.513 -9.458 -12.651 1.00 94.00 374 GLN A CA 1
ATOM 2955 C C . GLN A 1 374 ? -1.641 -9.214 -13.648 1.00 94.00 374 GLN A C 1
ATOM 2957 O O . GLN A 1 374 ? -2.508 -10.068 -13.844 1.00 94.00 374 GLN A O 1
ATOM 2962 N N . VAL A 1 375 ? -1.595 -8.060 -14.307 1.00 93.38 375 VAL A N 1
ATOM 2963 C CA . VAL A 1 375 ? -2.552 -7.676 -15.359 1.00 93.38 375 VAL A CA 1
ATOM 2964 C C . VAL A 1 375 ? -1.905 -7.623 -16.739 1.00 93.38 375 VAL A C 1
ATOM 2966 O O . VAL A 1 375 ? -2.594 -7.729 -17.749 1.00 93.38 375 VAL A O 1
ATOM 2969 N N . ALA A 1 376 ? -0.581 -7.462 -16.798 1.00 92.81 376 ALA A N 1
ATOM 2970 C CA . ALA A 1 376 ? 0.148 -7.507 -18.053 1.00 92.81 376 ALA A CA 1
ATOM 2971 C C . ALA A 1 376 ? 0.278 -8.948 -18.566 1.00 92.81 376 ALA A C 1
ATOM 2973 O O . ALA A 1 376 ? 0.353 -9.914 -17.799 1.00 92.81 376 ALA A O 1
ATOM 2974 N N . SER A 1 377 ? 0.322 -9.069 -19.890 1.00 91.06 377 SER A N 1
ATOM 2975 C CA . SER A 1 377 ? 0.495 -10.333 -20.608 1.00 91.06 377 SER A CA 1
ATOM 2976 C C . SER A 1 377 ? 1.687 -10.258 -21.563 1.00 91.06 377 SER A C 1
ATOM 2978 O O . SER A 1 377 ? 2.450 -9.295 -21.535 1.00 91.06 377 SER A O 1
ATOM 2980 N N . ASP A 1 378 ? 1.829 -11.248 -22.434 1.00 90.44 378 ASP A N 1
ATOM 2981 C CA . ASP A 1 378 ? 2.793 -11.268 -23.541 1.00 90.44 378 ASP A CA 1
ATOM 2982 C C . ASP A 1 378 ? 2.507 -10.225 -24.639 1.00 90.44 378 ASP A C 1
ATOM 2984 O O . ASP A 1 378 ? 3.341 -9.980 -25.506 1.00 90.44 378 ASP A O 1
ATOM 2988 N N . ARG A 1 379 ? 1.335 -9.587 -24.602 1.00 89.88 379 ARG A N 1
ATOM 2989 C CA . ARG A 1 379 ? 0.928 -8.521 -25.523 1.00 89.88 379 ARG A CA 1
ATOM 2990 C C . ARG A 1 379 ? 0.368 -7.310 -24.792 1.00 89.88 379 ARG A C 1
ATOM 2992 O O . ARG A 1 379 ? -0.206 -7.436 -23.707 1.00 89.88 379 ARG A O 1
ATOM 2999 N N . THR A 1 380 ? 0.486 -6.147 -25.429 1.00 91.94 380 THR A N 1
ATOM 3000 C CA . THR A 1 380 ? -0.182 -4.916 -25.001 1.00 91.94 380 THR A CA 1
ATOM 3001 C C . THR A 1 380 ? -1.692 -5.112 -25.060 1.00 91.94 380 THR A C 1
ATOM 3003 O O . THR A 1 380 ? -2.227 -5.604 -26.056 1.00 91.94 380 THR A O 1
ATOM 3006 N N . GLN A 1 381 ? -2.383 -4.716 -24.000 1.00 91.81 381 GLN A N 1
ATOM 3007 C CA . GLN A 1 381 ? -3.831 -4.816 -23.893 1.00 91.81 381 GLN A CA 1
ATOM 3008 C C . GLN A 1 381 ? -4.451 -3.435 -23.721 1.00 91.81 381 GLN A C 1
ATOM 3010 O O . GLN A 1 381 ? -3.828 -2.509 -23.199 1.00 91.81 381 GLN A O 1
ATOM 3015 N N . THR A 1 382 ? -5.707 -3.311 -24.132 1.00 93.19 382 THR A N 1
ATOM 3016 C CA . THR A 1 382 ? -6.529 -2.142 -23.843 1.00 93.19 382 THR A CA 1
ATOM 3017 C C . THR A 1 382 ? -7.826 -2.575 -23.187 1.00 93.19 382 THR A C 1
ATOM 3019 O O . THR A 1 382 ? -8.405 -3.600 -23.545 1.00 93.19 382 THR A O 1
ATOM 3022 N N . THR A 1 383 ? -8.292 -1.792 -22.221 1.00 91.88 383 THR A N 1
ATOM 3023 C CA . THR A 1 383 ? -9.619 -1.982 -21.634 1.00 91.88 383 THR A CA 1
ATOM 3024 C C . THR A 1 383 ? -10.286 -0.647 -21.348 1.00 91.88 383 THR A C 1
ATOM 3026 O O . THR A 1 383 ? -9.619 0.380 -21.197 1.00 91.88 383 THR A O 1
ATOM 3029 N N . VAL A 1 384 ? -11.615 -0.666 -21.303 1.00 94.06 384 VAL A N 1
ATOM 3030 C CA . VAL A 1 384 ? -12.440 0.483 -20.945 1.00 94.06 384 VAL A CA 1
ATOM 3031 C C . VAL A 1 384 ? -13.303 0.086 -19.762 1.00 94.06 384 VAL A C 1
ATOM 3033 O O . VAL A 1 384 ? -14.142 -0.807 -19.866 1.00 94.06 384 VAL A O 1
ATOM 3036 N N . LEU A 1 385 ? -13.112 0.779 -18.647 1.00 92.00 385 LEU A N 1
ATOM 3037 C CA . LEU A 1 385 ? -13.968 0.665 -17.476 1.00 92.00 385 LEU A CA 1
ATOM 3038 C C . LEU A 1 385 ? -14.982 1.798 -17.511 1.00 92.00 385 LEU A C 1
ATOM 3040 O O . LEU A 1 385 ? -14.628 2.939 -17.797 1.00 92.00 385 LEU A O 1
ATOM 3044 N N . THR A 1 386 ? -16.248 1.487 -17.244 1.00 91.31 386 THR A N 1
ATOM 3045 C CA . THR A 1 386 ? -17.332 2.476 -17.233 1.00 91.31 386 THR A CA 1
ATOM 3046 C C . THR A 1 386 ? -18.066 2.433 -15.905 1.00 91.31 386 THR A C 1
ATOM 3048 O O . THR A 1 386 ? -18.267 1.367 -15.326 1.00 91.31 386 THR A O 1
ATOM 3051 N N . GLN A 1 387 ? -18.468 3.600 -15.416 1.00 86.44 387 GLN A N 1
ATOM 3052 C CA . GLN A 1 387 ? -19.252 3.741 -14.200 1.00 86.44 387 GLN A CA 1
ATOM 3053 C C . GLN A 1 387 ? -20.294 4.834 -14.405 1.00 86.44 387 GLN A C 1
ATOM 3055 O O . GLN A 1 387 ? -19.993 5.892 -14.948 1.00 86.44 387 GLN A O 1
ATOM 3060 N N . ALA A 1 388 ? -21.525 4.596 -13.963 1.00 89.88 388 ALA A N 1
ATOM 3061 C CA . ALA A 1 388 ? -22.588 5.589 -14.018 1.00 89.88 388 ALA A CA 1
ATOM 3062 C C . ALA A 1 388 ? -23.161 5.822 -12.622 1.00 89.88 388 ALA A C 1
ATOM 3064 O O . ALA A 1 388 ? -23.443 4.874 -11.889 1.00 89.88 388 ALA A O 1
ATOM 3065 N N . ASP A 1 389 ? -23.343 7.089 -12.266 1.00 88.12 389 ASP A N 1
ATOM 3066 C CA . ASP A 1 389 ? -23.969 7.504 -11.017 1.00 88.12 389 ASP A CA 1
ATOM 3067 C C . ASP A 1 389 ? -24.930 8.686 -11.246 1.00 88.12 389 ASP A C 1
ATOM 3069 O O . ASP A 1 389 ? -25.278 9.035 -12.376 1.00 88.12 389 ASP A O 1
ATOM 3073 N N . LYS A 1 390 ? -25.378 9.322 -10.157 1.00 90.69 390 LYS A N 1
ATOM 3074 C CA . LYS A 1 390 ? -26.280 10.486 -10.208 1.00 90.69 390 LYS A CA 1
ATOM 3075 C C . LYS A 1 390 ? -25.670 11.712 -10.905 1.00 90.69 390 LYS A C 1
ATOM 3077 O O . LYS A 1 390 ? -26.412 12.629 -11.242 1.00 90.69 390 LYS 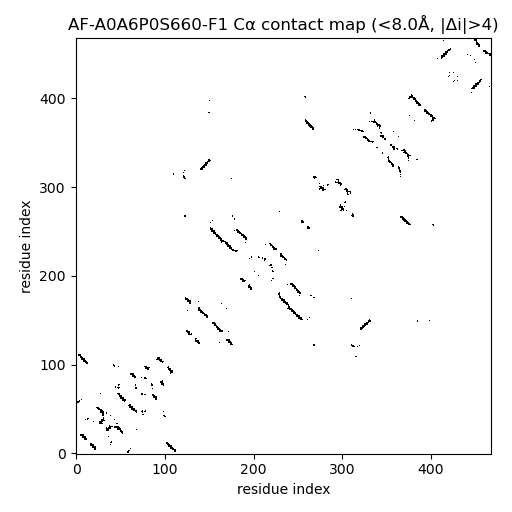A O 1
ATOM 3082 N N . ARG A 1 391 ? -24.346 11.764 -11.071 1.00 89.50 391 ARG A N 1
ATOM 3083 C CA . ARG A 1 391 ? -23.603 12.856 -11.717 1.00 89.50 391 ARG A CA 1
ATOM 3084 C C . ARG A 1 391 ? -23.376 12.597 -13.208 1.00 89.50 391 ARG A C 1
ATOM 3086 O O . ARG A 1 391 ? -23.008 13.530 -13.914 1.00 89.50 391 ARG A O 1
ATOM 3093 N N . GLY A 1 392 ? -23.612 11.374 -13.684 1.00 93.25 392 GLY A N 1
ATOM 3094 C CA . GLY A 1 392 ? -23.512 10.994 -15.091 1.00 93.25 392 GLY A CA 1
ATOM 3095 C C . GLY A 1 392 ? -22.688 9.727 -15.319 1.00 93.25 392 GLY A C 1
ATOM 3096 O O . GLY A 1 392 ? -22.270 9.044 -14.383 1.00 93.25 392 GLY A O 1
ATOM 3097 N N . GLY A 1 393 ? -22.475 9.404 -16.595 1.00 93.69 393 GLY A N 1
ATOM 3098 C CA . GLY A 1 393 ? -21.586 8.325 -17.018 1.00 93.69 393 GLY A CA 1
ATOM 3099 C C . GLY A 1 393 ? -20.137 8.799 -17.100 1.00 93.69 393 GLY A C 1
ATOM 3100 O O . GLY A 1 393 ? -19.853 9.834 -17.696 1.00 93.69 393 GLY A O 1
ATOM 3101 N N . HIS A 1 394 ? -19.231 8.018 -16.530 1.00 92.00 394 HIS A N 1
ATOM 3102 C CA . HIS A 1 394 ? -17.788 8.214 -16.543 1.00 92.00 394 HIS A CA 1
ATOM 3103 C C . HIS A 1 394 ? -17.125 6.960 -17.116 1.00 92.00 394 HIS A C 1
ATOM 3105 O O . HIS A 1 394 ? -17.662 5.853 -17.010 1.00 92.00 394 HIS A O 1
ATOM 3111 N N . PHE A 1 395 ? -15.954 7.122 -17.722 1.00 93.25 395 PHE A N 1
ATOM 3112 C CA . PHE A 1 395 ? -15.158 5.998 -18.196 1.00 93.25 395 PHE A CA 1
ATOM 3113 C C . PHE A 1 395 ? -13.667 6.264 -18.014 1.00 93.25 395 PHE A C 1
ATOM 3115 O O . PHE A 1 395 ? -13.233 7.414 -17.960 1.00 93.25 395 PHE A O 1
ATOM 3122 N N . ALA A 1 396 ? -12.896 5.187 -17.951 1.00 92.44 396 ALA A N 1
ATOM 3123 C CA . ALA A 1 396 ? -11.444 5.200 -17.942 1.00 92.44 396 ALA A CA 1
ATOM 3124 C C . ALA A 1 396 ? -10.930 4.215 -18.994 1.00 92.44 396 ALA A C 1
ATOM 3126 O O . ALA A 1 396 ? -11.427 3.092 -19.097 1.00 92.44 396 ALA A O 1
ATOM 3127 N N . VAL A 1 397 ? -9.945 4.647 -19.783 1.00 94.00 397 VAL A N 1
ATOM 3128 C CA . VAL A 1 397 ? -9.269 3.806 -20.777 1.00 94.00 397 VAL A CA 1
ATOM 3129 C C . VAL A 1 397 ? -7.894 3.454 -20.241 1.00 94.00 397 VAL A C 1
ATOM 3131 O O . VAL A 1 397 ? -7.112 4.341 -19.908 1.00 94.00 397 VAL A O 1
ATOM 3134 N N . TYR A 1 398 ? -7.599 2.162 -20.196 1.00 92.44 398 TYR A N 1
ATOM 3135 C CA . TYR A 1 398 ? -6.312 1.640 -19.766 1.00 92.44 398 TYR A CA 1
ATOM 3136 C C . TYR A 1 398 ? -5.569 1.066 -20.964 1.00 92.44 398 TYR A C 1
ATOM 3138 O O . TYR A 1 398 ? -6.125 0.259 -21.710 1.00 92.44 398 TYR A O 1
ATOM 3146 N N . LEU A 1 399 ? -4.309 1.469 -21.122 1.00 93.00 399 LEU A N 1
ATOM 3147 C CA . LEU A 1 399 ? -3.339 0.839 -22.012 1.00 93.00 399 LEU A CA 1
ATOM 3148 C C . LEU A 1 399 ? -2.330 0.102 -21.131 1.00 93.00 399 LEU A C 1
ATOM 3150 O O . LEU A 1 399 ? -1.522 0.731 -20.451 1.00 93.00 399 LEU A O 1
ATOM 3154 N N . ILE A 1 400 ? -2.412 -1.224 -21.113 1.00 92.56 400 ILE A N 1
ATOM 3155 C CA . ILE A 1 400 ? -1.573 -2.077 -20.274 1.00 92.56 400 ILE A CA 1
ATOM 3156 C C . ILE A 1 400 ? -0.446 -2.617 -21.155 1.00 92.56 400 ILE A C 1
ATOM 3158 O O . ILE A 1 400 ? -0.727 -3.364 -22.097 1.00 92.56 400 ILE A O 1
ATOM 3162 N N . PRO A 1 401 ? 0.817 -2.234 -20.904 1.00 91.50 401 PRO A N 1
ATOM 3163 C CA . PRO A 1 401 ? 1.932 -2.709 -21.708 1.00 91.50 401 PRO A CA 1
ATOM 3164 C C . PRO A 1 401 ? 2.121 -4.222 -21.550 1.00 91.50 401 PRO A C 1
ATOM 3166 O O . PRO A 1 401 ? 1.768 -4.800 -20.520 1.00 91.50 401 PRO A O 1
ATOM 3169 N N . ALA A 1 402 ? 2.701 -4.855 -22.571 1.00 91.50 402 ALA A N 1
ATOM 3170 C CA . ALA A 1 402 ? 3.214 -6.212 -22.444 1.00 91.50 402 ALA A CA 1
ATOM 3171 C C . ALA A 1 402 ? 4.300 -6.272 -21.355 1.00 91.50 402 ALA A C 1
ATOM 3173 O O . ALA A 1 402 ? 4.964 -5.270 -21.074 1.00 91.50 402 ALA A O 1
ATOM 3174 N N . ILE A 1 403 ? 4.478 -7.449 -20.754 1.00 89.19 403 ILE A N 1
ATOM 3175 C CA . ILE A 1 403 ? 5.542 -7.708 -19.769 1.00 89.19 403 ILE A CA 1
ATOM 3176 C C . ILE A 1 403 ? 6.918 -7.546 -20.400 1.00 89.19 403 ILE A C 1
ATOM 3178 O O . ILE A 1 403 ? 7.842 -7.065 -19.749 1.00 89.19 403 ILE A O 1
ATOM 3182 N N . ASP A 1 404 ? 7.035 -7.945 -21.659 1.00 87.44 404 ASP A N 1
ATOM 3183 C CA . ASP A 1 404 ? 8.262 -7.852 -22.422 1.00 87.44 404 ASP A CA 1
ATOM 3184 C C . ASP A 1 404 ? 7.932 -7.494 -23.869 1.00 87.44 404 ASP A C 1
ATOM 3186 O O . ASP A 1 404 ? 6.837 -7.787 -24.361 1.00 87.44 404 ASP A O 1
ATOM 3190 N N . TYR A 1 405 ? 8.881 -6.858 -24.542 1.00 86.56 405 TYR A N 1
ATOM 3191 C CA . TYR A 1 405 ? 8.796 -6.588 -25.968 1.00 86.56 405 TYR A CA 1
ATOM 3192 C C . TYR A 1 405 ? 10.044 -7.137 -26.648 1.00 86.56 405 TYR A C 1
ATOM 3194 O O . TYR A 1 405 ? 11.135 -7.091 -26.080 1.00 86.56 405 TYR A O 1
ATOM 3202 N N . PRO A 1 406 ? 9.913 -7.647 -27.879 1.00 86.81 406 PRO A N 1
ATOM 3203 C CA . PRO A 1 406 ? 11.074 -8.111 -28.613 1.00 86.81 406 PRO A CA 1
ATOM 3204 C C . PRO A 1 406 ? 12.004 -6.921 -28.902 1.00 86.81 406 PRO A C 1
ATOM 3206 O O . PRO A 1 406 ? 11.544 -5.790 -29.091 1.00 86.81 406 PRO A O 1
ATOM 3209 N N . GLN A 1 407 ? 13.317 -7.170 -28.916 1.00 84.06 407 GLN A N 1
ATOM 3210 C CA . GLN A 1 407 ? 14.336 -6.113 -28.960 1.00 84.06 407 GLN A CA 1
ATOM 3211 C C . GLN A 1 407 ? 14.187 -5.170 -30.161 1.00 84.06 407 GLN A C 1
ATOM 3213 O O . GLN A 1 407 ? 14.570 -4.007 -30.066 1.00 84.06 407 GLN A O 1
ATOM 3218 N N . GLU A 1 408 ? 13.602 -5.620 -31.276 1.00 84.94 408 GLU A N 1
ATOM 3219 C CA . GLU A 1 408 ? 13.395 -4.780 -32.461 1.00 84.94 408 GLU A CA 1
ATOM 3220 C C . GLU A 1 408 ? 12.343 -3.679 -32.244 1.00 84.94 408 GLU A C 1
ATOM 3222 O O . GLU A 1 408 ? 12.296 -2.717 -33.009 1.00 84.94 408 GLU A O 1
ATOM 3227 N N . GLN A 1 409 ? 11.496 -3.806 -31.218 1.00 86.50 409 GLN A N 1
ATOM 3228 C CA . GLN A 1 409 ? 10.501 -2.796 -30.845 1.00 86.50 409 GLN A CA 1
ATOM 3229 C C . GLN A 1 409 ? 11.028 -1.794 -29.817 1.00 86.50 409 GLN A C 1
ATOM 3231 O O . GLN A 1 409 ? 10.357 -0.799 -29.529 1.00 86.50 409 GLN A O 1
ATOM 3236 N N . PHE A 1 410 ? 12.214 -2.028 -29.252 1.00 88.88 410 PHE A N 1
ATOM 3237 C CA . PHE A 1 410 ? 12.821 -1.063 -28.352 1.00 88.88 410 PHE A CA 1
ATOM 3238 C C . PHE A 1 410 ? 13.226 0.175 -29.140 1.00 88.88 410 PHE A C 1
ATOM 3240 O O . PHE A 1 410 ? 14.054 0.116 -30.047 1.00 88.88 410 PHE A O 1
ATOM 3247 N N . VAL A 1 411 ? 12.648 1.314 -28.764 1.00 92.06 411 VAL A N 1
ATOM 3248 C CA . VAL A 1 411 ? 13.070 2.610 -29.287 1.00 92.06 411 VAL A CA 1
ATOM 3249 C C . VAL A 1 411 ? 14.479 2.891 -28.747 1.00 92.06 411 VAL A C 1
ATOM 3251 O O . VAL A 1 411 ? 14.641 2.938 -27.518 1.00 92.06 411 VAL A O 1
ATOM 3254 N N . PRO A 1 412 ? 15.488 3.058 -29.626 1.00 93.19 412 PRO A N 1
ATOM 3255 C CA . PRO A 1 412 ? 16.836 3.427 -29.215 1.00 93.19 412 PRO A CA 1
ATOM 3256 C C . PRO A 1 412 ? 16.836 4.735 -28.429 1.00 93.19 412 PRO A C 1
ATOM 3258 O O . PRO A 1 412 ? 16.108 5.672 -28.766 1.00 93.19 412 PRO A O 1
ATOM 3261 N N . LYS A 1 413 ? 17.641 4.793 -27.373 1.00 94.06 413 LYS A N 1
ATOM 3262 C CA . LYS A 1 413 ? 17.778 5.965 -26.506 1.00 94.06 413 LYS A CA 1
ATOM 3263 C C . LYS A 1 413 ? 19.209 6.472 -26.531 1.00 94.06 413 LYS A C 1
ATOM 3265 O O . LYS A 1 413 ? 20.136 5.678 -26.428 1.00 94.06 413 LYS A O 1
ATOM 3270 N N . ASP A 1 414 ? 19.352 7.791 -26.534 1.00 94.06 414 ASP A N 1
ATOM 3271 C CA . ASP A 1 414 ? 20.626 8.461 -26.292 1.00 94.06 414 ASP A CA 1
ATOM 3272 C C . ASP A 1 414 ? 20.673 8.907 -24.824 1.00 94.06 414 ASP A C 1
ATOM 3274 O O . ASP A 1 414 ? 19.932 9.798 -24.400 1.00 94.06 414 ASP A O 1
ATOM 3278 N N . VAL A 1 415 ? 21.514 8.256 -24.019 1.00 95.38 415 VAL A N 1
ATOM 3279 C CA . VAL A 1 415 ? 21.573 8.450 -22.564 1.00 95.38 415 VAL A CA 1
ATOM 3280 C C . VAL A 1 415 ? 22.780 9.301 -22.175 1.00 95.38 415 VAL A C 1
ATOM 3282 O O . VAL A 1 415 ? 23.927 8.874 -22.281 1.00 95.38 415 VAL A O 1
ATOM 3285 N N . LEU A 1 416 ? 22.542 10.508 -21.660 1.00 95.06 416 LEU A N 1
ATOM 3286 C CA . LEU A 1 416 ? 23.599 11.346 -21.090 1.00 95.06 416 LEU A CA 1
ATOM 3287 C C . LEU A 1 416 ? 23.680 11.155 -19.572 1.00 95.06 416 LEU A C 1
ATOM 3289 O O . LEU A 1 416 ? 22.775 11.546 -18.836 1.00 95.06 416 LEU A O 1
ATOM 3293 N N . PHE A 1 417 ? 24.796 10.613 -19.097 1.00 94.44 417 PHE A N 1
ATOM 3294 C CA . PHE A 1 417 ? 25.092 10.507 -17.674 1.00 94.44 417 PHE A CA 1
ATOM 3295 C C . PHE A 1 417 ? 25.840 11.750 -17.191 1.00 94.44 417 PHE A C 1
ATOM 3297 O O . PHE A 1 417 ? 26.984 11.983 -17.579 1.00 94.44 417 PHE A O 1
ATOM 3304 N N . LEU A 1 418 ? 25.200 12.529 -16.321 1.00 93.88 418 LEU A N 1
ATOM 3305 C CA . LEU A 1 418 ? 25.797 13.689 -15.658 1.00 93.88 418 LEU A CA 1
ATOM 3306 C C . LEU A 1 418 ? 26.308 13.278 -14.275 1.00 93.88 418 LEU A C 1
ATOM 3308 O O . LEU A 1 418 ? 25.524 12.840 -13.434 1.00 93.88 418 LEU A O 1
ATOM 3312 N N . ILE A 1 419 ? 27.615 13.405 -14.045 1.00 93.38 419 ILE A N 1
ATOM 3313 C CA . ILE A 1 419 ? 28.281 12.914 -12.834 1.00 93.38 419 ILE A CA 1
ATOM 3314 C C . ILE A 1 419 ? 28.933 14.072 -12.081 1.00 93.38 419 ILE A C 1
ATOM 3316 O O . ILE A 1 419 ? 29.846 14.718 -12.591 1.00 93.38 419 ILE A O 1
ATOM 3320 N N . ASP A 1 420 ? 28.510 14.287 -10.837 1.00 92.75 420 ASP A N 1
ATOM 3321 C CA . ASP A 1 420 ? 29.199 15.196 -9.922 1.00 92.75 420 ASP A CA 1
ATOM 3322 C C . ASP A 1 420 ? 30.549 14.590 -9.503 1.00 92.75 420 ASP A C 1
ATOM 3324 O O . ASP A 1 420 ? 30.635 13.447 -9.049 1.00 92.75 420 ASP A O 1
ATOM 3328 N N . THR A 1 421 ? 31.615 15.365 -9.667 1.00 90.69 421 THR A N 1
ATOM 3329 C CA . THR A 1 421 ? 32.991 15.014 -9.285 1.00 90.69 421 THR A CA 1
ATOM 3330 C C . THR A 1 421 ? 33.598 16.018 -8.306 1.00 90.69 421 THR A C 1
ATOM 3332 O O . THR A 1 421 ? 34.815 16.043 -8.112 1.00 90.69 421 THR A O 1
ATOM 3335 N N . SER A 1 422 ? 32.759 16.844 -7.674 1.00 91.50 422 SER A N 1
ATOM 3336 C CA . SER A 1 422 ? 33.160 17.792 -6.638 1.00 91.50 422 SER A CA 1
ATOM 3337 C C . SER A 1 422 ? 33.829 17.104 -5.440 1.00 91.50 422 SER A C 1
ATOM 3339 O O . SER A 1 422 ? 33.740 15.889 -5.235 1.00 91.50 422 SER A O 1
ATOM 3341 N N . GLY A 1 423 ? 34.526 17.892 -4.614 1.00 86.25 423 GLY A N 1
ATOM 3342 C CA . GLY A 1 423 ? 35.316 17.370 -3.493 1.00 86.25 423 GLY A CA 1
ATOM 3343 C C . GLY A 1 423 ? 34.523 16.519 -2.490 1.00 86.25 423 GLY A C 1
ATOM 3344 O O . GLY A 1 423 ? 35.099 15.621 -1.879 1.00 86.25 423 GLY A O 1
ATOM 3345 N N . SER A 1 424 ? 33.209 16.735 -2.356 1.00 86.00 424 SER A N 1
ATOM 3346 C CA . SER A 1 424 ? 32.327 15.945 -1.481 1.00 86.00 424 SER A CA 1
ATOM 3347 C C . SER A 1 424 ? 32.087 14.516 -1.982 1.00 86.00 424 SER A C 1
ATOM 3349 O O . SER A 1 424 ? 31.760 13.638 -1.187 1.00 86.00 424 SER A O 1
ATOM 3351 N N . GLN A 1 425 ? 32.294 14.256 -3.276 1.00 88.00 425 GLN A N 1
ATOM 3352 C CA . GLN A 1 425 ? 32.123 12.933 -3.881 1.00 88.00 425 GLN A CA 1
ATOM 3353 C C . GLN A 1 425 ? 33.367 12.046 -3.724 1.00 88.00 425 GLN A C 1
ATOM 3355 O O . GLN A 1 425 ? 33.340 10.863 -4.073 1.00 88.00 425 GLN A O 1
ATOM 3360 N N . HIS A 1 426 ? 34.477 12.586 -3.208 1.00 86.31 426 HIS A N 1
ATOM 3361 C CA . HIS A 1 426 ? 35.749 11.874 -3.151 1.00 86.31 426 HIS A CA 1
ATOM 3362 C C . HIS A 1 426 ? 35.679 10.611 -2.275 1.00 86.31 426 HIS A C 1
ATOM 3364 O O . HIS A 1 426 ? 35.063 10.583 -1.211 1.00 86.31 426 HIS A O 1
ATOM 3370 N N . GLY A 1 427 ? 36.359 9.547 -2.706 1.00 90.00 427 GLY A N 1
ATOM 3371 C CA . GLY A 1 427 ? 36.395 8.277 -1.981 1.00 90.00 427 GLY A CA 1
ATOM 3372 C C . GLY A 1 427 ? 35.231 7.348 -2.331 1.00 90.00 427 GLY A C 1
ATOM 3373 O O . GLY A 1 427 ? 35.056 6.973 -3.490 1.00 90.00 427 GLY A O 1
ATOM 3374 N N . GLU A 1 428 ? 34.493 6.891 -1.322 1.00 88.06 428 GLU A N 1
ATOM 3375 C CA . GLU A 1 428 ? 33.456 5.860 -1.481 1.00 88.06 428 GLU A CA 1
ATOM 3376 C C . GLU A 1 428 ? 32.257 6.273 -2.359 1.00 88.06 428 GLU A C 1
ATOM 3378 O O . GLU A 1 428 ? 31.830 5.435 -3.159 1.00 88.06 428 GLU A O 1
ATOM 3383 N N . PRO A 1 429 ? 31.732 7.517 -2.303 1.00 90.31 429 PRO A N 1
ATOM 3384 C CA . PRO A 1 429 ? 30.636 7.937 -3.178 1.00 90.31 429 PRO A CA 1
ATOM 3385 C C . PRO A 1 429 ? 30.992 7.809 -4.664 1.00 90.31 429 PRO A C 1
ATOM 3387 O O . PRO 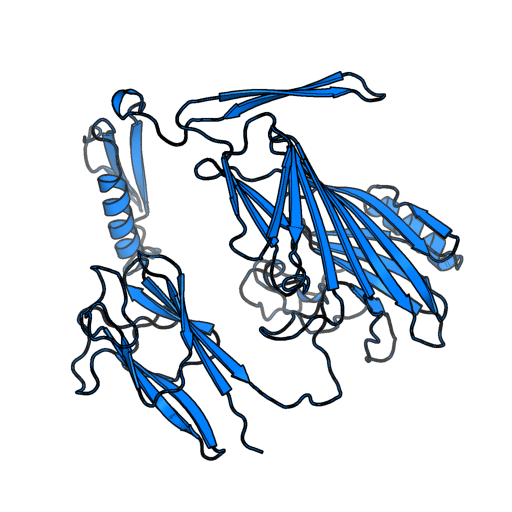A 1 429 ? 30.274 7.144 -5.413 1.00 90.31 429 PRO A O 1
ATOM 3390 N N . LEU A 1 430 ? 32.152 8.331 -5.080 1.00 89.62 430 LEU A N 1
ATOM 3391 C CA . LEU A 1 430 ? 32.616 8.226 -6.464 1.00 89.62 430 LEU A CA 1
ATOM 3392 C C . LEU A 1 430 ? 32.856 6.771 -6.891 1.00 89.62 430 LEU A C 1
ATOM 3394 O O . LEU A 1 430 ? 32.495 6.397 -8.006 1.00 89.62 430 LEU A O 1
ATOM 3398 N N . LYS A 1 431 ? 33.413 5.918 -6.020 1.00 91.94 431 LYS A N 1
ATOM 3399 C CA . LYS A 1 431 ? 33.580 4.484 -6.327 1.00 91.94 431 LYS A CA 1
ATOM 3400 C C . LYS A 1 431 ? 32.238 3.793 -6.571 1.00 91.94 431 LYS A C 1
ATOM 3402 O O . LYS A 1 431 ? 32.114 3.045 -7.541 1.00 91.94 431 LYS A O 1
ATOM 3407 N N . LYS A 1 432 ? 31.231 4.058 -5.729 1.00 91.75 432 LYS A N 1
ATOM 3408 C CA . LYS A 1 432 ? 29.874 3.522 -5.917 1.00 91.75 432 LYS A CA 1
ATOM 3409 C C . LYS A 1 432 ? 29.225 4.061 -7.187 1.00 91.75 432 LYS A C 1
ATOM 3411 O O . LYS A 1 432 ? 28.616 3.289 -7.921 1.00 91.75 432 LYS A O 1
ATOM 3416 N N . CYS A 1 433 ? 29.402 5.348 -7.479 1.00 92.31 433 CYS A N 1
ATOM 3417 C CA . CYS A 1 433 ? 28.940 5.948 -8.727 1.00 92.31 433 CYS A CA 1
ATOM 3418 C C . CYS A 1 433 ? 29.552 5.233 -9.941 1.00 92.31 433 CYS A C 1
ATOM 3420 O O . CYS A 1 433 ? 28.825 4.799 -10.828 1.00 92.31 433 CYS A O 1
ATOM 3422 N N . GLN A 1 434 ? 30.867 4.994 -9.951 1.00 91.38 434 GLN A N 1
ATOM 3423 C CA . GLN A 1 434 ? 31.537 4.255 -11.027 1.00 91.38 434 GLN A CA 1
ATOM 3424 C C . GLN A 1 434 ? 31.036 2.811 -11.168 1.00 91.38 434 GLN A C 1
ATOM 3426 O O . GLN A 1 434 ? 30.920 2.304 -12.283 1.00 91.38 434 GLN A O 1
ATOM 3431 N N . GLU A 1 435 ? 30.765 2.115 -10.061 1.00 93.81 435 GLU A N 1
ATOM 3432 C CA . GLU A 1 435 ? 30.173 0.775 -10.103 1.00 93.81 435 GLU A CA 1
ATOM 3433 C C . GLU A 1 435 ? 28.769 0.803 -10.717 1.00 93.81 435 GLU A C 1
ATOM 3435 O O . GLU A 1 435 ? 28.468 0.003 -11.604 1.00 93.81 435 GLU A O 1
ATOM 3440 N N . LEU A 1 436 ? 27.933 1.750 -10.289 1.00 92.62 436 LEU A N 1
ATOM 3441 C CA . LEU A 1 436 ? 26.580 1.932 -10.800 1.00 92.62 436 LEU A CA 1
ATOM 3442 C C . LEU A 1 436 ? 26.582 2.290 -12.292 1.00 92.62 436 LEU A C 1
ATOM 3444 O O . LEU A 1 436 ? 25.843 1.695 -13.068 1.00 92.62 436 LEU A O 1
ATOM 3448 N N . MET A 1 437 ? 27.474 3.186 -12.709 1.00 93.19 437 MET A N 1
ATOM 3449 C CA . MET A 1 437 ? 27.659 3.579 -14.104 1.00 93.19 437 MET A CA 1
ATOM 3450 C C . MET A 1 437 ? 28.014 2.394 -14.999 1.00 93.19 437 MET A C 1
ATOM 3452 O O . MET A 1 437 ? 27.417 2.227 -16.058 1.00 93.19 437 MET A O 1
ATOM 3456 N N . ARG A 1 438 ? 28.930 1.520 -14.560 1.00 93.44 438 ARG A N 1
ATOM 3457 C CA . ARG A 1 438 ? 29.246 0.288 -15.302 1.00 93.44 438 ARG A CA 1
ATOM 3458 C C . ARG A 1 438 ? 28.020 -0.610 -15.454 1.00 93.44 438 ARG A C 1
ATOM 3460 O O . ARG A 1 438 ? 27.842 -1.203 -16.509 1.00 93.44 438 ARG A O 1
ATOM 3467 N N . ARG A 1 439 ? 27.173 -0.710 -14.424 1.00 93.25 439 ARG A N 1
ATOM 3468 C CA . ARG A 1 439 ? 25.932 -1.498 -14.491 1.00 93.25 439 ARG A CA 1
ATOM 3469 C C . ARG A 1 439 ? 24.923 -0.887 -15.456 1.00 93.25 439 ARG A C 1
ATOM 3471 O O . ARG A 1 439 ? 24.332 -1.636 -16.221 1.00 93.25 439 ARG A O 1
ATOM 3478 N N . PHE A 1 440 ? 24.748 0.434 -15.439 1.00 93.12 440 PHE A N 1
ATOM 3479 C CA . PHE A 1 440 ? 23.842 1.107 -16.367 1.00 93.12 440 PHE A CA 1
ATOM 3480 C C . PHE A 1 440 ? 24.299 0.961 -17.811 1.00 93.12 440 PHE A C 1
ATOM 3482 O O . PHE A 1 440 ? 23.495 0.550 -18.635 1.00 93.12 440 PHE A O 1
ATOM 3489 N N . ILE A 1 441 ? 25.580 1.208 -18.098 1.00 92.94 441 ILE A N 1
ATOM 3490 C CA . ILE A 1 441 ? 26.137 1.065 -19.451 1.00 92.94 441 ILE A CA 1
ATOM 3491 C C . ILE A 1 441 ? 26.001 -0.383 -19.938 1.00 92.94 441 ILE A C 1
ATOM 3493 O O . ILE A 1 441 ? 25.528 -0.612 -21.042 1.00 92.94 441 ILE A O 1
ATOM 3497 N N . ASN A 1 442 ? 26.314 -1.372 -19.095 1.00 92.50 442 ASN A N 1
ATOM 3498 C CA . ASN A 1 442 ? 26.133 -2.787 -19.447 1.00 92.50 442 ASN A CA 1
ATOM 3499 C C . ASN A 1 442 ? 24.657 -3.208 -19.583 1.00 92.50 442 ASN A C 1
ATOM 3501 O O . ASN A 1 442 ? 24.386 -4.290 -20.096 1.00 92.50 442 ASN A O 1
ATOM 3505 N N . GLY A 1 443 ? 23.724 -2.408 -19.063 1.00 91.50 443 GLY A N 1
ATOM 3506 C CA . GLY A 1 443 ? 22.282 -2.631 -19.153 1.00 91.50 443 GLY A CA 1
ATOM 3507 C C . GLY A 1 443 ? 21.605 -1.869 -20.293 1.00 91.50 443 GLY A C 1
ATOM 3508 O O . GLY A 1 443 ? 20.390 -1.985 -20.439 1.00 91.50 443 GLY A O 1
ATOM 3509 N N . LEU A 1 444 ? 22.355 -1.080 -21.072 1.00 92.31 444 LEU A N 1
ATOM 3510 C CA . LEU A 1 444 ? 21.846 -0.434 -22.278 1.00 92.31 444 LEU A CA 1
ATOM 3511 C C . LEU A 1 444 ? 21.517 -1.483 -23.345 1.00 92.31 444 LEU A C 1
ATOM 3513 O O . LEU A 1 444 ? 22.143 -2.543 -23.423 1.00 92.31 444 LEU A O 1
ATOM 3517 N N . ASN A 1 445 ? 20.515 -1.190 -24.171 1.00 91.62 445 ASN A N 1
ATOM 3518 C CA . ASN A 1 445 ? 20.164 -2.062 -25.286 1.00 91.62 445 ASN A CA 1
ATOM 3519 C C . ASN A 1 445 ? 21.207 -1.934 -26.405 1.00 91.62 445 ASN A C 1
ATOM 3521 O O . ASN A 1 445 ? 21.836 -0.887 -26.515 1.00 91.62 445 ASN A O 1
ATOM 3525 N N . PRO A 1 446 ? 21.347 -2.931 -27.299 1.00 90.19 446 PRO A N 1
ATOM 3526 C CA . PRO A 1 446 ? 22.392 -2.934 -28.332 1.00 90.19 446 PRO A CA 1
ATOM 3527 C C . PRO A 1 446 ? 22.412 -1.726 -29.281 1.00 90.19 446 PRO A C 1
ATOM 3529 O O . PRO A 1 446 ? 23.424 -1.484 -29.928 1.00 90.19 446 PRO A O 1
ATOM 3532 N N . ASN A 1 447 ? 21.287 -1.015 -29.398 1.00 91.88 447 ASN A N 1
ATOM 3533 C CA . ASN A 1 447 ? 21.139 0.164 -30.251 1.00 91.88 447 ASN A CA 1
ATOM 3534 C C . ASN A 1 447 ? 21.047 1.472 -29.449 1.00 91.88 447 ASN A C 1
ATOM 3536 O O . ASN A 1 447 ? 20.919 2.532 -30.057 1.00 91.88 447 ASN A O 1
ATOM 3540 N N . ASP A 1 448 ? 21.036 1.409 -28.114 1.00 95.00 448 ASP A N 1
ATOM 3541 C CA . ASP A 1 448 ? 21.107 2.616 -27.294 1.00 95.00 448 ASP A CA 1
ATOM 3542 C C . ASP A 1 448 ? 22.506 3.229 -27.450 1.00 95.00 448 ASP A C 1
ATOM 3544 O O . ASP A 1 448 ? 23.486 2.519 -27.652 1.00 95.00 448 ASP A O 1
ATOM 3548 N N . THR A 1 449 ? 22.606 4.548 -27.340 1.00 96.25 449 THR A N 1
ATOM 3549 C CA . THR A 1 449 ? 23.894 5.233 -27.243 1.00 96.25 449 THR A CA 1
ATOM 3550 C C . THR A 1 449 ? 24.001 5.927 -25.895 1.00 96.25 449 THR A C 1
ATOM 3552 O O . THR A 1 449 ? 23.002 6.181 -25.216 1.00 96.25 449 THR A O 1
ATOM 3555 N N . PHE A 1 450 ? 25.214 6.255 -25.469 1.00 96.75 450 PHE A N 1
ATOM 3556 C CA . PHE A 1 450 ? 25.427 6.993 -24.240 1.00 96.75 450 PHE A CA 1
ATOM 3557 C C . PHE A 1 450 ? 26.585 7.972 -24.308 1.00 96.75 450 PHE A C 1
ATOM 3559 O O . PHE A 1 450 ? 27.489 7.889 -25.133 1.00 96.75 450 PHE A O 1
ATOM 3566 N N . ASN A 1 451 ? 26.597 8.909 -23.372 1.00 96.12 451 ASN A N 1
ATOM 3567 C CA . ASN A 1 451 ? 27.762 9.732 -23.114 1.00 96.12 451 ASN A CA 1
ATOM 3568 C C . ASN A 1 451 ? 27.882 10.002 -21.620 1.00 96.12 451 ASN A C 1
ATOM 3570 O O . ASN A 1 451 ? 26.905 9.912 -20.880 1.00 96.12 451 ASN A O 1
ATOM 3574 N N . ILE A 1 452 ? 29.085 10.338 -21.177 1.00 95.56 452 ILE A N 1
ATOM 3575 C CA . ILE A 1 452 ? 29.349 10.682 -19.786 1.00 95.56 452 ILE A CA 1
ATOM 3576 C C . ILE A 1 452 ? 29.886 12.101 -19.757 1.00 95.56 452 ILE A C 1
ATOM 3578 O O . ILE A 1 452 ? 30.812 12.435 -20.498 1.00 95.56 452 ILE A O 1
ATOM 3582 N N . MET A 1 453 ? 29.309 12.919 -18.888 1.00 95.00 453 MET A N 1
ATOM 3583 C CA . MET A 1 453 ? 29.776 14.261 -18.607 1.00 95.00 453 MET A CA 1
ATOM 3584 C C . MET A 1 453 ? 30.026 14.392 -17.108 1.00 95.00 453 MET A C 1
ATOM 3586 O O . MET A 1 453 ? 29.087 14.326 -16.313 1.00 95.00 453 MET A O 1
ATOM 3590 N N . ASP A 1 454 ? 31.290 14.560 -16.723 1.00 93.62 454 ASP A N 1
ATOM 3591 C CA . ASP A 1 454 ? 31.641 14.927 -15.356 1.00 93.62 454 ASP A CA 1
ATOM 3592 C C . ASP A 1 454 ? 31.605 16.441 -15.171 1.00 93.62 454 ASP A C 1
ATOM 3594 O O . ASP A 1 454 ? 31.997 17.202 -16.060 1.00 93.62 454 ASP A O 1
ATOM 3598 N N . PHE A 1 455 ? 31.126 16.871 -14.006 1.00 93.81 455 PHE A N 1
ATOM 3599 C CA . PHE A 1 455 ? 31.115 18.271 -13.614 1.00 93.81 455 PHE A CA 1
ATOM 3600 C C . PHE A 1 455 ? 31.661 18.466 -12.199 1.00 93.81 455 PHE A C 1
ATOM 3602 O O . PHE A 1 455 ? 31.454 17.652 -11.300 1.00 93.81 455 PHE A O 1
ATOM 3609 N N . SER A 1 456 ? 32.392 19.559 -12.026 1.00 90.06 456 SER A N 1
ATOM 3610 C CA . SER A 1 456 ? 32.743 20.173 -10.743 1.00 90.06 456 SER A CA 1
ATOM 3611 C C . SER A 1 456 ? 32.856 21.684 -10.985 1.00 90.06 456 SER A C 1
ATOM 3613 O O . SER A 1 456 ? 31.869 22.298 -11.380 1.00 90.06 456 SER A O 1
ATOM 3615 N N . ASP A 1 457 ? 34.052 22.266 -10.881 1.00 88.44 457 ASP A N 1
ATOM 3616 C CA . ASP A 1 457 ? 34.317 23.655 -11.292 1.00 88.44 457 ASP A CA 1
ATOM 3617 C C . ASP A 1 457 ? 34.423 23.800 -12.822 1.00 88.44 457 ASP A C 1
ATOM 3619 O O . ASP A 1 457 ? 34.335 24.894 -13.375 1.00 88.44 457 ASP A O 1
ATOM 3623 N N . THR A 1 458 ? 34.626 22.681 -13.521 1.00 88.31 458 THR A N 1
ATOM 3624 C CA . THR A 1 458 ? 34.641 22.584 -14.985 1.00 88.31 458 THR A CA 1
ATOM 3625 C C . THR A 1 458 ? 33.841 21.365 -15.425 1.00 88.31 458 THR A C 1
ATOM 3627 O O . THR A 1 458 ? 33.629 20.442 -14.634 1.00 88.31 458 THR A O 1
ATOM 3630 N N . THR A 1 459 ? 33.392 21.358 -16.678 1.00 91.62 459 THR A N 1
ATOM 3631 C CA . THR A 1 459 ? 32.729 20.208 -17.294 1.00 91.62 459 THR A CA 1
ATOM 3632 C C . THR A 1 459 ? 33.666 19.518 -18.273 1.00 91.62 459 THR A C 1
ATOM 3634 O O . THR A 1 459 ? 34.370 20.163 -19.054 1.00 91.62 459 THR A O 1
ATOM 3637 N N . ARG A 1 460 ? 33.673 18.187 -18.247 1.00 92.88 460 ARG A N 1
ATOM 3638 C CA . ARG A 1 460 ? 34.382 17.362 -19.225 1.00 92.88 460 ARG A CA 1
ATOM 3639 C C . ARG A 1 460 ? 33.447 16.296 -19.749 1.00 92.88 460 ARG A C 1
ATOM 3641 O O . ARG A 1 460 ? 32.622 15.760 -19.020 1.00 92.88 460 ARG A O 1
ATOM 3648 N N . GLN A 1 461 ? 33.578 16.012 -21.034 1.00 94.31 461 GLN A N 1
ATOM 3649 C CA . GLN A 1 461 ? 32.761 15.034 -21.730 1.00 94.31 461 GLN A CA 1
ATOM 3650 C C . GLN A 1 461 ? 33.657 13.902 -22.220 1.00 94.31 461 GLN A C 1
ATOM 3652 O O . GLN A 1 461 ? 34.756 14.151 -22.717 1.00 94.31 461 GLN A O 1
ATOM 3657 N N . LEU A 1 462 ? 33.188 12.665 -22.078 1.00 93.81 462 LEU A N 1
ATOM 3658 C CA . LEU A 1 462 ? 33.941 11.475 -22.463 1.00 93.81 462 LEU A CA 1
ATOM 3659 C C . LEU A 1 462 ? 34.193 11.415 -23.975 1.00 93.81 462 LEU A C 1
ATOM 3661 O O . LEU A 1 462 ? 35.279 11.039 -24.407 1.00 93.81 462 LEU A O 1
ATOM 3665 N N . SER A 1 463 ? 33.188 11.778 -24.772 1.00 94.94 463 SER A N 1
ATOM 3666 C CA . SER A 1 463 ? 33.247 11.762 -26.234 1.00 94.94 463 SER A CA 1
ATOM 3667 C C . SER A 1 463 ? 32.480 12.953 -26.819 1.00 94.94 463 SER A C 1
ATOM 3669 O O . SER A 1 463 ? 31.442 13.315 -26.270 1.00 94.94 463 SER A O 1
ATOM 3671 N N . PRO A 1 464 ? 32.913 13.560 -27.939 1.00 91.81 464 PRO A N 1
ATOM 3672 C CA . PRO A 1 464 ? 32.168 14.638 -28.599 1.00 91.81 464 PRO A CA 1
ATOM 3673 C C . PRO A 1 464 ? 30.829 14.178 -29.203 1.00 91.81 464 PRO A C 1
ATOM 3675 O O . PRO A 1 464 ? 29.955 15.002 -29.452 1.00 91.81 464 PRO A O 1
ATOM 3678 N N . VAL A 1 465 ? 30.664 12.871 -29.430 1.00 93.44 465 VAL A N 1
ATOM 3679 C CA . VAL A 1 465 ? 29.425 12.241 -29.915 1.00 93.44 465 VAL A CA 1
ATOM 3680 C C . VAL A 1 465 ? 29.014 11.097 -28.984 1.00 93.44 465 VAL A C 1
ATOM 3682 O O . VAL A 1 465 ? 29.893 10.519 -28.337 1.00 93.44 465 VAL A O 1
ATOM 3685 N N . PRO A 1 466 ? 27.717 10.756 -28.880 1.00 93.94 466 PRO A N 1
ATOM 3686 C CA . PRO A 1 466 ? 27.289 9.575 -28.138 1.00 93.94 466 PRO A CA 1
ATOM 3687 C C . PRO A 1 466 ? 27.996 8.304 -28.633 1.00 93.94 466 PRO A C 1
ATOM 3689 O O . PRO A 1 466 ? 28.201 8.116 -29.832 1.00 93.94 466 PRO A O 1
ATOM 3692 N N . LEU A 1 467 ? 28.422 7.475 -27.687 1.00 93.12 467 LEU A N 1
ATOM 3693 C CA . LEU A 1 467 ? 29.067 6.187 -27.905 1.00 93.12 467 LEU A CA 1
ATOM 3694 C C . LEU A 1 467 ? 28.006 5.082 -27.967 1.00 93.12 467 LEU A C 1
ATOM 3696 O O . LEU A 1 467 ? 27.024 5.187 -27.238 1.00 93.12 467 LEU A O 1
ATOM 3700 N N . PRO A 1 468 ? 28.186 4.052 -28.806 1.00 88.69 468 PRO A N 1
ATOM 3701 C CA . PRO A 1 468 ? 27.293 2.897 -28.840 1.00 88.69 468 PRO A CA 1
ATOM 3702 C C . PRO A 1 468 ? 27.423 2.014 -27.592 1.00 88.69 468 PRO A C 1
ATOM 3704 O O . PRO A 1 468 ? 28.460 2.111 -26.887 1.00 88.69 468 PRO A O 1
#

Nearest PDB structures (foldseek):
  6fpy-assembly2_B  TM=6.941E-01  e=1.730E-16  Homo sapiens
  6fpz-assembly2_B  TM=6.886E-01  e=1.079E-15  Homo sapiens
  3hx1-assembly2_B  TM=9.575E-01  e=1.297E-10  Synechocystis sp. PCC 6803
  6fpy-assembly1_A  TM=6.881E-01  e=5.494E-15  Homo sapiens
  3hx1-assembly1_A  TM=9.252E-01  e=1.922E-09  Synechocystis sp. PCC 6803

Radius of gyration: 27.2 Å; Cα contacts (8 Å, |Δi|>4): 1004; chains: 1; bounding box: 70×54×68 Å